Protein AF-0000000080409048 (afdb_homodimer)

Structure (mmCIF, N/CA/C/O backbone):
data_AF-0000000080409048-model_v1
#
loop_
_entity.id
_entity.type
_entity.pdbx_description
1 polymer 'Short-chain dehydrogenase'
#
loop_
_atom_site.group_PDB
_atom_site.id
_atom_site.type_symbol
_atom_site.label_atom_id
_atom_site.label_alt_id
_atom_site.label_comp_id
_atom_site.label_asym_id
_atom_site.label_entity_id
_atom_site.label_seq_id
_atom_site.pdbx_PDB_ins_code
_atom_site.Cartn_x
_atom_site.Cartn_y
_atom_site.Cartn_z
_atom_site.occupancy
_atom_site.B_iso_or_equiv
_atom_site.auth_seq_id
_atom_site.auth_comp_id
_atom_site.auth_asym_id
_atom_site.auth_atom_id
_atom_site.pdbx_PDB_model_num
ATOM 1 N N . MET A 1 1 ? 6.832 -31.562 -14.711 1 90.25 1 MET A N 1
ATOM 2 C CA . MET A 1 1 ? 5.594 -30.922 -14.273 1 90.25 1 MET A CA 1
ATOM 3 C C . MET A 1 1 ? 5.887 -29.734 -13.375 1 90.25 1 MET A C 1
ATOM 5 O O . MET A 1 1 ? 6.777 -29.797 -12.516 1 90.25 1 MET A O 1
ATOM 9 N N . ARG A 1 2 ? 5.117 -28.609 -13.586 1 96.44 2 ARG A N 1
ATOM 10 C CA . ARG A 1 2 ? 5.387 -27.406 -12.812 1 96.44 2 ARG A CA 1
ATOM 11 C C . ARG A 1 2 ? 4.68 -27.453 -11.461 1 96.44 2 ARG A C 1
ATOM 13 O O . ARG A 1 2 ? 3.52 -27.859 -11.375 1 96.44 2 ARG A O 1
ATOM 20 N N . HIS A 1 3 ? 5.379 -27.125 -10.43 1 98.69 3 HIS A N 1
ATOM 21 C CA . HIS A 1 3 ? 4.82 -27.047 -9.086 1 98.69 3 HIS A CA 1
ATOM 22 C C . HIS A 1 3 ? 4.258 -25.641 -8.812 1 98.69 3 HIS A C 1
ATOM 24 O O . HIS A 1 3 ? 5.012 -24.672 -8.742 1 98.69 3 HIS A O 1
ATOM 30 N N . ILE A 1 4 ? 2.949 -25.578 -8.641 1 98.88 4 ILE A N 1
ATOM 31 C CA . ILE A 1 4 ? 2.24 -24.312 -8.414 1 98.88 4 ILE A CA 1
ATOM 32 C C . ILE A 1 4 ? 1.694 -24.281 -6.984 1 98.88 4 ILE A C 1
ATOM 34 O O . ILE A 1 4 ? 1.026 -25.219 -6.547 1 98.88 4 ILE A O 1
ATOM 38 N N . VAL A 1 5 ? 1.997 -23.234 -6.266 1 98.94 5 VAL A N 1
ATOM 39 C CA . VAL A 1 5 ? 1.493 -23.031 -4.91 1 98.94 5 VAL A CA 1
ATOM 40 C C . VAL A 1 5 ? 0.535 -21.828 -4.891 1 98.94 5 VAL A C 1
ATOM 42 O O . VAL A 1 5 ? 0.849 -20.766 -5.422 1 98.94 5 VAL A O 1
ATOM 45 N N . ILE A 1 6 ? -0.643 -22 -4.285 1 98.94 6 ILE A N 1
ATOM 46 C CA . ILE A 1 6 ? -1.663 -20.953 -4.277 1 98.94 6 ILE A CA 1
ATOM 47 C C . ILE A 1 6 ? -2.119 -20.688 -2.844 1 98.94 6 ILE A C 1
ATOM 49 O O . ILE A 1 6 ? -2.568 -21.609 -2.15 1 98.94 6 ILE A O 1
ATOM 53 N N . THR A 1 7 ? -1.986 -19.484 -2.375 1 98.88 7 THR A N 1
ATOM 54 C CA . THR A 1 7 ? -2.592 -19.094 -1.106 1 98.88 7 THR A CA 1
ATOM 55 C C . THR A 1 7 ? -4.043 -18.672 -1.31 1 98.88 7 THR A C 1
ATOM 57 O O . THR A 1 7 ? -4.398 -18.141 -2.365 1 98.88 7 THR A O 1
ATOM 60 N N . GLY A 1 8 ? -4.848 -18.812 -0.235 1 98.06 8 GLY A N 1
ATOM 61 C CA . GLY A 1 8 ? -6.27 -18.531 -0.4 1 98.06 8 GLY A CA 1
ATOM 62 C C . GLY A 1 8 ? -6.93 -19.422 -1.438 1 98.06 8 GLY A C 1
ATOM 63 O O . GLY A 1 8 ? -7.73 -18.938 -2.246 1 98.06 8 GLY A O 1
ATOM 64 N N . ALA A 1 9 ? -6.621 -20.656 -1.425 1 97.94 9 ALA A N 1
ATOM 65 C CA . ALA A 1 9 ? -6.965 -21.562 -2.525 1 97.94 9 ALA A CA 1
ATOM 66 C C . ALA A 1 9 ? -8.312 -22.234 -2.277 1 97.94 9 ALA A C 1
ATOM 68 O O . ALA A 1 9 ? -8.891 -22.828 -3.188 1 97.94 9 ALA A O 1
ATOM 69 N N . SER A 1 10 ? -8.938 -22.094 -1.157 1 93.81 10 SER A N 1
ATOM 70 C CA . SER A 1 10 ? -10.023 -22.984 -0.768 1 93.81 10 SER A CA 1
ATOM 71 C C . SER A 1 10 ? -11.367 -22.469 -1.264 1 93.81 10 SER A C 1
ATOM 73 O O . SER A 1 10 ? -12.398 -23.125 -1.079 1 93.81 10 SER A O 1
ATOM 75 N N . SER A 1 11 ? -11.422 -21.266 -1.813 1 92.38 11 SER A N 1
ATOM 76 C CA . SER A 1 11 ? -12.688 -20.734 -2.307 1 92.38 11 SER A CA 1
ATOM 77 C C . SER A 1 11 ? -12.453 -19.625 -3.34 1 92.38 11 SER A C 1
ATOM 79 O O . SER A 1 11 ? -11.312 -19.266 -3.621 1 92.38 11 SER A O 1
ATOM 81 N N . GLY A 1 12 ? -13.531 -19.312 -4.016 1 94.94 12 GLY A N 1
ATOM 82 C CA . GLY A 1 12 ? -13.531 -18.141 -4.883 1 94.94 12 GLY A CA 1
ATOM 83 C C . GLY A 1 12 ? -12.531 -18.25 -6.02 1 94.94 12 GLY A C 1
ATOM 84 O O . GLY A 1 12 ? -12.484 -19.25 -6.723 1 94.94 12 GLY A O 1
ATOM 85 N N . PHE A 1 13 ? -11.883 -17.141 -6.246 1 97.81 13 PHE A N 1
ATOM 86 C CA . PHE A 1 13 ? -10.953 -17.031 -7.363 1 97.81 13 PHE A CA 1
ATOM 87 C C . PHE A 1 13 ? -9.781 -18 -7.18 1 97.81 13 PHE A C 1
ATOM 89 O O . PHE A 1 13 ? -9.266 -18.547 -8.156 1 97.81 13 PHE A O 1
ATOM 96 N N . GLY A 1 14 ? -9.336 -18.234 -5.926 1 98.44 14 GLY A N 1
ATOM 97 C CA . GLY A 1 14 ? -8.273 -19.188 -5.648 1 98.44 14 GLY A CA 1
ATOM 98 C C . GLY A 1 14 ? -8.609 -20.594 -6.09 1 98.44 14 GLY A C 1
ATOM 99 O O . GLY A 1 14 ? -7.766 -21.281 -6.676 1 98.44 14 GLY A O 1
ATOM 100 N N . ALA A 1 15 ? -9.797 -20.969 -5.824 1 98.25 15 ALA A N 1
ATOM 101 C CA . ALA A 1 15 ? -10.242 -22.281 -6.262 1 98.25 15 ALA A CA 1
ATOM 102 C C . ALA A 1 15 ? -10.305 -22.375 -7.781 1 98.25 15 ALA A C 1
ATOM 104 O O . ALA A 1 15 ? -9.945 -23.391 -8.367 1 98.25 15 ALA A O 1
ATOM 105 N N . ALA A 1 16 ? -10.766 -21.312 -8.406 1 98.56 16 ALA A N 1
ATOM 106 C CA . ALA A 1 16 ? -10.828 -21.266 -9.867 1 98.56 16 ALA A CA 1
ATOM 107 C C . ALA A 1 16 ? -9.43 -21.359 -10.477 1 98.56 16 ALA A C 1
ATOM 109 O O . ALA A 1 16 ? -9.227 -22.047 -11.477 1 98.56 16 ALA A O 1
ATOM 110 N N . LEU A 1 17 ? -8.492 -20.672 -9.867 1 98.81 17 LEU A N 1
ATOM 111 C CA . LEU A 1 17 ? -7.105 -20.734 -10.312 1 98.81 17 LEU A CA 1
ATOM 112 C C . LEU A 1 17 ? -6.566 -22.156 -10.188 1 98.81 17 LEU A C 1
ATOM 114 O O . LEU A 1 17 ? -5.906 -22.656 -11.102 1 98.81 17 LEU A O 1
ATOM 118 N N . ALA A 1 18 ? -6.832 -22.766 -9.055 1 98.81 18 ALA A N 1
ATOM 119 C CA . ALA A 1 18 ? -6.387 -24.141 -8.82 1 98.81 18 ALA A CA 1
ATOM 120 C C . ALA A 1 18 ? -6.902 -25.078 -9.914 1 98.81 18 ALA A C 1
ATOM 122 O O . ALA A 1 18 ? -6.141 -25.859 -10.477 1 98.81 18 ALA A O 1
ATOM 123 N N . HIS A 1 19 ? -8.172 -24.938 -10.219 1 98.69 19 HIS A N 1
ATOM 124 C CA . HIS A 1 19 ? -8.781 -25.766 -11.258 1 98.69 19 HIS A CA 1
ATOM 125 C C . HIS A 1 19 ? -8.102 -25.547 -12.602 1 98.69 19 HIS A C 1
ATOM 127 O O . HIS A 1 19 ? -7.785 -26.516 -13.305 1 98.69 19 HIS A O 1
ATOM 133 N N . SER A 1 20 ? -7.914 -24.312 -12.953 1 98.75 20 SER A N 1
ATOM 134 C CA . SER A 1 20 ? -7.344 -23.969 -14.25 1 98.75 20 SER A CA 1
ATOM 135 C C . SER A 1 20 ? -5.91 -24.469 -14.375 1 98.75 20 SER A C 1
ATOM 137 O O . SER A 1 20 ? -5.523 -25.016 -15.414 1 98.75 20 SER A O 1
ATOM 139 N N . PHE A 1 21 ? -5.098 -24.328 -13.32 1 98.69 21 PHE A N 1
ATOM 140 C CA . PHE A 1 21 ? -3.729 -24.828 -13.328 1 98.69 21 PHE A CA 1
ATOM 141 C C . PHE A 1 21 ? -3.713 -26.359 -13.406 1 98.69 21 PHE A C 1
ATOM 143 O O . PHE A 1 21 ? -2.863 -26.938 -14.078 1 98.69 21 PHE A O 1
ATOM 150 N N . TYR A 1 22 ? -4.629 -27 -12.703 1 98.5 22 TYR A N 1
ATOM 151 C CA . TYR A 1 22 ? -4.758 -28.453 -12.758 1 98.5 22 TYR A CA 1
ATOM 152 C C . TYR A 1 22 ? -5.023 -28.922 -14.188 1 98.5 22 TYR A C 1
ATOM 154 O O . TYR A 1 22 ? -4.391 -29.859 -14.664 1 98.5 22 TYR A O 1
ATOM 162 N N . GLU A 1 23 ? -5.926 -28.234 -14.828 1 98 23 GLU A N 1
ATOM 163 C CA . GLU A 1 23 ? -6.285 -28.578 -16.203 1 98 23 GLU A CA 1
ATOM 164 C C . GLU A 1 23 ? -5.098 -28.422 -17.141 1 98 23 GLU A C 1
ATOM 166 O O . GLU A 1 23 ? -5.012 -29.094 -18.156 1 98 23 GLU A O 1
ATOM 171 N N . SER A 1 24 ? -4.207 -27.547 -16.766 1 97.25 24 SER A N 1
ATOM 172 C CA . SER A 1 24 ? -3.021 -27.312 -17.578 1 97.25 24 SER A CA 1
ATOM 173 C C . SER A 1 24 ? -1.938 -28.344 -17.297 1 97.25 24 SER A C 1
ATOM 175 O O . SER A 1 24 ? -0.854 -28.297 -17.875 1 97.25 24 SER A O 1
ATOM 177 N N . GLY A 1 25 ? -2.139 -29.266 -16.281 1 97.69 25 GLY A N 1
ATOM 178 C CA . GLY A 1 25 ? -1.229 -30.359 -16 1 97.69 25 GLY A CA 1
ATOM 179 C C . GLY A 1 25 ? -0.252 -30.062 -14.883 1 97.69 25 GLY A C 1
ATOM 180 O O . GLY A 1 25 ? 0.752 -30.766 -14.727 1 97.69 25 GLY A O 1
ATOM 181 N N . ALA A 1 26 ? -0.529 -29.094 -14.094 1 98 26 ALA A N 1
ATOM 182 C CA . ALA A 1 26 ? 0.396 -28.688 -13.039 1 98 26 ALA A CA 1
ATOM 183 C C . ALA A 1 26 ? 0.197 -29.516 -11.781 1 98 26 ALA A C 1
ATOM 185 O O . ALA A 1 26 ? -0.887 -30.062 -11.555 1 98 26 ALA A O 1
ATOM 186 N N . ARG A 1 27 ? 1.215 -29.672 -11.016 1 98.44 27 ARG A N 1
ATOM 187 C CA . ARG A 1 27 ? 1.128 -30.141 -9.641 1 98.44 27 ARG A CA 1
ATOM 188 C C . ARG A 1 27 ? 0.823 -29 -8.68 1 98.44 27 ARG A C 1
ATOM 190 O O . ARG A 1 27 ? 1.485 -27.953 -8.719 1 98.44 27 ARG A O 1
ATOM 197 N N . LEU A 1 28 ? -0.117 -29.266 -7.797 1 98.81 28 LEU A N 1
ATOM 198 C CA . LEU A 1 28 ? -0.599 -28.141 -6.992 1 98.81 28 LEU A CA 1
ATOM 199 C C . LEU A 1 28 ? -0.332 -28.375 -5.508 1 98.81 28 LEU A C 1
ATOM 201 O O . LEU A 1 28 ? -0.42 -29.516 -5.035 1 98.81 28 LEU A O 1
ATOM 205 N N . THR A 1 29 ? 0.035 -27.344 -4.773 1 98.88 29 THR A N 1
ATOM 206 C CA . THR A 1 29 ? -0.082 -27.234 -3.324 1 98.88 29 THR A CA 1
ATOM 207 C C . THR A 1 29 ? -1.014 -26.078 -2.945 1 98.88 29 THR A C 1
ATOM 209 O O . THR A 1 29 ? -0.75 -24.922 -3.279 1 98.88 29 THR A O 1
ATOM 212 N N . LEU A 1 30 ? -2.104 -26.422 -2.246 1 98.88 30 LEU A N 1
ATOM 213 C CA . LEU A 1 30 ? -3.143 -25.453 -1.892 1 98.88 30 LEU A CA 1
ATOM 214 C C . LEU A 1 30 ? -3.004 -25.016 -0.438 1 98.88 30 LEU A C 1
ATOM 216 O O . LEU A 1 30 ? -2.867 -25.859 0.457 1 98.88 30 LEU A O 1
ATOM 220 N N . ILE A 1 31 ? -3.023 -23.719 -0.201 1 98.88 31 ILE A N 1
ATOM 221 C CA . ILE A 1 31 ? -2.863 -23.188 1.148 1 98.88 31 ILE A CA 1
ATOM 222 C C . ILE A 1 31 ? -4.066 -22.328 1.507 1 98.88 31 ILE A C 1
ATOM 224 O O . ILE A 1 31 ? -4.469 -21.453 0.729 1 98.88 31 ILE A O 1
ATOM 228 N N . ALA A 1 32 ? -4.652 -22.516 2.627 1 98.56 32 ALA A N 1
ATOM 229 C CA . ALA A 1 32 ? -5.738 -21.719 3.195 1 98.56 32 ALA A CA 1
ATOM 230 C C . ALA A 1 32 ? -5.938 -22.047 4.676 1 98.56 32 ALA A C 1
ATOM 232 O O . ALA A 1 32 ? -5.172 -22.812 5.258 1 98.56 32 ALA A O 1
ATOM 233 N N . ARG A 1 33 ? -6.902 -21.469 5.234 1 97.25 33 ARG A N 1
ATOM 234 C CA . ARG A 1 33 ? -7.133 -21.656 6.664 1 97.25 33 ARG A CA 1
ATOM 235 C C . ARG A 1 33 ? -8.133 -22.781 6.914 1 97.25 33 ARG A C 1
ATOM 237 O O . ARG A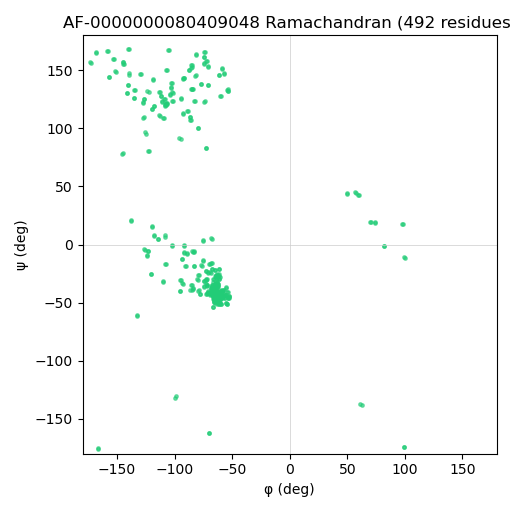 1 33 ? -8.102 -23.422 7.969 1 97.25 33 ARG A O 1
ATOM 244 N N . ASN A 1 34 ? -9.062 -22.969 5.973 1 97 34 ASN A N 1
ATOM 245 C CA . ASN A 1 34 ? -10.133 -23.938 6.152 1 97 34 ASN A CA 1
ATOM 246 C C . ASN A 1 34 ? -9.703 -25.328 5.707 1 97 34 ASN A C 1
ATOM 248 O O . ASN A 1 34 ? -9.68 -25.625 4.508 1 97 34 ASN A O 1
ATOM 252 N N . GLU A 1 35 ? -9.531 -26.203 6.648 1 97.81 35 GLU A N 1
ATOM 253 C CA . GLU A 1 35 ? -8.984 -27.531 6.355 1 97.81 35 GLU A CA 1
ATOM 254 C C . GLU A 1 35 ? -9.977 -28.359 5.551 1 97.81 35 GLU A C 1
ATOM 256 O O . GLU A 1 35 ? -9.586 -29.078 4.617 1 97.81 35 GLU A O 1
ATOM 261 N N . GLU A 1 36 ? -11.18 -28.312 5.906 1 98.25 36 GLU A N 1
ATOM 262 C CA . GLU A 1 36 ? -12.195 -29.125 5.238 1 98.25 36 GLU A CA 1
ATOM 263 C C . GLU A 1 36 ? -12.297 -28.766 3.758 1 98.25 36 GLU A C 1
ATOM 265 O O . GLU A 1 36 ? -12.328 -29.656 2.902 1 98.25 36 GLU A O 1
ATOM 270 N N . ARG A 1 37 ? -12.344 -27.531 3.467 1 97.69 37 ARG A N 1
ATOM 271 C CA . ARG A 1 37 ? -12.422 -27.078 2.082 1 97.69 37 ARG A CA 1
ATOM 272 C C . ARG A 1 37 ? -11.156 -27.438 1.311 1 97.69 37 ARG A C 1
ATOM 274 O O . ARG A 1 37 ? -11.227 -27.781 0.13 1 97.69 37 ARG A O 1
ATOM 281 N N . LEU A 1 38 ? -10.047 -27.359 1.996 1 98.19 38 LEU A N 1
ATOM 282 C CA . LEU A 1 38 ? -8.773 -27.719 1.378 1 98.19 38 LEU A CA 1
ATOM 283 C C . LEU A 1 38 ? -8.742 -29.203 1.029 1 98.19 38 LEU A C 1
ATOM 285 O O . LEU A 1 38 ? -8.312 -29.578 -0.063 1 98.19 38 LEU A O 1
ATOM 289 N N . ARG A 1 39 ? -9.133 -29.969 1.94 1 97.69 39 ARG A N 1
ATOM 290 C CA . ARG A 1 39 ? -9.141 -31.422 1.743 1 97.69 39 ARG A CA 1
ATOM 291 C C . ARG A 1 39 ? -10.047 -31.812 0.578 1 97.69 39 ARG A C 1
ATOM 293 O O . ARG A 1 39 ? -9.664 -32.625 -0.266 1 97.69 39 ARG A O 1
ATOM 300 N N . GLU A 1 40 ? -11.18 -31.25 0.539 1 98.25 40 GLU A N 1
ATOM 301 C CA . GLU A 1 40 ? -12.125 -31.531 -0.536 1 98.25 40 GLU A CA 1
ATOM 302 C C . GLU A 1 40 ? -11.547 -31.156 -1.895 1 98.25 40 GLU A C 1
ATOM 304 O O . GLU A 1 40 ? -11.602 -31.938 -2.844 1 98.25 40 GLU A O 1
ATOM 309 N N . LEU A 1 41 ? -11.047 -29.953 -1.979 1 98.19 41 LEU A N 1
ATOM 310 C CA . LEU A 1 41 ? -10.469 -29.484 -3.232 1 98.19 41 LEU A CA 1
ATOM 311 C C . LEU A 1 41 ? -9.211 -30.281 -3.586 1 98.19 41 LEU A C 1
ATOM 313 O O . LEU A 1 41 ? -8.977 -30.578 -4.758 1 98.19 41 LEU A O 1
ATOM 317 N N . GLY A 1 42 ? -8.391 -30.531 -2.59 1 98.19 42 GLY A N 1
ATOM 318 C CA . GLY A 1 42 ? -7.207 -31.344 -2.801 1 98.19 42 GLY A CA 1
ATOM 319 C C . GLY A 1 42 ? -7.512 -32.719 -3.395 1 98.19 42 GLY A C 1
ATOM 320 O O . GLY A 1 42 ? -6.824 -33.156 -4.312 1 98.19 42 GLY A O 1
ATOM 321 N N . GLN A 1 43 ? -8.508 -33.375 -2.92 1 98.12 43 GLN A N 1
ATOM 322 C CA . GLN A 1 43 ? -8.922 -34.656 -3.439 1 98.12 43 GLN A CA 1
ATOM 323 C C . GLN A 1 43 ? -9.438 -34.562 -4.871 1 98.12 43 GLN A C 1
ATOM 325 O O . GLN A 1 43 ? -9.086 -35.375 -5.73 1 98.12 43 GLN A O 1
ATOM 330 N N . LYS A 1 44 ? -10.203 -33.562 -5.039 1 97.94 44 LYS A N 1
ATOM 331 C CA . LYS A 1 44 ? -10.789 -33.344 -6.355 1 97.94 44 LYS A CA 1
ATOM 332 C C . LYS A 1 44 ? -9.719 -33.094 -7.41 1 97.94 44 LYS A C 1
ATOM 334 O O . LYS A 1 44 ? -9.852 -33.531 -8.555 1 97.94 44 LYS A O 1
ATOM 339 N N . LEU A 1 45 ? -8.633 -32.406 -7.059 1 98.31 45 LEU A N 1
ATOM 340 C CA . LEU A 1 45 ? -7.625 -31.984 -8.016 1 98.31 45 LEU A CA 1
ATOM 341 C C . LEU A 1 45 ? -6.344 -32.781 -7.867 1 98.31 45 LEU A C 1
ATOM 343 O O . LEU A 1 45 ? -5.316 -32.469 -8.461 1 98.31 45 LEU A O 1
ATOM 347 N N . SER A 1 46 ? -6.371 -33.844 -7.02 1 97.81 46 SER A N 1
ATOM 348 C CA . SER A 1 46 ? -5.164 -34.594 -6.707 1 97.81 46 SER A CA 1
ATOM 349 C C . SER A 1 46 ? -4.02 -33.688 -6.301 1 97.81 46 SER A C 1
ATOM 351 O O . SER A 1 46 ? -2.902 -33.812 -6.805 1 97.81 46 SER A O 1
ATOM 353 N N . ALA A 1 47 ? -4.336 -32.719 -5.488 1 98.56 47 ALA A N 1
ATOM 354 C CA . ALA A 1 47 ? -3.389 -31.688 -5.059 1 98.56 47 ALA A CA 1
ATOM 355 C C . ALA A 1 47 ? -2.969 -31.891 -3.605 1 98.56 47 ALA A C 1
ATOM 357 O O . ALA A 1 47 ? -3.727 -32.469 -2.811 1 98.56 47 ALA A O 1
ATOM 358 N N . ASP A 1 48 ? -1.773 -31.484 -3.277 1 98.5 48 ASP A N 1
ATOM 359 C CA . ASP A 1 48 ? -1.371 -31.344 -1.882 1 98.5 48 ASP A CA 1
ATOM 360 C C . ASP A 1 48 ? -2.006 -30.109 -1.25 1 98.5 48 ASP A C 1
ATOM 362 O O . ASP A 1 48 ? -2.447 -29.203 -1.958 1 98.5 48 ASP A O 1
ATOM 366 N N . TRP A 1 49 ? -2.125 -30.156 0.079 1 98.38 49 TRP A N 1
ATOM 367 C CA . TRP A 1 49 ? -2.662 -28.969 0.755 1 98.38 49 TRP A CA 1
ATOM 368 C C . TRP A 1 49 ? -1.988 -28.766 2.107 1 98.38 49 TRP A C 1
ATOM 370 O O . TRP A 1 49 ? -1.405 -29.703 2.666 1 98.38 49 TRP A O 1
ATOM 380 N N . MET A 1 50 ? -1.986 -27.562 2.564 1 98.31 50 MET A N 1
ATOM 381 C CA . MET A 1 50 ? -1.445 -27.156 3.859 1 98.31 50 MET A CA 1
ATOM 382 C C . MET A 1 50 ? -2.322 -26.094 4.508 1 98.31 50 MET A C 1
ATOM 384 O O . MET A 1 50 ? -2.705 -25.109 3.855 1 98.31 50 MET A O 1
ATOM 388 N N . VAL A 1 51 ? -2.68 -26.312 5.781 1 98.56 51 VAL A N 1
ATOM 389 C CA . VAL A 1 51 ? -3.439 -25.328 6.539 1 98.56 51 VAL A CA 1
ATOM 390 C C . VAL A 1 51 ? -2.494 -24.266 7.105 1 98.56 51 VAL A C 1
ATOM 392 O O . VAL A 1 51 ? -1.53 -24.594 7.801 1 98.56 51 VAL A O 1
ATOM 395 N N . ALA A 1 52 ? -2.754 -22.984 6.77 1 98.5 52 ALA A N 1
ATOM 396 C CA . ALA A 1 52 ? -1.924 -21.906 7.289 1 98.5 52 ALA A CA 1
ATOM 397 C C . ALA A 1 52 ? -2.684 -20.578 7.281 1 98.5 52 ALA A C 1
ATOM 399 O O . ALA A 1 52 ? -3.578 -20.375 6.457 1 98.5 52 ALA A O 1
ATOM 400 N N . ASP A 1 53 ? -2.438 -19.828 8.234 1 98.25 53 ASP A N 1
ATOM 401 C CA . ASP A 1 53 ? -2.758 -18.406 8.203 1 98.25 53 ASP A CA 1
ATOM 402 C C . ASP A 1 53 ? -1.57 -17.578 7.715 1 98.25 53 ASP A C 1
ATOM 404 O O . ASP A 1 53 ? -0.579 -17.422 8.43 1 98.25 53 ASP A O 1
ATOM 408 N N . VAL A 1 54 ? -1.717 -16.984 6.586 1 97 54 VAL A N 1
ATOM 409 C CA . VAL A 1 54 ? -0.562 -16.391 5.93 1 97 54 VAL A CA 1
ATOM 410 C C . VAL A 1 54 ? -0.05 -15.211 6.762 1 97 54 VAL A C 1
ATOM 412 O O . VAL A 1 54 ? 1.142 -14.898 6.734 1 97 54 VAL A O 1
ATOM 415 N N . CYS A 1 55 ? -0.905 -14.531 7.5 1 97.69 55 CYS A N 1
ATOM 416 C CA . CYS A 1 55 ? -0.474 -13.383 8.289 1 97.69 55 CYS A CA 1
ATOM 417 C C . CYS A 1 55 ? 0.34 -13.828 9.5 1 97.69 55 CYS A C 1
ATOM 419 O O . CYS A 1 55 ? 1.156 -13.062 10.016 1 97.69 55 CYS A O 1
ATOM 421 N N . THR A 1 56 ? 0.176 -15.039 9.93 1 97.5 56 THR A N 1
ATOM 422 C CA . THR A 1 56 ? 0.893 -15.477 11.125 1 97.5 56 THR A CA 1
ATOM 423 C C . THR A 1 56 ? 2 -16.453 10.758 1 97.5 56 THR A C 1
ATOM 425 O O . THR A 1 56 ? 2.939 -16.656 11.531 1 97.5 56 THR A O 1
ATOM 428 N N . ASP A 1 57 ? 1.93 -17.031 9.523 1 97.94 57 ASP A N 1
ATOM 429 C CA . ASP A 1 57 ? 2.824 -18.141 9.203 1 97.94 57 ASP A CA 1
ATOM 430 C C . ASP A 1 57 ? 3.812 -17.766 8.109 1 97.94 57 ASP A C 1
ATOM 432 O O . ASP A 1 57 ? 4.629 -18.578 7.684 1 97.94 57 ASP A O 1
ATOM 436 N N . TYR A 1 58 ? 3.805 -16.5 7.664 1 98.12 58 TYR A N 1
ATOM 437 C CA . TYR A 1 58 ? 4.551 -16.156 6.461 1 98.12 58 TYR A CA 1
ATOM 438 C C . TYR A 1 58 ? 6.051 -16.344 6.676 1 98.12 58 TYR A C 1
ATOM 440 O O . TYR A 1 58 ? 6.797 -16.578 5.723 1 98.12 58 TYR A O 1
ATOM 448 N N . ASP A 1 59 ? 6.523 -16.344 7.867 1 96.94 59 ASP A N 1
ATOM 449 C CA . ASP A 1 59 ? 7.961 -16.406 8.125 1 96.94 59 ASP A CA 1
ATOM 450 C C . ASP A 1 59 ? 8.523 -17.781 7.789 1 96.94 59 ASP A C 1
ATOM 452 O O . ASP A 1 59 ? 9.711 -17.906 7.48 1 96.94 59 ASP A O 1
ATOM 456 N N . THR A 1 60 ? 7.691 -18.797 7.812 1 97.94 60 THR A N 1
ATOM 457 C CA . THR A 1 60 ? 8.211 -20.156 7.629 1 97.94 60 THR A CA 1
ATOM 458 C C . THR A 1 60 ? 7.477 -20.859 6.492 1 97.94 60 THR A C 1
ATOM 460 O O . THR A 1 60 ? 7.879 -21.953 6.07 1 97.94 60 THR A O 1
ATOM 463 N N . LEU A 1 61 ? 6.508 -20.281 5.93 1 98.69 61 LEU A N 1
ATOM 464 C CA . LEU A 1 61 ? 5.555 -20.953 5.066 1 98.69 61 LEU A CA 1
ATOM 465 C C . LEU A 1 61 ? 6.23 -21.453 3.791 1 98.69 61 LEU A C 1
ATOM 467 O O . LEU A 1 61 ? 6.086 -22.609 3.414 1 98.69 61 LEU A O 1
ATOM 471 N N . VAL A 1 62 ? 6.98 -20.625 3.102 1 98.88 62 VAL A N 1
ATOM 472 C CA . VAL A 1 62 ? 7.637 -20.984 1.848 1 98.88 62 VAL A CA 1
ATOM 473 C C . VAL A 1 62 ? 8.625 -22.125 2.086 1 98.88 62 VAL A C 1
ATOM 475 O O . VAL A 1 62 ? 8.641 -23.109 1.342 1 98.88 62 VAL A O 1
ATOM 478 N N . ALA A 1 63 ? 9.398 -21.969 3.123 1 98.62 63 ALA A N 1
ATOM 479 C CA . ALA A 1 63 ? 10.375 -23.016 3.461 1 98.62 63 ALA A CA 1
ATOM 480 C C . ALA A 1 63 ? 9.68 -24.344 3.748 1 98.62 63 ALA A C 1
ATOM 482 O O . ALA A 1 63 ? 10.172 -25.406 3.35 1 98.62 63 ALA A O 1
ATOM 483 N N . GLN A 1 64 ? 8.602 -24.297 4.469 1 98.69 64 GLN A N 1
ATOM 484 C CA . GLN A 1 64 ? 7.852 -25.516 4.793 1 98.69 64 GLN A CA 1
ATOM 485 C C . GLN A 1 64 ? 7.32 -26.188 3.529 1 98.69 64 GLN A C 1
ATOM 487 O O . GLN A 1 64 ? 7.375 -27.406 3.404 1 98.69 64 GLN A O 1
ATOM 492 N N . VAL A 1 65 ? 6.793 -25.375 2.619 1 98.81 65 VAL A N 1
ATOM 493 C CA . VAL A 1 65 ? 6.27 -25.906 1.367 1 98.81 65 VAL A CA 1
ATOM 494 C C . VAL A 1 65 ? 7.398 -26.578 0.582 1 98.81 65 VAL A C 1
ATOM 496 O O . VAL A 1 65 ? 7.234 -27.688 0.082 1 98.81 65 VAL A O 1
ATOM 499 N N . GLU A 1 66 ? 8.531 -25.953 0.469 1 98.62 66 GLU A N 1
ATOM 500 C CA . GLU A 1 66 ? 9.656 -26.484 -0.292 1 98.62 66 GLU A CA 1
ATOM 501 C C . GLU A 1 66 ? 10.188 -27.766 0.342 1 98.62 66 GLU A C 1
ATOM 503 O O . GLU A 1 66 ? 10.523 -28.719 -0.362 1 98.62 66 GLU A O 1
ATOM 508 N N . ARG A 1 67 ? 10.273 -27.734 1.634 1 98.44 67 ARG A N 1
ATOM 509 C CA . ARG A 1 67 ? 10.773 -28.922 2.344 1 98.44 67 ARG A CA 1
ATOM 510 C C . ARG A 1 67 ? 9.844 -30.109 2.143 1 98.44 67 ARG A C 1
ATOM 512 O O . ARG A 1 67 ? 10.305 -31.234 1.977 1 98.44 67 ARG A O 1
ATOM 519 N N . THR A 1 68 ? 8.617 -29.891 2.172 1 98.5 68 THR A N 1
ATOM 520 C CA . THR A 1 68 ? 7.621 -30.953 2.162 1 98.5 68 THR A CA 1
ATOM 521 C C . THR A 1 68 ? 7.309 -31.391 0.732 1 98.5 68 THR A C 1
ATOM 523 O O . THR A 1 68 ? 7.113 -32.562 0.466 1 98.5 68 THR A O 1
ATOM 526 N N . TYR A 1 69 ? 7.242 -30.406 -0.227 1 98.19 69 TYR A N 1
ATOM 527 C CA . TYR A 1 69 ? 6.668 -30.719 -1.527 1 98.19 69 TYR A CA 1
ATOM 528 C C . TYR A 1 69 ? 7.652 -30.422 -2.65 1 98.19 69 TYR A C 1
ATOM 530 O O . TYR A 1 69 ? 7.367 -30.688 -3.822 1 98.19 69 TYR A O 1
ATOM 538 N N . GLY A 1 70 ? 8.805 -29.828 -2.344 1 97.88 70 GLY A N 1
ATOM 539 C CA . GLY A 1 70 ? 9.844 -29.609 -3.342 1 97.88 70 GLY A CA 1
ATOM 540 C C . GLY A 1 70 ? 9.859 -28.203 -3.895 1 97.88 70 GLY A C 1
ATOM 541 O O . GLY A 1 70 ? 9.125 -27.328 -3.414 1 97.88 70 GLY A O 1
ATOM 542 N N . ALA A 1 71 ? 10.695 -27.984 -4.891 1 98.31 71 ALA A N 1
ATOM 543 C CA . ALA A 1 71 ? 10.945 -26.672 -5.469 1 98.31 71 ALA A CA 1
ATOM 544 C C . ALA A 1 71 ? 9.672 -26.094 -6.074 1 98.31 71 ALA A C 1
ATOM 546 O O . ALA A 1 71 ? 8.883 -26.812 -6.688 1 98.31 71 ALA A O 1
ATOM 547 N N . ILE A 1 72 ? 9.547 -24.781 -5.992 1 98.75 72 ILE A N 1
ATOM 548 C CA . ILE A 1 72 ? 8.352 -24.078 -6.441 1 98.75 72 ILE A CA 1
ATOM 549 C C . ILE A 1 72 ? 8.617 -23.391 -7.777 1 98.75 72 ILE A C 1
ATOM 551 O O . ILE A 1 72 ? 9.562 -22.609 -7.902 1 98.75 72 ILE A O 1
ATOM 555 N N . ASP A 1 73 ? 7.781 -23.609 -8.719 1 98.88 73 ASP A N 1
ATOM 556 C CA . ASP A 1 73 ? 7.914 -22.969 -10.031 1 98.88 73 ASP A CA 1
ATOM 557 C C . ASP A 1 73 ? 7.074 -21.703 -10.109 1 98.88 73 ASP A C 1
ATOM 559 O O . ASP A 1 73 ? 7.473 -20.719 -10.75 1 98.88 73 ASP A O 1
ATOM 563 N N . VAL A 1 74 ? 5.887 -21.766 -9.539 1 98.94 74 VAL A N 1
ATOM 564 C CA . VAL A 1 74 ? 4.98 -20.625 -9.523 1 98.94 74 VAL A CA 1
ATOM 565 C C . VAL A 1 74 ? 4.375 -20.453 -8.125 1 98.94 74 VAL A C 1
ATOM 567 O O . VAL A 1 74 ? 3.879 -21.422 -7.543 1 98.94 74 VAL A O 1
ATOM 570 N N . TRP A 1 75 ? 4.492 -19.312 -7.566 1 98.94 75 TRP A N 1
ATOM 571 C CA . TRP A 1 75 ? 3.826 -18.953 -6.32 1 98.94 75 TRP A CA 1
ATOM 572 C C . TRP A 1 75 ? 2.742 -17.906 -6.574 1 98.94 75 TRP A C 1
ATOM 574 O O . TRP A 1 75 ? 3.012 -16.844 -7.137 1 98.94 75 TRP A O 1
ATOM 584 N N . VAL A 1 76 ? 1.505 -18.219 -6.172 1 98.94 76 VAL A N 1
ATOM 585 C CA . VAL A 1 76 ? 0.373 -17.328 -6.375 1 98.94 76 VAL A CA 1
ATOM 586 C C . VAL A 1 76 ? -0.081 -16.75 -5.031 1 98.94 76 VAL A C 1
ATOM 588 O O . VAL A 1 76 ? -0.665 -17.469 -4.211 1 98.94 76 VAL A O 1
ATOM 591 N N . ASN A 1 77 ? 0.18 -15.5 -4.844 1 98.94 77 ASN A N 1
ATOM 592 C CA . ASN A 1 77 ? -0.433 -14.758 -3.748 1 98.94 77 ASN A CA 1
ATOM 593 C C . ASN A 1 77 ? -1.862 -14.344 -4.082 1 98.94 77 ASN A C 1
ATOM 595 O O . ASN A 1 77 ? -2.08 -13.312 -4.715 1 98.94 77 ASN A O 1
ATOM 599 N N . ASN A 1 78 ? -2.814 -15.094 -3.557 1 98.81 78 ASN A N 1
ATOM 600 C CA . ASN A 1 78 ? -4.219 -14.859 -3.873 1 98.81 78 ASN A CA 1
ATOM 601 C C . ASN A 1 78 ? -5.031 -14.555 -2.617 1 98.81 78 ASN A C 1
ATOM 603 O O . ASN A 1 78 ? -6.086 -13.914 -2.695 1 98.81 78 ASN A O 1
ATOM 607 N N . ALA A 1 79 ? -4.523 -15.055 -1.43 1 98.31 79 ALA A N 1
ATOM 608 C CA . ALA A 1 79 ? -5.242 -14.773 -0.19 1 98.31 79 ALA A CA 1
ATOM 609 C C . ALA A 1 79 ? -5.469 -13.273 -0.015 1 98.31 79 ALA A C 1
ATOM 611 O O . ALA A 1 79 ? -4.555 -12.469 -0.228 1 98.31 79 ALA A O 1
ATOM 612 N N . GLY A 1 80 ? -6.621 -12.891 0.288 1 97 80 GLY A N 1
ATOM 613 C CA . GLY A 1 80 ? -6.961 -11.492 0.487 1 97 80 GLY A CA 1
ATOM 614 C C . GLY A 1 80 ? -8.328 -11.289 1.123 1 97 80 GLY A C 1
ATOM 615 O O . GLY A 1 80 ? -9.117 -12.227 1.204 1 97 80 GLY A O 1
ATOM 616 N N . ILE A 1 81 ? -8.516 -10.078 1.588 1 95.38 81 ILE A N 1
ATOM 617 C CA . ILE A 1 81 ? -9.789 -9.719 2.195 1 95.38 81 ILE A CA 1
ATOM 618 C C . ILE A 1 81 ? -10.117 -8.266 1.865 1 95.38 81 ILE A C 1
ATOM 620 O O . ILE A 1 81 ? -9.25 -7.5 1.438 1 95.38 81 ILE A O 1
ATOM 624 N N . GLY A 1 82 ? -11.367 -7.992 1.942 1 92.94 82 GLY A N 1
ATOM 625 C CA . GLY A 1 82 ? -11.859 -6.629 1.81 1 92.94 82 GLY A CA 1
ATOM 626 C C . GLY A 1 82 ? -12.984 -6.301 2.781 1 92.94 82 GLY A C 1
ATOM 627 O O . GLY A 1 82 ? -13.711 -7.191 3.219 1 92.94 82 GLY A O 1
ATOM 628 N N . GLU A 1 83 ? -13.055 -5.098 3.25 1 91.06 83 GLU A N 1
ATOM 629 C CA . GLU A 1 83 ? -14.172 -4.508 3.98 1 91.06 83 GLU A CA 1
ATOM 630 C C . GLU A 1 83 ? -14.625 -3.199 3.334 1 91.06 83 GLU A C 1
ATOM 632 O O . GLU A 1 83 ? -13.914 -2.189 3.406 1 91.06 83 GLU A O 1
ATOM 637 N N . PHE A 1 84 ? -15.766 -3.254 2.746 1 90.94 84 PHE A N 1
ATOM 638 C CA . PHE A 1 84 ? -16.25 -2.07 2.051 1 90.94 84 PHE A CA 1
ATOM 639 C C . PHE A 1 84 ? -17.188 -1.265 2.949 1 90.94 84 PHE A C 1
ATOM 641 O O . PHE A 1 84 ? -18.391 -1.549 3.025 1 90.94 84 PHE A O 1
ATOM 648 N N . ASP A 1 85 ? -16.672 -0.413 3.594 1 92.44 85 ASP A N 1
ATOM 649 C CA . ASP A 1 85 ? -17.281 0.522 4.539 1 92.44 85 ASP A CA 1
ATOM 650 C C . ASP A 1 85 ? -16.453 1.81 4.633 1 92.44 85 ASP A C 1
ATOM 652 O O . ASP A 1 85 ? -15.32 1.865 4.16 1 92.44 85 ASP A O 1
ATOM 656 N N . ARG A 1 86 ? -17.156 2.855 5.121 1 95.31 86 ARG A N 1
ATOM 657 C CA . ARG A 1 86 ? -16.406 4.082 5.355 1 95.31 86 ARG A CA 1
ATOM 658 C C . ARG A 1 86 ? -15.234 3.83 6.305 1 95.31 86 ARG A C 1
ATOM 660 O O . ARG A 1 86 ? -15.352 3.037 7.242 1 95.31 86 ARG A O 1
ATOM 667 N N . VAL A 1 87 ? -14.188 4.535 6.109 1 97.56 87 VAL A N 1
ATOM 668 C CA . VAL A 1 87 ? -12.984 4.363 6.926 1 97.56 87 VAL A CA 1
ATOM 669 C C . VAL A 1 87 ? -13.32 4.609 8.398 1 97.56 87 VAL A C 1
ATOM 671 O O . VAL A 1 87 ? -12.883 3.855 9.266 1 97.56 87 VAL A O 1
ATOM 674 N N . VAL A 1 88 ? -14.133 5.586 8.703 1 97.44 88 VAL A N 1
ATOM 675 C CA . VAL A 1 88 ? -14.438 5.992 10.07 1 97.44 88 VAL A CA 1
ATOM 676 C C . VAL A 1 88 ? -15.227 4.895 10.773 1 97.44 88 VAL A C 1
ATOM 678 O O . VAL A 1 88 ? -15.312 4.875 12.008 1 97.44 88 VAL A O 1
ATOM 681 N N . ASP A 1 89 ? -15.758 3.984 10 1 96.75 89 ASP A N 1
ATOM 682 C CA . ASP A 1 89 ? -16.594 2.934 10.57 1 96.75 89 ASP A CA 1
ATOM 683 C C . ASP A 1 89 ? -15.828 1.621 10.688 1 96.75 89 ASP A C 1
ATOM 685 O O . ASP A 1 89 ? -16.359 0.625 11.188 1 96.75 89 ASP A O 1
ATOM 689 N N . GLN A 1 90 ? -14.633 1.56 10.312 1 96.75 90 GLN A N 1
ATOM 690 C CA . GLN A 1 90 ? -13.836 0.338 10.367 1 96.75 90 GLN A CA 1
ATOM 691 C C . GLN A 1 90 ? -13.062 0.249 11.68 1 96.75 90 GLN A C 1
ATOM 693 O O . GLN A 1 90 ? -12.562 1.257 12.18 1 96.75 90 GLN A O 1
ATOM 698 N N . THR A 1 91 ? -12.945 -0.96 12.211 1 97.31 91 THR A N 1
ATOM 699 C CA . THR A 1 91 ? -12.188 -1.176 13.438 1 97.31 91 THR A CA 1
ATOM 700 C C . THR A 1 91 ? -10.695 -1.269 13.141 1 97.31 91 THR A C 1
ATOM 702 O O . THR A 1 91 ? -10.297 -1.472 11.992 1 97.31 91 THR A O 1
ATOM 705 N N . THR A 1 92 ? -9.883 -1.137 14.164 1 98.19 92 THR A N 1
ATOM 706 C CA . THR A 1 92 ? -8.438 -1.28 14.031 1 98.19 92 THR A CA 1
ATOM 707 C C . THR A 1 92 ? -8.078 -2.666 13.508 1 98.19 92 THR A C 1
ATOM 709 O O . THR A 1 92 ? -7.246 -2.797 12.609 1 98.19 92 THR A O 1
ATOM 712 N N . ASP A 1 93 ? -8.711 -3.643 14.016 1 97.62 93 ASP A N 1
ATOM 713 C CA . ASP A 1 93 ? -8.43 -5.02 13.617 1 97.62 93 ASP A CA 1
ATOM 714 C C . ASP A 1 93 ? -8.656 -5.223 12.125 1 97.62 93 ASP A C 1
ATOM 716 O O . ASP A 1 93 ? -7.863 -5.891 11.461 1 97.62 93 ASP A O 1
ATOM 720 N N . VAL A 1 94 ? -9.711 -4.656 11.625 1 97.06 94 VAL A N 1
ATOM 721 C CA . VAL A 1 94 ? -10.055 -4.812 10.211 1 97.06 94 VAL A CA 1
ATOM 722 C C . VAL A 1 94 ? -8.984 -4.152 9.344 1 97.06 94 VAL A C 1
ATOM 724 O O . VAL A 1 94 ? -8.547 -4.727 8.352 1 97.06 94 VAL A O 1
ATOM 727 N N . ILE A 1 95 ? -8.578 -2.998 9.727 1 98.44 95 ILE A N 1
ATOM 728 C CA . ILE A 1 95 ? -7.586 -2.256 8.961 1 98.44 95 ILE A CA 1
ATOM 729 C C . ILE A 1 95 ? -6.25 -2.99 9 1 98.44 95 ILE A C 1
ATOM 731 O O . ILE A 1 95 ? -5.617 -3.193 7.965 1 98.44 95 ILE A O 1
ATOM 735 N N . GLU A 1 96 ? -5.867 -3.447 10.156 1 98.44 96 GLU A N 1
ATOM 736 C CA . GLU A 1 96 ? -4.609 -4.172 10.312 1 98.44 96 GLU A CA 1
ATOM 737 C C . GLU A 1 96 ? -4.625 -5.48 9.523 1 98.44 96 GLU A C 1
ATOM 739 O O . GLU A 1 96 ? -3.654 -5.816 8.844 1 98.44 96 GLU A O 1
ATOM 744 N N . GLU A 1 97 ? -5.668 -6.188 9.648 1 97.94 97 GLU A N 1
ATOM 745 C CA . GLU A 1 97 ? -5.773 -7.473 8.969 1 97.94 97 GLU A CA 1
ATOM 746 C C . GLU A 1 97 ? -5.758 -7.289 7.449 1 97.94 97 GLU A C 1
ATOM 748 O O . GLU A 1 97 ? -5.121 -8.07 6.734 1 97.94 97 GLU A O 1
ATOM 753 N N . THR A 1 98 ? -6.527 -6.293 6.973 1 98.44 98 THR A N 1
ATOM 754 C CA . THR A 1 98 ? -6.566 -6.016 5.539 1 98.44 98 THR A CA 1
ATOM 755 C C . THR A 1 98 ? -5.172 -5.695 5.012 1 98.44 98 THR A C 1
ATOM 757 O O . THR A 1 98 ? -4.742 -6.258 4 1 98.44 98 THR A O 1
ATOM 760 N N . MET A 1 99 ? -4.434 -4.875 5.719 1 98.88 99 MET A N 1
ATOM 761 C CA . MET A 1 99 ? -3.092 -4.492 5.293 1 98.88 99 MET A CA 1
ATOM 762 C C . MET A 1 99 ? -2.139 -5.68 5.371 1 98.88 99 MET A C 1
ATOM 764 O O . MET A 1 99 ? -1.284 -5.855 4.5 1 98.88 99 MET A O 1
ATOM 768 N N . CYS A 1 100 ? -2.299 -6.473 6.352 1 98.69 100 CYS A N 1
ATOM 769 C CA . CYS A 1 100 ? -1.438 -7.641 6.492 1 98.69 100 CYS A CA 1
ATOM 770 C C . CYS A 1 100 ? -1.688 -8.641 5.367 1 98.69 100 CYS A C 1
ATOM 772 O O . CYS A 1 100 ? -0.766 -8.992 4.629 1 98.69 100 CYS A O 1
ATOM 774 N N . LEU A 1 101 ? -2.893 -9 5.211 1 98.62 101 LEU A N 1
ATOM 775 C CA . LEU A 1 101 ? -3.238 -10.117 4.332 1 98.62 101 LEU A CA 1
ATOM 776 C C . LEU A 1 101 ? -3.064 -9.727 2.867 1 98.62 101 LEU A C 1
ATOM 778 O O . LEU A 1 101 ? -2.656 -10.547 2.045 1 98.62 101 LEU A O 1
ATOM 782 N N . ASN A 1 102 ? -3.371 -8.438 2.566 1 98.81 102 ASN A N 1
ATOM 783 C CA . ASN A 1 102 ? -3.377 -8.023 1.168 1 98.81 102 ASN A CA 1
ATOM 784 C C . ASN A 1 102 ? -2.016 -7.492 0.734 1 98.81 102 ASN A C 1
ATOM 786 O O . ASN A 1 102 ? -1.739 -7.383 -0.462 1 98.81 102 ASN A O 1
ATOM 790 N N . ALA A 1 103 ? -1.187 -7.121 1.717 1 98.88 103 ALA A N 1
ATOM 791 C CA . ALA A 1 103 ? 0.019 -6.406 1.303 1 98.88 103 ALA A CA 1
ATOM 792 C C . ALA A 1 103 ? 1.258 -6.98 1.985 1 98.88 103 ALA A C 1
ATOM 794 O O . ALA A 1 103 ? 2.08 -7.637 1.344 1 98.88 103 ALA A O 1
ATOM 795 N N . THR A 1 104 ? 1.316 -6.93 3.293 1 98.94 104 THR A N 1
ATOM 796 C CA . THR A 1 104 ? 2.541 -7.273 4.004 1 98.94 104 THR A CA 1
ATOM 797 C C . THR A 1 104 ? 2.881 -8.75 3.816 1 98.94 104 THR A C 1
ATOM 799 O O . THR A 1 104 ? 4.008 -9.094 3.457 1 98.94 104 THR A O 1
ATOM 802 N N . ALA A 1 105 ? 1.94 -9.602 4.02 1 98.88 105 ALA A N 1
ATOM 803 C CA . ALA A 1 105 ? 2.184 -11.039 3.93 1 98.88 105 ALA A CA 1
ATOM 804 C C . ALA A 1 105 ? 2.615 -11.438 2.52 1 98.88 105 ALA A C 1
ATOM 806 O O . ALA A 1 105 ? 3.635 -12.102 2.34 1 98.88 105 ALA A O 1
ATOM 807 N N . PRO A 1 106 ? 1.906 -11.008 1.498 1 98.94 106 PRO A N 1
ATOM 808 C CA . PRO A 1 106 ? 2.354 -11.406 0.159 1 98.94 106 PRO A CA 1
ATOM 809 C C . PRO A 1 106 ? 3.729 -10.844 -0.193 1 98.94 106 PRO A C 1
ATOM 811 O O . PRO A 1 106 ? 4.48 -11.461 -0.948 1 98.94 106 PRO A O 1
ATOM 814 N N . MET A 1 107 ? 4.141 -9.672 0.347 1 98.94 107 MET A N 1
ATOM 815 C CA . MET A 1 107 ? 5.488 -9.148 0.128 1 98.94 107 MET A CA 1
ATOM 816 C C . MET A 1 107 ? 6.535 -10.094 0.71 1 98.94 107 MET A C 1
ATOM 818 O O . MET A 1 107 ? 7.531 -10.406 0.056 1 98.94 107 MET A O 1
ATOM 822 N N . LEU A 1 108 ? 6.273 -10.523 1.905 1 98.94 108 LEU A N 1
ATOM 823 C CA . LEU A 1 108 ? 7.211 -11.406 2.596 1 98.94 108 LEU A CA 1
ATOM 824 C C . LEU A 1 108 ? 7.289 -12.766 1.906 1 98.94 108 LEU A C 1
ATOM 826 O O . LEU A 1 108 ? 8.375 -13.32 1.754 1 98.94 108 LEU A O 1
ATOM 830 N N . LEU A 1 109 ? 6.172 -13.258 1.474 1 98.94 109 LEU A N 1
ATOM 831 C CA . LEU A 1 109 ? 6.148 -14.539 0.763 1 98.94 109 LEU A CA 1
ATOM 832 C C . LEU A 1 109 ? 6.863 -14.422 -0.579 1 98.94 109 LEU A C 1
ATOM 834 O O . LEU A 1 109 ? 7.605 -15.328 -0.967 1 98.94 109 LEU A O 1
ATOM 838 N N . ALA A 1 110 ? 6.613 -13.328 -1.289 1 98.94 110 ALA A N 1
ATOM 839 C CA . ALA A 1 110 ? 7.316 -13.094 -2.547 1 98.94 110 ALA A CA 1
ATOM 840 C C . ALA A 1 110 ? 8.828 -13.055 -2.33 1 98.94 110 ALA A C 1
ATOM 842 O O . ALA A 1 110 ? 9.594 -13.609 -3.121 1 98.94 110 ALA A O 1
ATOM 843 N N . ARG A 1 111 ? 9.25 -12.32 -1.271 1 98.81 111 ARG A N 1
ATOM 844 C CA . ARG A 1 111 ? 10.664 -12.258 -0.921 1 98.81 111 ARG A CA 1
ATOM 845 C C . ARG A 1 111 ? 11.242 -13.656 -0.731 1 98.81 111 ARG A C 1
ATOM 847 O O . ARG A 1 111 ? 12.281 -13.984 -1.301 1 98.81 111 ARG A O 1
ATOM 854 N N . ASP A 1 112 ? 10.586 -14.445 0.063 1 98.88 112 ASP A N 1
ATOM 855 C CA . ASP A 1 112 ? 11.102 -15.766 0.422 1 98.88 112 ASP A CA 1
ATOM 856 C C . ASP A 1 112 ? 11.125 -16.688 -0.792 1 98.88 112 ASP A C 1
ATOM 858 O O . ASP A 1 112 ? 12.047 -17.5 -0.942 1 98.88 112 ASP A O 1
ATOM 862 N N . CYS A 1 113 ? 10.133 -16.578 -1.658 1 98.81 113 CYS A N 1
ATOM 863 C CA . CYS A 1 113 ? 10.141 -17.328 -2.906 1 98.81 113 CYS A CA 1
ATOM 864 C C . CYS A 1 113 ? 11.312 -16.922 -3.787 1 98.81 113 CYS A C 1
ATOM 866 O O . CYS A 1 113 ? 12.031 -17.766 -4.301 1 98.81 113 CYS A O 1
ATOM 868 N N . ALA A 1 114 ? 11.477 -15.609 -3.92 1 98.69 114 ALA A N 1
ATOM 869 C CA . ALA A 1 114 ? 12.516 -15.078 -4.797 1 98.69 114 ALA A CA 1
ATOM 870 C C . ALA A 1 114 ? 13.898 -15.531 -4.344 1 98.69 114 ALA A C 1
ATOM 872 O O . ALA A 1 114 ? 14.812 -15.656 -5.16 1 98.69 114 ALA A O 1
ATOM 873 N N . ARG A 1 115 ? 14.055 -15.789 -3.082 1 98.44 115 ARG A N 1
ATOM 874 C CA . ARG A 1 115 ? 15.336 -16.203 -2.516 1 98.44 115 ARG A CA 1
ATOM 875 C C . ARG A 1 115 ? 15.727 -17.594 -2.99 1 98.44 115 ARG A C 1
ATOM 877 O O . ARG A 1 115 ? 16.922 -17.922 -3.062 1 98.44 115 ARG A O 1
ATOM 884 N N . THR A 1 116 ? 14.758 -18.406 -3.369 1 98.19 116 THR A N 1
ATOM 885 C CA . THR A 1 116 ? 15.086 -19.797 -3.637 1 98.19 116 THR A CA 1
ATOM 886 C C . THR A 1 116 ? 14.664 -20.188 -5.051 1 98.19 116 THR A C 1
ATOM 888 O O . THR A 1 116 ? 15.078 -21.234 -5.559 1 98.19 116 THR A O 1
ATOM 891 N N . MET A 1 117 ? 13.938 -19.359 -5.738 1 98.19 117 MET A N 1
ATOM 892 C CA . MET A 1 117 ? 13.422 -19.656 -7.07 1 98.19 117 MET A CA 1
ATOM 893 C C . MET A 1 117 ? 14.547 -19.672 -8.102 1 98.19 117 MET A C 1
ATOM 895 O O . MET A 1 117 ? 15.562 -18.984 -7.93 1 98.19 117 MET A O 1
ATOM 899 N N . ARG A 1 118 ? 14.273 -20.406 -9.078 1 97.44 118 ARG A N 1
ATOM 900 C CA . ARG A 1 118 ? 15.227 -20.516 -10.188 1 97.44 118 ARG A CA 1
ATOM 901 C C . ARG A 1 118 ? 14.734 -19.734 -11.406 1 97.44 118 ARG A C 1
ATOM 903 O O . ARG A 1 118 ? 13.578 -19.328 -11.461 1 97.44 118 ARG A O 1
ATOM 910 N N . ARG A 1 119 ? 15.695 -19.594 -12.328 1 98 119 ARG A N 1
ATOM 911 C CA . ARG A 1 119 ? 15.336 -18.953 -13.602 1 98 119 ARG A CA 1
ATOM 912 C C . ARG A 1 119 ? 14.141 -19.656 -14.242 1 98 119 ARG A C 1
ATOM 914 O O . ARG A 1 119 ? 14.078 -20.891 -14.273 1 98 119 ARG A O 1
ATOM 921 N N . GLY A 1 120 ? 13.219 -18.859 -14.68 1 97.88 120 GLY A N 1
ATOM 922 C CA . GLY A 1 120 ? 12.023 -19.406 -15.297 1 97.88 120 GLY A CA 1
ATOM 923 C C . GLY A 1 120 ? 10.836 -19.469 -14.359 1 97.88 120 GLY A C 1
ATOM 924 O O . GLY A 1 120 ? 9.703 -19.672 -14.797 1 97.88 120 GLY A O 1
ATOM 925 N N . SER A 1 121 ? 11.023 -19.25 -13.023 1 98.75 121 SER A N 1
ATOM 926 C CA . SER A 1 121 ? 9.938 -19.25 -12.047 1 98.75 121 SER A CA 1
ATOM 927 C C . SER A 1 121 ? 9.109 -17.969 -12.148 1 98.75 121 SER A C 1
ATOM 929 O O . SER A 1 121 ? 9.539 -16.984 -12.766 1 98.75 121 SER A O 1
ATOM 931 N N . THR A 1 122 ? 7.863 -18.031 -11.578 1 98.88 122 THR A N 1
ATOM 932 C CA . THR A 1 122 ? 6.949 -16.906 -11.648 1 98.88 122 THR A CA 1
ATOM 933 C C . THR A 1 122 ? 6.305 -16.656 -10.289 1 98.88 122 THR A C 1
ATOM 935 O O . THR A 1 122 ? 5.91 -17.594 -9.594 1 98.88 122 THR A O 1
ATOM 938 N N . ILE A 1 123 ? 6.293 -15.461 -9.891 1 98.94 123 ILE A N 1
ATOM 939 C CA . ILE A 1 123 ? 5.473 -15 -8.781 1 98.94 123 ILE A CA 1
ATOM 940 C C . ILE A 1 123 ? 4.234 -14.273 -9.312 1 98.94 123 ILE A C 1
ATOM 942 O O . ILE A 1 123 ? 4.352 -13.352 -10.117 1 98.94 123 ILE A O 1
ATOM 946 N N . ILE A 1 124 ? 3.057 -14.727 -8.93 1 98.94 124 ILE A N 1
ATOM 947 C CA . ILE A 1 124 ? 1.799 -14.094 -9.305 1 98.94 124 ILE A CA 1
ATOM 948 C C . ILE A 1 124 ? 1.189 -13.391 -8.094 1 98.94 124 ILE A C 1
ATOM 950 O O . ILE A 1 124 ? 0.955 -14.016 -7.059 1 98.94 124 ILE A O 1
ATOM 954 N N . ASN A 1 125 ? 0.997 -12.125 -8.195 1 98.94 125 ASN A N 1
ATOM 955 C CA . ASN A 1 125 ? 0.299 -11.344 -7.184 1 98.94 125 ASN A CA 1
ATOM 956 C C . ASN A 1 125 ? -1.081 -10.906 -7.668 1 98.94 125 ASN A C 1
ATOM 958 O O . ASN A 1 125 ? -1.195 -10.195 -8.672 1 98.94 125 ASN A O 1
ATOM 962 N N . VAL A 1 126 ? -2.131 -11.336 -6.934 1 98.88 126 VAL A N 1
ATOM 963 C CA . VAL A 1 126 ? -3.492 -10.93 -7.27 1 98.88 126 VAL A CA 1
ATOM 964 C C . VAL A 1 126 ? -3.816 -9.602 -6.605 1 98.88 126 VAL A C 1
ATOM 966 O O . VAL A 1 126 ? -4.031 -9.539 -5.391 1 98.88 126 VAL A O 1
ATOM 969 N N . CYS A 1 127 ? -3.857 -8.594 -7.426 1 98.56 127 CYS A N 1
ATOM 970 C CA . CYS A 1 127 ? -4.156 -7.238 -6.977 1 98.56 127 CYS A CA 1
ATOM 971 C C . CYS A 1 127 ? -5.617 -6.887 -7.238 1 98.56 127 CYS A C 1
ATOM 973 O O . CYS A 1 127 ? -6.52 -7.613 -6.816 1 98.56 127 CYS A O 1
ATOM 975 N N . SER A 1 128 ? -5.844 -5.707 -7.859 1 97.81 128 SER A N 1
ATOM 976 C CA . SER A 1 128 ? -7.203 -5.266 -8.141 1 97.81 128 SER A CA 1
ATOM 977 C C . SER A 1 128 ? -7.211 -3.99 -8.977 1 97.81 128 SER A C 1
ATOM 979 O O . SER A 1 128 ? -6.242 -3.227 -8.961 1 97.81 128 SER A O 1
ATOM 981 N N . GLN A 1 129 ? -8.289 -3.779 -9.664 1 96.06 129 GLN A N 1
ATOM 982 C CA . GLN A 1 129 ? -8.5 -2.475 -10.281 1 96.06 129 GLN A CA 1
ATOM 983 C C . GLN A 1 129 ? -8.633 -1.382 -9.219 1 96.06 129 GLN A C 1
ATOM 985 O O . GLN A 1 129 ? -8.312 -0.219 -9.477 1 96.06 129 GLN A O 1
ATOM 990 N N . AL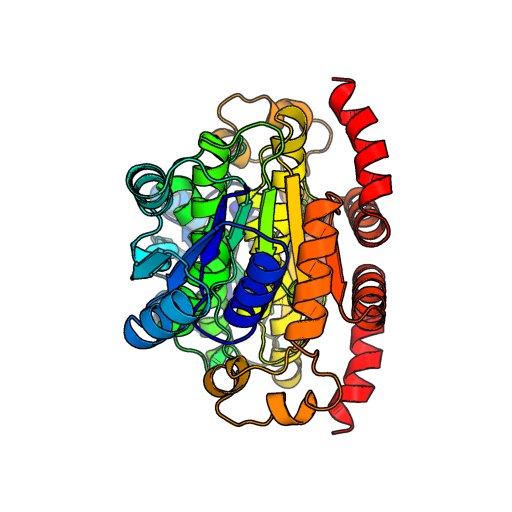A A 1 130 ? -9.07 -1.725 -8.031 1 95.44 130 ALA A N 1
ATOM 991 C CA . ALA A 1 130 ? -9.188 -0.783 -6.922 1 95.44 130 ALA A CA 1
ATOM 992 C C . ALA A 1 130 ? -7.82 -0.208 -6.547 1 95.44 130 ALA A C 1
ATOM 994 O O . ALA A 1 130 ? -7.738 0.829 -5.887 1 95.44 130 ALA A O 1
ATOM 995 N N . ALA A 1 131 ? -6.754 -0.897 -6.922 1 97.75 131 ALA A N 1
ATOM 996 C CA . ALA A 1 131 ? -5.398 -0.404 -6.688 1 97.75 131 ALA A CA 1
ATOM 997 C C . ALA A 1 131 ? -5.109 0.83 -7.535 1 97.75 131 ALA A C 1
ATOM 999 O O . ALA A 1 131 ? -4.203 1.605 -7.227 1 97.75 131 ALA A O 1
ATOM 1000 N N . LYS A 1 132 ? -5.879 0.973 -8.594 1 95.38 132 LYS A N 1
ATOM 1001 C CA . LYS A 1 132 ? -5.578 1.979 -9.609 1 95.38 132 LYS A CA 1
ATOM 1002 C C . LYS A 1 132 ? -6.602 3.111 -9.578 1 95.38 132 LYS A C 1
ATOM 1004 O O . LYS A 1 132 ? -6.277 4.258 -9.891 1 95.38 132 LYS A O 1
ATOM 1009 N N . VAL A 1 133 ? -7.781 2.762 -9.219 1 92.94 133 VAL A N 1
ATOM 1010 C CA . VAL A 1 133 ? -8.859 3.75 -9.203 1 92.94 133 VAL A CA 1
ATOM 1011 C C . VAL A 1 133 ? -9.531 3.748 -7.836 1 92.94 133 VAL A C 1
ATOM 1013 O O . VAL A 1 133 ? -10.055 2.723 -7.395 1 92.94 133 VAL A O 1
ATOM 1016 N N . PRO A 1 134 ? -9.586 4.891 -7.238 1 88.06 134 PRO A N 1
ATOM 1017 C CA . PRO A 1 134 ? -10.242 4.969 -5.934 1 88.06 134 PRO A CA 1
ATOM 1018 C C . PRO A 1 134 ? -11.766 4.961 -6.035 1 88.06 134 PRO A C 1
ATOM 1020 O O . PRO A 1 134 ? -12.328 5.539 -6.973 1 88.06 134 PRO A O 1
ATOM 1023 N N . THR A 1 135 ? -12.414 4.242 -5.16 1 85.31 135 THR A N 1
ATOM 1024 C CA . THR A 1 135 ? -13.859 4.297 -4.973 1 85.31 135 THR A CA 1
ATOM 1025 C C . THR A 1 135 ? -14.203 4.484 -3.496 1 85.31 135 THR A C 1
ATOM 1027 O O . THR A 1 135 ? -13.484 4.004 -2.619 1 85.31 135 THR A O 1
ATOM 1030 N N . PRO A 1 136 ? -15.273 5.195 -3.258 1 85.06 136 PRO A N 1
ATOM 1031 C CA . PRO A 1 136 ? -15.672 5.324 -1.854 1 85.06 136 PRO A CA 1
ATOM 1032 C C . PRO A 1 136 ? -15.938 3.973 -1.189 1 85.06 136 PRO A C 1
ATOM 1034 O O . PRO A 1 136 ? -16.297 3.008 -1.866 1 85.06 136 PRO A O 1
ATOM 1037 N N . LYS A 1 137 ? -15.703 3.9 0.168 1 89.88 137 LYS A N 1
ATOM 1038 C CA . LYS A 1 137 ? -15.977 2.74 1.009 1 89.88 137 LYS A CA 1
ATOM 1039 C C . LYS A 1 137 ? -15.008 1.603 0.713 1 89.88 137 LYS A C 1
ATOM 1041 O O . LYS A 1 137 ? -15.305 0.437 0.986 1 89.88 137 LYS A O 1
ATOM 1046 N N . SER A 1 138 ? -13.922 1.967 0.102 1 93.12 138 SER A N 1
ATOM 1047 C CA . SER A 1 138 ? -12.938 0.932 -0.191 1 93.12 138 SER A CA 1
ATOM 1048 C C . SER A 1 138 ? -11.523 1.42 0.096 1 93.12 138 SER A C 1
ATOM 1050 O O . SER A 1 138 ? -10.555 0.885 -0.448 1 93.12 138 SER A O 1
ATOM 1052 N N . ALA A 1 139 ? -11.414 2.434 0.907 1 97.5 139 ALA A N 1
ATOM 1053 C CA . ALA A 1 139 ? -10.148 3.15 1.045 1 97.5 139 ALA A CA 1
ATOM 1054 C C . ALA A 1 139 ? -9.039 2.217 1.515 1 97.5 139 ALA A C 1
ATOM 1056 O O . ALA A 1 139 ? -7.977 2.145 0.892 1 97.5 139 ALA A O 1
ATOM 1057 N N . VAL A 1 140 ? -9.273 1.466 2.588 1 98.44 140 VAL A N 1
ATOM 1058 C CA . VAL A 1 140 ? -8.234 0.595 3.141 1 98.44 140 VAL A CA 1
ATOM 1059 C C . VAL A 1 140 ? -7.938 -0.536 2.16 1 98.44 140 VAL A C 1
ATOM 1061 O O . VAL A 1 140 ? -6.773 -0.854 1.908 1 98.44 140 VAL A O 1
ATOM 1064 N N . TYR A 1 141 ? -8.945 -1.119 1.54 1 98 141 TYR A N 1
ATOM 1065 C CA . TYR A 1 141 ? -8.781 -2.172 0.545 1 98 141 TYR A CA 1
ATOM 1066 C C . TYR A 1 141 ? -7.98 -1.671 -0.653 1 98 141 TYR A C 1
ATOM 1068 O O . TYR A 1 141 ? -7 -2.301 -1.062 1 98 141 TYR A O 1
ATOM 1076 N N . ALA A 1 142 ? -8.453 -0.519 -1.18 1 98.06 142 ALA A N 1
ATOM 1077 C CA . ALA A 1 142 ? -7.77 0.083 -2.324 1 98.06 142 ALA A CA 1
ATOM 1078 C C . ALA A 1 142 ? -6.305 0.362 -2.006 1 98.06 142 ALA A C 1
ATOM 1080 O O . ALA A 1 142 ? -5.422 0.074 -2.816 1 98.06 142 ALA A O 1
ATOM 1081 N N . GLY A 1 143 ? -6.059 0.902 -0.838 1 98.81 143 GLY A N 1
ATOM 1082 C CA . GLY A 1 143 ? -4.688 1.132 -0.409 1 98.81 143 GLY A CA 1
ATOM 1083 C C . GLY A 1 143 ? -3.867 -0.141 -0.328 1 98.81 143 GLY A C 1
ATOM 1084 O O . GLY A 1 143 ? -2.723 -0.178 -0.786 1 98.81 143 GLY A O 1
ATOM 1085 N N . SER A 1 144 ? -4.387 -1.192 0.215 1 98.81 144 SER A N 1
ATOM 1086 C CA . SER A 1 144 ? -3.67 -2.451 0.386 1 98.81 144 SER A CA 1
ATOM 1087 C C . SER A 1 144 ? -3.311 -3.07 -0.96 1 98.81 144 SER A C 1
ATOM 1089 O O . SER A 1 144 ? -2.199 -3.57 -1.145 1 98.81 144 SER A O 1
ATOM 1091 N N . LYS A 1 145 ? -4.223 -3.018 -1.868 1 98.81 145 LYS A N 1
ATOM 1092 C CA . LYS A 1 145 ? -3.979 -3.594 -3.188 1 98.81 145 LYS A CA 1
ATOM 1093 C C . LYS A 1 145 ? -3.035 -2.719 -4.004 1 98.81 145 LYS A C 1
ATOM 1095 O O . LYS A 1 145 ? -2.244 -3.227 -4.805 1 98.81 145 LYS A O 1
ATOM 1100 N N . ALA A 1 146 ? -3.102 -1.417 -3.768 1 98.81 146 ALA A N 1
ATOM 1101 C CA . ALA A 1 146 ? -2.123 -0.528 -4.391 1 98.81 146 ALA A CA 1
ATOM 1102 C C . ALA A 1 146 ? -0.712 -0.835 -3.896 1 98.81 146 ALA A C 1
ATOM 1104 O O . ALA A 1 146 ? 0.249 -0.768 -4.668 1 98.81 146 ALA A O 1
ATOM 1105 N N . ALA A 1 147 ? -0.608 -1.092 -2.635 1 98.88 147 ALA A N 1
ATOM 1106 C CA . ALA A 1 147 ? 0.686 -1.475 -2.076 1 98.88 147 ALA A CA 1
ATOM 1107 C C . ALA A 1 147 ? 1.266 -2.68 -2.812 1 98.88 147 ALA A C 1
ATOM 1109 O O . ALA A 1 147 ? 2.412 -2.646 -3.262 1 98.88 147 ALA A O 1
ATOM 1110 N N . LEU A 1 148 ? 0.461 -3.689 -2.945 1 98.94 148 LEU A N 1
ATOM 1111 C CA . LEU A 1 148 ? 0.925 -4.922 -3.57 1 98.94 148 LEU A CA 1
ATOM 1112 C C . LEU A 1 148 ? 1.277 -4.691 -5.035 1 98.94 148 LEU A C 1
ATOM 1114 O O . LEU A 1 148 ? 2.271 -5.227 -5.531 1 98.94 148 LEU A O 1
ATOM 1118 N N . LEU A 1 149 ? 0.47 -3.918 -5.695 1 98.75 149 LEU A N 1
ATOM 1119 C CA . LEU A 1 149 ? 0.707 -3.65 -7.109 1 98.75 149 LEU A CA 1
ATOM 1120 C C . LEU A 1 149 ? 2.033 -2.926 -7.309 1 98.75 149 LEU A C 1
ATOM 1122 O O . LEU A 1 149 ? 2.855 -3.346 -8.125 1 98.75 149 LEU A O 1
ATOM 1126 N N . GLN A 1 150 ? 2.258 -1.859 -6.594 1 98.69 150 GLN A N 1
ATOM 1127 C CA . GLN A 1 150 ? 3.473 -1.068 -6.766 1 98.69 150 GLN A CA 1
ATOM 1128 C C . GLN A 1 150 ? 4.703 -1.844 -6.312 1 98.69 150 GLN A C 1
ATOM 1130 O O . GLN A 1 150 ? 5.766 -1.756 -6.934 1 98.69 150 GLN A O 1
ATOM 1135 N N . PHE A 1 151 ? 4.609 -2.6 -5.246 1 98.88 151 PHE A N 1
ATOM 1136 C CA . PHE A 1 151 ? 5.656 -3.531 -4.832 1 98.88 151 PHE A CA 1
ATOM 1137 C C . PHE A 1 151 ? 6.02 -4.473 -5.977 1 98.88 151 PHE A C 1
ATOM 1139 O O . PHE A 1 151 ? 7.203 -4.664 -6.273 1 98.88 151 PHE A O 1
ATOM 1146 N N . SER A 1 152 ? 5.012 -4.992 -6.613 1 98.81 152 SER A N 1
ATOM 1147 C CA . SER A 1 152 ? 5.199 -5.965 -7.684 1 98.81 152 SER A CA 1
ATOM 1148 C C . SER A 1 152 ? 5.91 -5.336 -8.883 1 98.81 152 SER A C 1
ATOM 1150 O O . SER A 1 152 ? 6.762 -5.973 -9.508 1 98.81 152 SER A O 1
ATOM 1152 N N . ASN A 1 153 ? 5.504 -4.145 -9.203 1 97.88 153 ASN A N 1
ATOM 1153 C CA . ASN A 1 153 ? 6.148 -3.434 -10.305 1 97.88 153 ASN A CA 1
ATOM 1154 C C . ASN A 1 153 ? 7.641 -3.244 -10.047 1 97.88 153 ASN A C 1
ATOM 1156 O O . ASN A 1 153 ? 8.461 -3.424 -10.953 1 97.88 153 ASN A O 1
ATOM 1160 N N . ALA A 1 154 ? 7.988 -2.85 -8.836 1 96.88 154 ALA A N 1
ATOM 1161 C CA . ALA A 1 154 ? 9.391 -2.658 -8.477 1 96.88 154 ALA A CA 1
ATOM 1162 C C . ALA A 1 154 ? 10.117 -3.996 -8.383 1 96.88 154 ALA A C 1
ATOM 1164 O O . ALA A 1 154 ? 11.266 -4.125 -8.82 1 96.88 154 ALA A O 1
ATOM 1165 N N . LEU A 1 155 ? 9.469 -4.977 -7.824 1 98.19 155 LEU A N 1
ATOM 1166 C CA . LEU A 1 155 ? 10.047 -6.309 -7.684 1 98.19 155 LEU A CA 1
ATOM 1167 C C . LEU A 1 155 ? 10.406 -6.891 -9.047 1 98.19 155 LEU A C 1
ATOM 1169 O O . LEU A 1 155 ? 11.445 -7.543 -9.195 1 98.19 155 LEU A O 1
ATOM 1173 N N . ARG A 1 156 ? 9.516 -6.703 -9.992 1 97.5 156 ARG A N 1
ATOM 1174 C CA . ARG A 1 156 ? 9.734 -7.188 -11.352 1 97.5 156 ARG A CA 1
ATOM 1175 C C . ARG A 1 156 ? 11.07 -6.699 -11.898 1 97.5 156 ARG A C 1
ATOM 1177 O O . ARG A 1 156 ? 11.828 -7.473 -12.492 1 97.5 156 ARG A O 1
ATOM 1184 N N . LEU A 1 157 ? 11.344 -5.422 -11.688 1 94.62 157 LEU A N 1
ATOM 1185 C CA . LEU A 1 157 ? 12.602 -4.84 -12.148 1 94.62 157 LEU A CA 1
ATOM 1186 C C . LEU A 1 157 ? 13.789 -5.484 -11.445 1 94.62 157 LEU A C 1
ATOM 1188 O O . LEU A 1 157 ? 14.828 -5.723 -12.07 1 94.62 157 LEU A O 1
ATOM 1192 N N . GLU A 1 158 ? 13.664 -5.812 -10.242 1 95.19 158 GLU A N 1
ATOM 1193 C CA . GLU A 1 158 ? 14.75 -6.383 -9.445 1 95.19 158 GLU A CA 1
ATOM 1194 C C . GLU A 1 158 ? 15.031 -7.828 -9.852 1 95.19 158 GLU A C 1
ATOM 1196 O O . GLU A 1 158 ? 16.188 -8.281 -9.805 1 95.19 158 GLU A O 1
ATOM 1201 N N . LEU A 1 159 ? 14 -8.523 -10.219 1 97.69 159 LEU A N 1
ATOM 1202 C CA . LEU A 1 159 ? 14.141 -9.961 -10.414 1 97.69 159 LEU A CA 1
ATOM 1203 C C . LEU A 1 159 ? 14.438 -10.281 -11.875 1 97.69 159 LEU A C 1
ATOM 1205 O O . LEU A 1 159 ? 14.828 -11.406 -12.203 1 97.69 159 LEU A O 1
ATOM 1209 N N . LYS A 1 160 ? 14.266 -9.32 -12.695 1 95.31 160 LYS A N 1
ATOM 1210 C CA . LYS A 1 160 ? 14.438 -9.523 -14.133 1 95.31 160 LYS A CA 1
ATOM 1211 C C . LYS A 1 160 ? 15.797 -10.148 -14.445 1 95.31 160 LYS A C 1
ATOM 1213 O O . LYS A 1 160 ? 15.875 -11.133 -15.18 1 95.31 160 LYS A O 1
ATOM 1218 N N . PRO A 1 161 ? 16.906 -9.672 -13.812 1 94.94 161 PRO A N 1
ATOM 1219 C CA . PRO A 1 161 ? 18.203 -10.273 -14.117 1 94.94 161 PRO A CA 1
ATOM 1220 C C . PRO A 1 161 ? 18.281 -11.742 -13.688 1 94.94 161 PRO A C 1
ATOM 1222 O O . PRO A 1 161 ? 19.031 -12.516 -14.281 1 94.94 161 PRO A O 1
ATOM 1225 N N . ALA A 1 162 ? 17.547 -12.133 -12.727 1 97.12 162 ALA A N 1
ATOM 1226 C CA . ALA A 1 162 ? 17.562 -13.5 -12.219 1 97.12 162 ALA A CA 1
ATOM 1227 C C . ALA A 1 162 ? 16.656 -14.406 -13.047 1 97.12 162 ALA A C 1
ATOM 1229 O O . ALA A 1 162 ? 16.625 -15.625 -12.836 1 97.12 162 ALA A O 1
ATOM 1230 N N . GLY A 1 163 ? 15.914 -13.828 -13.984 1 97.88 163 GLY A N 1
ATOM 1231 C CA . GLY A 1 163 ? 15.023 -14.602 -14.836 1 97.88 163 GLY A CA 1
ATOM 1232 C C . GLY A 1 163 ? 13.766 -15.07 -14.117 1 97.88 163 GLY A C 1
ATOM 1233 O O . GLY A 1 163 ? 13.172 -16.078 -14.484 1 97.88 163 GLY A O 1
ATOM 1234 N N . ILE A 1 164 ? 13.445 -14.445 -13 1 98.5 164 ILE A N 1
ATOM 1235 C CA . ILE A 1 164 ? 12.211 -14.719 -12.273 1 98.5 164 ILE A CA 1
ATOM 1236 C C . ILE A 1 164 ? 11.133 -13.719 -12.703 1 98.5 164 ILE A C 1
ATOM 1238 O O . ILE A 1 164 ? 11.352 -12.508 -12.656 1 98.5 164 ILE A O 1
ATOM 1242 N N . HIS A 1 165 ? 9.977 -14.211 -13.133 1 98.62 165 HIS A N 1
ATOM 1243 C CA . HIS A 1 165 ? 8.914 -13.375 -13.664 1 98.62 165 HIS A CA 1
ATOM 1244 C C . HIS A 1 165 ? 7.938 -12.961 -12.562 1 98.62 165 HIS A C 1
ATOM 1246 O O . HIS A 1 165 ? 7.652 -13.75 -11.656 1 98.62 165 HIS A O 1
ATOM 1252 N N . VAL A 1 166 ? 7.441 -11.75 -12.641 1 98.81 166 VAL A N 1
ATOM 1253 C CA . VAL A 1 166 ? 6.402 -11.258 -11.742 1 98.81 166 VAL A CA 1
ATOM 1254 C C . VAL A 1 166 ? 5.168 -10.859 -12.547 1 98.81 166 VAL A C 1
ATOM 1256 O O . VAL A 1 166 ? 5.23 -9.969 -13.391 1 98.81 166 VAL A O 1
ATOM 1259 N N . LEU A 1 167 ? 4.082 -11.523 -12.328 1 98.88 167 LEU A N 1
ATOM 1260 C CA . LEU A 1 167 ? 2.799 -11.273 -12.977 1 98.88 167 LEU A CA 1
ATOM 1261 C C . LEU A 1 167 ? 1.804 -10.664 -11.992 1 98.88 167 LEU A C 1
ATOM 1263 O O . LEU A 1 167 ? 1.594 -11.195 -10.906 1 98.88 167 LEU A O 1
ATOM 1267 N N . THR A 1 168 ? 1.256 -9.547 -12.344 1 98.81 168 THR A N 1
ATOM 1268 C CA . THR A 1 168 ? 0.173 -8.992 -11.547 1 98.81 168 THR A CA 1
ATOM 1269 C C . THR A 1 168 ? -1.176 -9.227 -12.219 1 98.81 168 THR A C 1
ATOM 1271 O O . THR A 1 168 ? -1.292 -9.125 -13.438 1 98.81 168 THR A O 1
ATOM 1274 N N . VAL A 1 169 ? -2.129 -9.633 -11.453 1 98.88 169 VAL A N 1
ATOM 1275 C CA . VAL A 1 169 ? -3.52 -9.781 -11.867 1 98.88 169 VAL A CA 1
ATOM 1276 C C . VAL A 1 169 ? -4.371 -8.672 -11.242 1 98.88 169 VAL A C 1
ATOM 1278 O O . VAL A 1 169 ? -4.43 -8.547 -10.016 1 98.88 169 VAL A O 1
ATOM 1281 N N . ASN A 1 170 ? -5.012 -7.883 -12.078 1 98.5 170 ASN A N 1
ATOM 1282 C CA . ASN A 1 170 ? -5.781 -6.73 -11.625 1 98.5 170 ASN A CA 1
ATOM 1283 C C . ASN A 1 170 ? -7.234 -6.809 -12.078 1 98.5 170 ASN A C 1
ATOM 1285 O O . ASN A 1 170 ? -7.641 -6.105 -13.008 1 98.5 170 ASN A O 1
ATOM 1289 N N . PRO A 1 171 ? -8 -7.562 -11.375 1 98.12 171 PRO A N 1
ATOM 1290 C CA . PRO A 1 171 ? -9.406 -7.727 -11.75 1 98.12 171 PRO A CA 1
ATOM 1291 C C . PRO A 1 171 ? -10.312 -6.656 -11.148 1 98.12 171 PRO A C 1
ATOM 1293 O O . PRO A 1 171 ? -9.992 -6.098 -10.094 1 98.12 171 PRO A O 1
ATOM 1296 N N . GLY A 1 172 ? -11.414 -6.355 -11.891 1 95.75 172 GLY A N 1
ATOM 1297 C CA . GLY A 1 172 ? -12.578 -5.789 -11.227 1 95.75 172 GLY A CA 1
ATOM 1298 C C . GLY A 1 172 ? -13.297 -6.781 -10.328 1 95.75 172 GLY A C 1
ATOM 1299 O O . GLY A 1 172 ? -12.719 -7.789 -9.922 1 95.75 172 GLY A O 1
ATOM 1300 N N . PRO A 1 173 ? -14.547 -6.461 -9.992 1 93.44 173 PRO A N 1
ATOM 1301 C CA . PRO A 1 173 ? -15.289 -7.379 -9.125 1 93.44 173 PRO A CA 1
ATOM 1302 C C . PRO A 1 173 ? -15.461 -8.766 -9.742 1 93.44 173 PRO A C 1
ATOM 1304 O O . PRO A 1 173 ? -15.859 -8.891 -10.906 1 93.44 173 PRO A O 1
ATOM 1307 N N . ILE A 1 174 ? -15.078 -9.766 -8.984 1 94.5 174 ILE A N 1
ATOM 1308 C CA . ILE A 1 174 ? -15.219 -11.148 -9.414 1 94.5 174 ILE A CA 1
ATOM 1309 C C . ILE A 1 174 ? -16.422 -11.789 -8.727 1 94.5 174 ILE A C 1
ATOM 1311 O O . ILE A 1 174 ? -16.656 -11.57 -7.535 1 94.5 174 ILE A O 1
ATOM 1315 N N . ALA A 1 1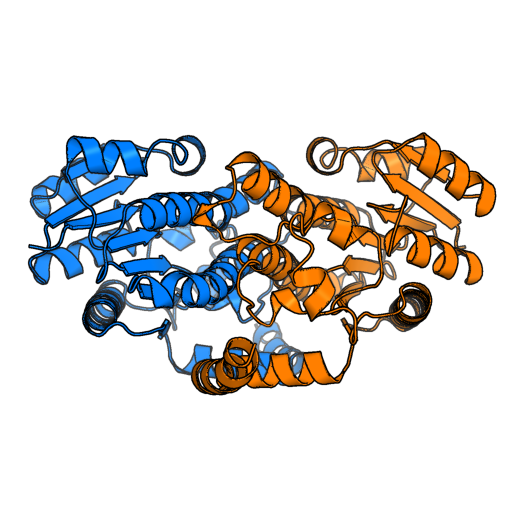75 ? -17.156 -12.547 -9.422 1 90.31 175 ALA A N 1
ATOM 1316 C CA . ALA A 1 175 ? -18.328 -13.219 -8.867 1 90.31 175 ALA A CA 1
ATOM 1317 C C . ALA A 1 175 ? -17.922 -14.359 -7.941 1 90.31 175 ALA A C 1
ATOM 1319 O O . ALA A 1 175 ? -17.859 -15.516 -8.359 1 90.31 175 ALA A O 1
ATOM 1320 N N . THR A 1 176 ? -17.625 -14.039 -6.703 1 89.88 176 THR A N 1
ATOM 1321 C CA . THR A 1 176 ? -17.219 -14.977 -5.664 1 89.88 176 THR A CA 1
ATOM 1322 C C . THR A 1 176 ? -17.844 -14.617 -4.324 1 89.88 176 THR A C 1
ATOM 1324 O O . THR A 1 176 ? -18.438 -13.539 -4.184 1 89.88 176 THR A O 1
ATOM 1327 N N . PRO A 1 177 ? -17.719 -15.531 -3.426 1 85.75 177 PRO A N 1
ATOM 1328 C CA . PRO A 1 177 ? -18.266 -15.227 -2.104 1 85.75 177 PRO A CA 1
ATOM 1329 C C . PRO A 1 177 ? -17.484 -14.117 -1.391 1 85.75 177 PRO A C 1
ATOM 1331 O O . PRO A 1 177 ? -17.812 -13.773 -0.248 1 85.75 177 PRO A O 1
ATOM 1334 N N . PHE A 1 178 ? -16.547 -13.523 -2.029 1 84 178 PHE A N 1
ATOM 1335 C CA . PHE A 1 178 ? -15.711 -12.453 -1.477 1 84 178 PHE A CA 1
ATOM 1336 C C . PHE A 1 178 ? -16.578 -11.312 -0.961 1 84 178 PHE A C 1
ATOM 1338 O O . PHE A 1 178 ? -16.328 -10.773 0.118 1 84 178 PHE A O 1
ATOM 1345 N N . PHE A 1 179 ? -17.609 -11.023 -1.608 1 83.94 179 PHE A N 1
ATOM 1346 C CA . PHE A 1 179 ? -18.406 -9.844 -1.29 1 83.94 179 PHE A CA 1
ATOM 1347 C C . PHE A 1 179 ? -19.375 -10.133 -0.154 1 83.94 179 PHE A C 1
ATOM 1349 O O . PHE A 1 179 ? 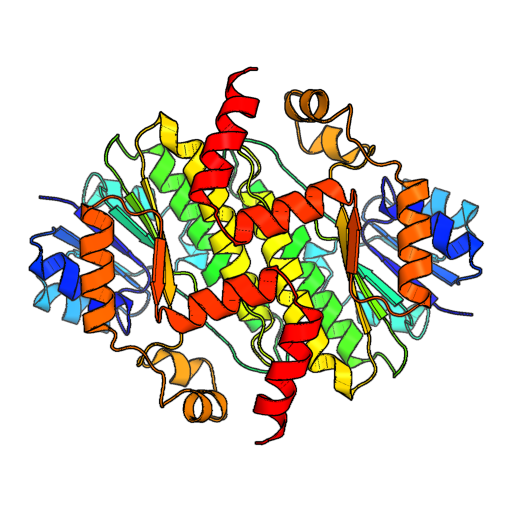-19.906 -9.203 0.473 1 83.94 179 PHE A O 1
ATOM 1356 N N . LEU A 1 180 ? -19.594 -11.43 0.066 1 79.31 180 LEU A N 1
ATOM 1357 C CA . LEU A 1 180 ? -20.422 -11.797 1.208 1 79.31 180 LEU A CA 1
ATOM 1358 C C . LEU A 1 180 ? -19.766 -11.367 2.516 1 79.31 180 LEU A C 1
ATOM 1360 O O . LEU A 1 180 ? -20.453 -10.953 3.453 1 79.31 180 LEU A O 1
ATOM 1364 N N . ARG A 1 181 ? -18.547 -11.391 2.52 1 81.5 181 ARG A N 1
ATOM 1365 C CA . ARG A 1 181 ? -17.781 -11 3.703 1 81.5 181 ARG A CA 1
ATOM 1366 C C . ARG A 1 181 ? -17.391 -9.523 3.641 1 81.5 181 ARG A C 1
ATOM 1368 O O . ARG A 1 181 ? -17.438 -8.82 4.652 1 81.5 181 ARG A O 1
ATOM 1375 N N . ALA A 1 182 ? -17.156 -9.062 2.471 1 81.88 182 ALA A N 1
ATOM 1376 C CA . ALA A 1 182 ? -16.562 -7.734 2.281 1 81.88 182 ALA A CA 1
ATOM 1377 C C . ALA A 1 182 ? -17.625 -6.641 2.42 1 81.88 182 ALA A C 1
ATOM 1379 O O . ALA A 1 182 ? -17.297 -5.504 2.764 1 81.88 182 ALA A O 1
ATOM 1380 N N . ASP A 1 183 ? -18.797 -6.945 2.09 1 83.06 183 ASP A N 1
ATOM 1381 C CA . ASP A 1 183 ? -19.875 -5.965 2.084 1 83.06 183 ASP A CA 1
ATOM 1382 C C . ASP A 1 183 ? -21.047 -6.445 2.932 1 83.06 183 ASP A C 1
ATOM 1384 O O . ASP A 1 183 ? -21.969 -7.078 2.418 1 83.06 183 ASP A O 1
ATOM 1388 N N . LYS A 1 184 ? -21.156 -6.055 4.125 1 77.06 184 LYS A N 1
ATOM 1389 C CA . LYS A 1 184 ? -22.172 -6.543 5.059 1 77.06 184 LYS A CA 1
ATOM 1390 C C . LYS A 1 184 ? -23.547 -6 4.703 1 77.06 184 LYS A C 1
ATOM 1392 O O . LYS A 1 184 ? -24.562 -6.664 4.934 1 77.06 184 LYS A O 1
ATOM 1397 N N . SER A 1 185 ? -23.562 -4.844 4.133 1 75.88 185 SER A N 1
ATOM 1398 C CA . SER A 1 185 ? -24.844 -4.242 3.779 1 75.88 185 SER A CA 1
ATOM 1399 C C . SER A 1 185 ? -25.406 -4.844 2.492 1 75.88 185 SER A C 1
ATOM 1401 O O . SER A 1 185 ? -26.609 -4.785 2.242 1 75.88 185 SER A O 1
ATOM 1403 N N . GLY A 1 186 ? -24.5 -5.348 1.638 1 77.88 186 GLY A N 1
ATOM 1404 C CA . GLY A 1 186 ? -24.859 -5.875 0.334 1 77.88 186 GLY A CA 1
ATOM 1405 C C . GLY A 1 186 ? -25.031 -4.797 -0.719 1 77.88 186 GLY A C 1
ATOM 1406 O O . GLY A 1 186 ? -25.281 -5.098 -1.89 1 77.88 186 GLY A O 1
ATOM 1407 N N . ARG A 1 187 ? -24.875 -3.559 -0.357 1 78.38 187 ARG A N 1
ATOM 1408 C CA . ARG A 1 187 ? -25.109 -2.438 -1.263 1 78.38 187 ARG A CA 1
ATOM 1409 C C . ARG A 1 187 ? -24.047 -2.375 -2.346 1 78.38 187 ARG A C 1
ATOM 1411 O O . ARG A 1 187 ? -24.359 -2.172 -3.521 1 78.38 187 ARG A O 1
ATOM 1418 N N . TYR A 1 188 ? -22.875 -2.59 -2.006 1 78.19 188 TYR A N 1
ATOM 1419 C CA . TYR A 1 188 ? -21.797 -2.561 -2.98 1 78.19 188 TYR A CA 1
ATOM 1420 C C . TYR A 1 188 ? -21.922 -3.701 -3.982 1 78.19 188 TYR A C 1
ATOM 1422 O O . TYR A 1 188 ? -21.797 -3.494 -5.191 1 78.19 188 TYR A O 1
ATOM 1430 N N . GLU A 1 189 ? -22.156 -4.863 -3.436 1 81.88 189 GLU A N 1
ATOM 1431 C CA . GLU A 1 189 ? -22.312 -6.02 -4.316 1 81.88 189 GLU A CA 1
ATOM 1432 C C . GLU A 1 189 ? -23.422 -5.793 -5.344 1 81.88 189 GLU A C 1
ATOM 1434 O O . GLU A 1 189 ? -23.25 -6.102 -6.523 1 81.88 189 GLU A O 1
ATOM 1439 N N . ALA A 1 190 ? -24.469 -5.254 -4.852 1 83.19 190 ALA A N 1
ATOM 1440 C CA . ALA A 1 190 ? -25.594 -4.98 -5.738 1 83.19 190 ALA A CA 1
ATOM 1441 C C . ALA A 1 190 ? -25.219 -3.979 -6.824 1 83.19 190 ALA A C 1
ATOM 1443 O O . ALA A 1 190 ? -25.656 -4.098 -7.969 1 83.19 190 ALA A O 1
ATOM 1444 N N . SER A 1 191 ? -24.375 -3.082 -6.473 1 80.12 191 SER A N 1
ATOM 1445 C CA . SER A 1 191 ? -24 -2 -7.383 1 80.12 191 SER A CA 1
ATOM 1446 C C . SER A 1 191 ? -23.031 -2.484 -8.453 1 80.12 191 SER A C 1
ATOM 1448 O O . SER A 1 191 ? -22.922 -1.871 -9.516 1 80.12 191 SER A O 1
ATOM 1450 N N . VAL A 1 192 ? -22.422 -3.623 -8.172 1 84.62 192 VAL A N 1
ATOM 1451 C CA . VAL A 1 192 ? -21.406 -4.055 -9.125 1 84.62 192 VAL A CA 1
ATOM 1452 C C . VAL A 1 192 ? -21.81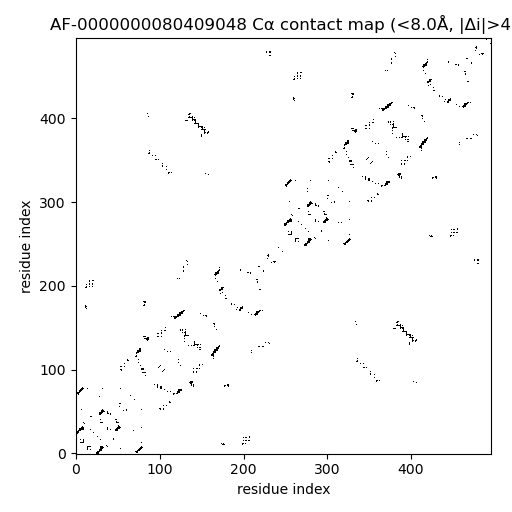2 -5.391 -9.75 1 84.62 192 VAL A C 1
ATOM 1454 O O . VAL A 1 192 ? -21.031 -5.996 -10.492 1 84.62 192 VAL A O 1
ATOM 1457 N N . LYS A 1 193 ? -22.922 -5.914 -9.562 1 84.38 193 LYS A N 1
ATOM 1458 C CA . LYS A 1 193 ? -23.375 -7.23 -10 1 84.38 193 LYS A CA 1
ATOM 1459 C C . LYS A 1 193 ? -23.266 -7.375 -11.516 1 84.38 193 LYS A C 1
ATOM 1461 O O . LYS A 1 193 ? -22.828 -8.414 -12.016 1 84.38 193 LYS A O 1
ATOM 1466 N N . SER A 1 194 ? -23.578 -6.32 -12.188 1 85.94 194 SER A N 1
ATOM 1467 C CA . SER A 1 194 ? -23.688 -6.379 -13.641 1 85.94 194 SER A CA 1
ATOM 1468 C C . SER A 1 194 ? -22.297 -6.43 -14.289 1 85.94 194 SER A C 1
ATOM 1470 O O . SER A 1 194 ? -22.172 -6.805 -15.461 1 85.94 194 SER A O 1
ATOM 1472 N N . ILE A 1 195 ? -21.281 -6.148 -13.562 1 87.06 195 ILE A N 1
ATOM 1473 C CA . ILE A 1 195 ? -19.969 -6.074 -14.188 1 87.06 195 ILE A CA 1
ATOM 1474 C C . ILE A 1 195 ? -19.047 -7.105 -13.555 1 87.06 195 ILE A C 1
ATOM 1476 O O . ILE A 1 195 ? -17.828 -7.031 -13.711 1 87.06 195 ILE A O 1
ATOM 1480 N N . MET A 1 196 ? -19.578 -8.008 -12.875 1 92.19 196 MET A N 1
ATOM 1481 C CA . MET A 1 196 ? -18.766 -9.016 -12.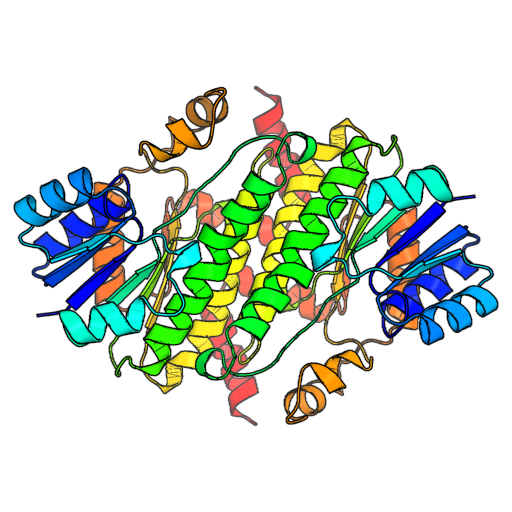195 1 92.19 196 MET A CA 1
ATOM 1482 C C . MET A 1 196 ? -18.141 -9.977 -13.203 1 92.19 196 MET A C 1
ATOM 1484 O O . MET A 1 196 ? -18.797 -10.391 -14.156 1 92.19 196 MET A O 1
ATOM 1488 N N . LEU A 1 197 ? -16.875 -10.258 -12.938 1 95.31 197 LEU A N 1
ATOM 1489 C CA . LEU A 1 197 ? -16.125 -11.18 -13.781 1 95.31 197 LEU A CA 1
ATOM 1490 C C . LEU A 1 197 ? -16.422 -12.625 -13.406 1 95.31 197 LEU A C 1
ATOM 1492 O O . LEU A 1 197 ? -16.594 -12.945 -12.227 1 95.31 197 LEU A O 1
ATOM 1496 N N . ASP A 1 198 ? -16.422 -13.492 -14.445 1 96.56 198 ASP A N 1
ATOM 1497 C CA . ASP A 1 198 ? -16.484 -14.93 -14.219 1 96.56 198 ASP A CA 1
ATOM 1498 C C . ASP A 1 198 ? -15.148 -15.461 -13.719 1 96.56 198 ASP A C 1
ATOM 1500 O O . ASP A 1 198 ? -14.133 -15.328 -14.398 1 96.56 198 ASP A O 1
ATOM 1504 N N . PRO A 1 199 ? -15.156 -16.078 -12.586 1 97.44 199 PRO A N 1
ATOM 1505 C CA . PRO A 1 199 ? -13.875 -16.5 -12.008 1 97.44 199 PRO A CA 1
ATOM 1506 C C . PRO A 1 199 ? -13.156 -17.547 -12.852 1 97.44 199 PRO A C 1
ATOM 1508 O O . PRO A 1 199 ? -11.93 -17.516 -12.953 1 97.44 199 PRO A O 1
ATOM 1511 N N . ASP A 1 200 ? -13.844 -18.453 -13.523 1 97.81 200 ASP A N 1
ATOM 1512 C CA . ASP A 1 200 ? -13.219 -19.516 -14.32 1 97.81 200 ASP A CA 1
ATOM 1513 C C . ASP A 1 200 ? -12.586 -18.938 -15.586 1 97.81 200 ASP A C 1
ATOM 1515 O O . ASP A 1 200 ? -11.484 -19.328 -15.961 1 97.81 200 ASP A O 1
ATOM 1519 N N . ARG A 1 201 ? -13.312 -18.047 -16.172 1 97.94 201 ARG A N 1
ATOM 1520 C CA . ARG A 1 201 ? -12.781 -17.406 -17.375 1 97.94 201 ARG A CA 1
ATOM 1521 C C . ARG A 1 201 ? -11.539 -16.594 -17.047 1 97.94 201 ARG A C 1
ATOM 1523 O O . ARG A 1 201 ? -10.555 -16.625 -17.797 1 97.94 201 ARG A O 1
ATOM 1530 N N . LEU A 1 202 ? -11.609 -15.875 -16 1 98.5 202 LEU A N 1
ATOM 1531 C CA . LEU A 1 202 ? -10.453 -15.078 -15.602 1 98.5 202 LEU A CA 1
ATOM 1532 C C . LEU A 1 202 ? -9.273 -15.984 -15.242 1 98.5 202 LEU A C 1
ATOM 1534 O O . LEU A 1 202 ? -8.133 -15.68 -15.594 1 98.5 202 LEU A O 1
ATOM 1538 N N . ALA A 1 203 ? -9.539 -17.062 -14.57 1 98.81 203 ALA A N 1
ATOM 1539 C CA . ALA A 1 203 ? -8.484 -18 -14.18 1 98.81 203 ALA A CA 1
ATOM 1540 C C . ALA A 1 203 ? -7.754 -18.547 -15.406 1 98.81 203 ALA A C 1
ATOM 1542 O O . ALA A 1 203 ? -6.523 -18.609 -15.414 1 98.81 203 ALA A O 1
ATOM 1543 N N . LYS A 1 204 ? -8.492 -18.906 -16.438 1 98.69 204 LYS A N 1
ATOM 1544 C CA . LYS A 1 204 ? -7.891 -19.406 -17.672 1 98.69 204 LYS A CA 1
ATOM 1545 C C . LYS A 1 204 ? -6.973 -18.359 -18.297 1 98.69 204 LYS A C 1
ATOM 1547 O O . LYS A 1 204 ? -5.891 -18.688 -18.781 1 98.69 204 LYS A O 1
ATOM 1552 N N . ARG A 1 205 ? -7.43 -17.141 -18.234 1 98.69 205 ARG A N 1
ATOM 1553 C CA . ARG A 1 205 ? -6.629 -16.031 -18.766 1 98.69 205 ARG A CA 1
ATOM 1554 C C . ARG A 1 205 ? -5.336 -15.867 -17.969 1 98.69 205 ARG A C 1
ATOM 1556 O O . ARG A 1 205 ? -4.277 -15.609 -18.531 1 98.69 205 ARG A O 1
ATOM 1563 N N . VAL A 1 206 ? -5.395 -16 -16.688 1 98.81 206 VAL A N 1
ATOM 1564 C CA . VAL A 1 206 ? -4.234 -15.836 -15.82 1 98.81 206 VAL A CA 1
ATOM 1565 C C . VAL A 1 206 ? -3.232 -16.953 -16.078 1 98.81 206 VAL A C 1
ATOM 1567 O O . VAL A 1 206 ? -2.027 -16.719 -16.172 1 98.81 206 VAL A O 1
ATOM 1570 N N . VAL A 1 207 ? -3.691 -18.203 -16.219 1 98.75 207 VAL A N 1
ATOM 1571 C CA . VAL A 1 207 ? -2.818 -19.344 -16.484 1 98.75 207 VAL A CA 1
ATOM 1572 C C . VAL A 1 207 ? -2.111 -19.141 -17.812 1 98.75 207 VAL A C 1
ATOM 1574 O O . VAL A 1 207 ? -0.902 -19.359 -17.922 1 98.75 207 VAL A O 1
ATOM 1577 N N . ALA A 1 208 ? -2.869 -18.703 -18.828 1 98.69 208 ALA A N 1
ATOM 1578 C CA . ALA A 1 208 ? -2.281 -18.438 -20.125 1 98.69 208 ALA A CA 1
ATOM 1579 C C . ALA A 1 208 ? -1.232 -17.328 -20.047 1 98.69 208 ALA A C 1
ATOM 1581 O O . ALA A 1 208 ? -0.175 -17.422 -20.672 1 98.69 208 ALA A O 1
ATOM 1582 N N . ALA A 1 209 ? -1.535 -16.328 -19.297 1 98.69 209 ALA A N 1
ATOM 1583 C CA . ALA A 1 209 ? -0.608 -15.211 -19.109 1 98.69 209 ALA A CA 1
ATOM 1584 C C . ALA A 1 209 ? 0.667 -15.664 -18.406 1 98.69 209 ALA A C 1
ATOM 1586 O O . ALA A 1 209 ? 1.761 -15.188 -18.719 1 98.69 209 ALA A O 1
ATOM 1587 N N . CYS A 1 210 ? 0.494 -16.5 -17.422 1 98.44 210 CYS A N 1
ATOM 1588 C CA . CYS A 1 210 ? 1.635 -17.062 -16.703 1 98.44 210 CYS A CA 1
ATOM 1589 C C . CYS A 1 210 ? 2.549 -17.844 -17.656 1 98.44 210 CYS A C 1
ATOM 1591 O O . CYS A 1 210 ? 3.766 -17.656 -17.641 1 98.44 210 CYS A O 1
ATOM 1593 N N . GLU A 1 211 ? 1.992 -18.641 -18.516 1 97.31 211 GLU A N 1
ATOM 1594 C CA . GLU A 1 211 ? 2.746 -19.438 -19.469 1 97.31 211 GLU A CA 1
ATOM 1595 C C . GLU A 1 211 ? 3.453 -18.547 -20.484 1 97.31 211 GLU A C 1
ATOM 1597 O O . GLU A 1 211 ? 4.562 -18.859 -20.938 1 97.31 211 GLU A O 1
ATOM 1602 N N . ALA A 1 212 ? 2.836 -17.422 -20.797 1 97.38 212 ALA A N 1
ATOM 1603 C CA . ALA A 1 212 ? 3.375 -16.531 -21.812 1 97.38 212 ALA A CA 1
ATOM 1604 C C . ALA A 1 212 ? 4.285 -15.477 -21.172 1 97.38 212 ALA A C 1
ATOM 1606 O O . ALA A 1 212 ? 4.797 -14.594 -21.875 1 97.38 212 ALA A O 1
ATOM 1607 N N . SER A 1 213 ? 4.488 -15.461 -19.859 1 96.94 213 SER A N 1
ATOM 1608 C CA . SER A 1 213 ? 5.309 -14.516 -19.109 1 96.94 213 SER A CA 1
ATOM 1609 C C . SER A 1 213 ? 4.859 -13.078 -19.359 1 96.94 213 SER A C 1
ATOM 1611 O O . SER A 1 213 ? 5.68 -12.203 -19.641 1 96.94 213 SER A O 1
ATOM 1613 N N . LYS A 1 214 ? 3.523 -12.945 -19.297 1 97.19 214 LYS A N 1
ATOM 1614 C CA . LYS A 1 214 ? 2.982 -11.594 -19.422 1 97.19 214 LYS A CA 1
ATOM 1615 C C . LYS A 1 214 ? 3.26 -10.781 -18.156 1 97.19 214 LYS A C 1
ATOM 1617 O O . LYS A 1 214 ? 3.451 -11.344 -17.078 1 97.19 214 LYS A O 1
ATOM 1622 N N . ARG A 1 215 ? 3.24 -9.516 -18.328 1 96.62 215 ARG A N 1
ATOM 1623 C CA . ARG A 1 215 ? 3.523 -8.594 -17.234 1 96.62 215 ARG A CA 1
ATOM 1624 C C . ARG A 1 215 ? 2.318 -8.453 -16.312 1 96.62 215 ARG A C 1
ATOM 1626 O O . ARG A 1 215 ? 2.469 -8.398 -15.094 1 96.62 215 ARG A O 1
ATOM 1633 N N . GLU A 1 216 ? 1.115 -8.352 -16.953 1 97.88 216 GLU A N 1
ATOM 1634 C CA . GLU A 1 216 ? -0.108 -8.062 -16.203 1 97.88 216 GLU A CA 1
ATOM 1635 C C . GLU A 1 216 ? -1.328 -8.664 -16.906 1 97.88 216 GLU A C 1
ATOM 1637 O O . GLU A 1 216 ? -1.346 -8.812 -18.125 1 97.88 216 GLU A O 1
ATOM 1642 N N . VAL A 1 217 ? -2.258 -9.016 -16.156 1 98.56 217 VAL A N 1
ATOM 1643 C CA . VAL A 1 217 ? -3.621 -9.297 -16.594 1 98.56 217 VAL A CA 1
ATOM 1644 C C . VAL A 1 217 ? -4.574 -8.25 -16.016 1 98.56 217 VAL A C 1
ATOM 1646 O O . VAL A 1 217 ? -4.723 -8.148 -14.789 1 98.56 217 VAL A O 1
ATOM 1649 N N . ASN A 1 218 ? -5.137 -7.41 -16.797 1 97.69 218 ASN A N 1
ATOM 1650 C CA . ASN A 1 218 ? -6.141 -6.422 -16.422 1 97.69 218 ASN A CA 1
ATOM 1651 C C . ASN A 1 218 ? -7.523 -6.805 -16.953 1 97.69 218 ASN A C 1
ATOM 1653 O O . ASN A 1 218 ? -7.703 -7 -18.156 1 97.69 218 ASN A O 1
ATOM 1657 N N . ALA A 1 219 ? -8.406 -6.926 -16.047 1 96.56 219 ALA A N 1
ATOM 1658 C CA . ALA A 1 219 ? -9.75 -7.336 -16.438 1 96.56 219 ALA A CA 1
ATOM 1659 C C . ALA A 1 219 ? -10.805 -6.574 -15.633 1 96.56 219 ALA A C 1
ATOM 1661 O O . ALA A 1 219 ? -10.68 -6.422 -14.414 1 96.56 219 ALA A O 1
ATOM 1662 N N . PRO A 1 220 ? -11.961 -6.066 -16.266 1 95.12 220 PRO A N 1
ATOM 1663 C CA . PRO A 1 220 ? -12.156 -6 -17.719 1 95.12 220 PRO A CA 1
ATOM 1664 C C . PRO A 1 220 ? -11.328 -4.898 -18.375 1 95.12 220 PRO A C 1
ATOM 1666 O O . PRO A 1 220 ? -10.773 -4.043 -17.688 1 95.12 220 PRO A O 1
ATOM 1669 N N . TRP A 1 221 ? -11.211 -4.941 -19.609 1 93.5 221 TRP A N 1
ATOM 1670 C CA . TRP A 1 221 ? -10.312 -4.043 -20.328 1 93.5 221 TRP A CA 1
ATOM 1671 C C . TRP A 1 221 ? -10.75 -2.59 -20.172 1 93.5 221 TRP A C 1
ATOM 1673 O O . TRP A 1 221 ? -9.914 -1.686 -20.109 1 93.5 221 TRP A O 1
ATOM 1683 N N . TRP A 1 222 ? -12.031 -2.346 -20.094 1 92.75 222 TRP A N 1
ATOM 1684 C CA . TRP A 1 222 ? -12.516 -0.969 -20.047 1 92.75 222 TRP A CA 1
ATOM 1685 C C . TRP A 1 222 ? -12.219 -0.333 -18.688 1 92.75 222 TRP A C 1
ATOM 1687 O O . TRP A 1 222 ? -12.062 0.886 -18.594 1 92.75 222 TRP A O 1
ATOM 1697 N N . MET A 1 223 ? -12.188 -1.128 -17.641 1 92.44 223 MET A N 1
ATOM 1698 C CA . MET A 1 223 ? -11.805 -0.592 -16.328 1 92.44 223 MET A CA 1
ATOM 1699 C C . MET A 1 223 ? -10.328 -0.187 -16.328 1 92.44 223 MET A C 1
ATOM 1701 O O . MET A 1 223 ? -9.961 0.792 -15.672 1 92.44 223 MET A O 1
ATOM 1705 N N . GLU A 1 224 ? -9.508 -0.971 -17.031 1 94.25 224 GLU A N 1
ATOM 1706 C CA . GLU A 1 224 ? -8.094 -0.601 -17.156 1 94.25 224 GLU A CA 1
ATOM 1707 C C . GLU A 1 224 ? -7.938 0.724 -17.906 1 94.25 224 GLU A C 1
ATOM 1709 O O . GLU A 1 224 ? -7.105 1.553 -17.531 1 94.25 224 GLU A O 1
ATOM 1714 N N . LEU A 1 225 ? -8.719 0.905 -18.938 1 92.88 225 LEU A N 1
ATOM 1715 C CA . LEU A 1 225 ? -8.711 2.18 -19.641 1 92.88 225 LEU A CA 1
ATOM 1716 C C . LEU A 1 225 ? -9.109 3.32 -18.719 1 92.88 225 LEU A C 1
ATOM 1718 O O . LEU A 1 225 ? -8.508 4.398 -18.75 1 92.88 225 LEU A O 1
ATOM 1722 N N . GLY A 1 226 ? -10.148 3.055 -17.922 1 92.31 226 GLY A N 1
ATOM 1723 C CA . GLY A 1 226 ? -10.547 4.039 -16.922 1 92.31 226 GLY A CA 1
ATOM 1724 C C . GLY A 1 226 ? -9.445 4.375 -15.945 1 92.31 226 GLY A C 1
ATOM 1725 O O . GLY A 1 226 ? -9.281 5.535 -15.555 1 92.31 226 GLY A O 1
ATOM 1726 N N . ALA A 1 227 ? -8.727 3.346 -15.555 1 93.56 227 ALA A N 1
ATOM 1727 C CA . ALA A 1 227 ? -7.625 3.541 -14.617 1 93.56 227 ALA A CA 1
ATOM 1728 C C . ALA A 1 227 ? -6.543 4.43 -15.219 1 93.56 227 ALA A C 1
ATOM 1730 O O . ALA A 1 227 ? -5.992 5.301 -14.539 1 93.56 227 ALA A O 1
ATOM 1731 N N . LYS A 1 228 ? -6.215 4.207 -16.484 1 93.12 228 LYS A N 1
ATOM 1732 C CA . LYS A 1 228 ? -5.223 5.027 -17.172 1 93.12 228 LYS A CA 1
ATOM 1733 C C . LYS A 1 228 ? -5.699 6.473 -17.312 1 93.12 228 LYS A C 1
ATOM 1735 O O . LYS A 1 228 ? -4.918 7.406 -17.125 1 93.12 228 LYS A O 1
ATOM 1740 N N . LEU A 1 229 ? -6.945 6.672 -17.547 1 91.94 229 LEU A N 1
ATOM 1741 C CA . LEU A 1 229 ? -7.516 8.008 -17.641 1 91.94 229 LEU A CA 1
ATOM 1742 C C . LEU A 1 229 ? -7.492 8.719 -16.297 1 91.94 229 LEU A C 1
ATOM 1744 O O . LEU A 1 229 ? -7.191 9.914 -16.219 1 91.94 229 LEU A O 1
ATOM 1748 N N . TYR A 1 230 ? -7.805 7.949 -15.289 1 92.69 230 TYR A N 1
ATOM 1749 C CA . TYR A 1 230 ? -7.75 8.516 -13.953 1 92.69 230 TYR A CA 1
ATOM 1750 C C . TYR A 1 230 ? -6.344 8.992 -13.609 1 92.69 230 TYR A C 1
ATOM 1752 O O . TYR A 1 230 ? -6.168 10.047 -13 1 92.69 230 TYR A O 1
ATOM 1760 N N . ALA A 1 231 ? -5.379 8.203 -13.969 1 91.44 231 ALA A N 1
ATOM 1761 C CA . ALA A 1 231 ? -3.99 8.555 -13.688 1 91.44 231 ALA A CA 1
ATOM 1762 C C . ALA A 1 231 ? -3.6 9.852 -14.383 1 91.44 231 ALA A C 1
ATOM 1764 O O . ALA A 1 231 ? -2.793 10.625 -13.867 1 91.44 231 ALA A O 1
ATOM 1765 N N . MET A 1 232 ? -4.203 10.141 -15.5 1 89.81 232 MET A N 1
ATOM 1766 C CA . MET A 1 232 ? -3.869 11.312 -16.297 1 89.81 232 MET A CA 1
ATOM 1767 C C . MET A 1 232 ? -4.598 12.547 -15.789 1 89.81 232 MET A C 1
ATOM 1769 O O . MET A 1 232 ? -4.023 13.641 -15.75 1 89.81 232 MET A O 1
ATOM 1773 N N . CYS A 1 233 ? -5.855 12.305 -15.367 1 90.31 233 CYS A N 1
ATOM 1774 C CA . CYS A 1 233 ? -6.66 13.445 -14.953 1 90.31 233 CYS A CA 1
ATOM 1775 C C . CYS A 1 233 ? -7.594 13.07 -13.812 1 90.31 233 CYS A C 1
ATOM 1777 O O . CYS A 1 233 ? -8.812 13 -13.984 1 90.31 233 CYS A O 1
ATOM 1779 N N . PRO A 1 234 ? -7.051 13.008 -12.672 1 83.69 234 PRO A N 1
ATOM 1780 C CA . PRO A 1 234 ? -7.84 12.5 -11.547 1 83.69 234 PRO A CA 1
ATOM 1781 C C . PRO A 1 234 ? -9.008 13.414 -11.188 1 83.69 234 PRO A C 1
ATOM 1783 O O . PRO A 1 234 ? -10.109 12.93 -10.891 1 83.69 234 PRO A O 1
ATOM 1786 N N . VAL A 1 235 ? -8.844 14.672 -11.234 1 83.38 235 VAL A N 1
ATOM 1787 C CA . VAL A 1 235 ? -9.898 15.609 -10.859 1 83.38 235 VAL A CA 1
ATOM 1788 C C . VAL A 1 235 ? -11.062 15.5 -11.836 1 83.38 235 VAL A C 1
ATOM 1790 O O . VAL A 1 235 ? -12.219 15.383 -11.422 1 83.38 235 VAL A O 1
ATOM 1793 N N . MET A 1 236 ? -10.742 15.484 -13.148 1 80.75 236 MET A N 1
ATOM 1794 C CA . MET A 1 236 ? -11.773 15.383 -14.18 1 80.75 236 MET A CA 1
ATOM 1795 C C . MET A 1 236 ? -12.5 14.047 -14.094 1 80.75 236 MET A C 1
ATOM 1797 O O . MET A 1 236 ? -13.727 13.992 -14.219 1 80.75 236 MET A O 1
ATOM 1801 N N . PHE A 1 237 ? -11.766 13.094 -13.828 1 82.69 237 PHE A N 1
ATOM 1802 C CA . PHE A 1 237 ? -12.344 11.758 -13.727 1 82.69 237 PHE A CA 1
ATOM 1803 C C . PHE A 1 237 ? -13.312 11.672 -12.555 1 82.69 237 PHE A C 1
ATOM 1805 O O . PHE A 1 237 ? -14.414 11.133 -12.688 1 82.69 237 PHE A O 1
ATOM 1812 N N . GLU A 1 238 ? -12.938 12.211 -11.445 1 82.75 238 GLU A N 1
ATOM 1813 C CA . GLU A 1 238 ? -13.773 12.156 -10.25 1 82.75 238 GLU A CA 1
ATOM 1814 C C . GLU A 1 238 ? -15.047 12.977 -10.43 1 82.75 238 GLU A C 1
ATOM 1816 O O . GLU A 1 238 ? -16.109 12.602 -9.922 1 82.75 238 GLU A O 1
ATOM 1821 N N . ARG A 1 239 ? -14.922 14 -11.102 1 81.56 239 ARG A N 1
ATOM 1822 C CA . ARG A 1 239 ? -16.094 14.828 -11.375 1 81.56 239 ARG A CA 1
ATOM 1823 C C . ARG A 1 239 ? -17.094 14.094 -12.266 1 81.56 239 ARG A C 1
ATOM 1825 O O . ARG A 1 239 ? -18.297 14.156 -12.031 1 81.56 239 ARG A O 1
ATOM 1832 N N . LEU A 1 240 ? -16.578 13.344 -13.234 1 74.25 240 LEU A N 1
ATOM 1833 C CA . LEU A 1 240 ? -17.422 12.609 -14.172 1 74.25 240 LEU A CA 1
ATOM 1834 C C . LEU A 1 240 ? -18.031 11.383 -13.508 1 74.25 240 LEU A C 1
ATOM 1836 O O . LEU A 1 240 ? -19.203 11.062 -13.758 1 74.25 240 LEU A O 1
ATOM 1840 N N . ALA A 1 241 ? -17.281 10.758 -12.633 1 70.75 241 ALA A N 1
ATOM 1841 C CA . ALA A 1 241 ? -17.734 9.547 -11.953 1 70.75 241 ALA A CA 1
ATOM 1842 C C . ALA A 1 241 ? -18.797 9.875 -10.906 1 70.75 241 ALA A C 1
ATOM 1844 O O . ALA A 1 241 ? -19.734 9.094 -10.703 1 70.75 241 ALA A O 1
ATOM 1845 N N . LYS A 1 242 ? -18.625 10.867 -10.188 1 65.69 242 LYS A N 1
ATOM 1846 C CA . LYS A 1 242 ? -19.594 11.328 -9.203 1 65.69 242 LYS A CA 1
ATOM 1847 C C . LYS A 1 242 ? -20.969 11.523 -9.836 1 65.69 242 LYS A C 1
ATOM 1849 O O . LYS A 1 242 ? -22 11.164 -9.25 1 65.69 242 LYS A O 1
ATOM 1854 N N . ARG A 1 243 ? -20.859 12.039 -10.938 1 52.66 243 ARG A N 1
ATOM 1855 C CA . ARG A 1 243 ? -22.125 12.227 -11.656 1 52.66 243 ARG A CA 1
ATOM 1856 C C . ARG A 1 243 ? -22.797 10.891 -11.93 1 52.66 243 ARG A C 1
ATOM 1858 O O . ARG A 1 243 ? -24.016 10.797 -11.922 1 52.66 243 ARG A O 1
ATOM 1865 N N . GLY A 1 244 ? -21.922 9.906 -11.992 1 47 244 GLY A N 1
ATOM 1866 C CA . GLY A 1 244 ? -22.453 8.562 -12.195 1 47 244 GLY A CA 1
ATOM 1867 C C . GLY A 1 244 ? -22.875 7.883 -10.906 1 47 244 GLY A C 1
ATOM 1868 O O . GLY A 1 244 ? -23.859 7.145 -10.883 1 47 244 GLY A O 1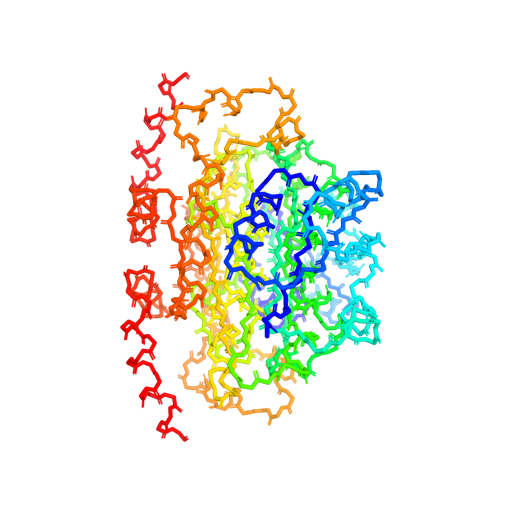
ATOM 1869 N N . PHE A 1 245 ? -22.109 8.164 -9.812 1 51.09 245 PHE A N 1
ATOM 1870 C CA . PHE A 1 245 ? -22.375 7.555 -8.516 1 51.09 245 PHE A CA 1
ATOM 1871 C C . PHE A 1 245 ? -23.531 8.25 -7.809 1 51.09 245 PHE A C 1
ATOM 1873 O O . PHE A 1 245 ? -24.266 7.621 -7.043 1 51.09 245 PHE A O 1
ATOM 1880 N N . ASP A 1 246 ? -23.641 9.664 -7.891 1 44.44 246 ASP A N 1
ATOM 1881 C CA . ASP A 1 246 ? -24.766 10.391 -7.297 1 44.44 246 ASP A CA 1
ATOM 1882 C C . ASP A 1 246 ? -26.047 10.125 -8.062 1 44.44 246 ASP A C 1
ATOM 1884 O O . ASP A 1 246 ? -27.141 10.516 -7.621 1 44.44 246 ASP A O 1
ATOM 1888 N N . LYS A 1 247 ? -26.016 9.695 -9.078 1 34.94 247 LYS A N 1
ATOM 1889 C CA . LYS A 1 247 ? -27.25 9.352 -9.781 1 34.94 247 LYS A CA 1
ATOM 1890 C C . LYS A 1 247 ? -27.859 8.062 -9.227 1 34.94 247 LYS A C 1
ATOM 1892 O O . LYS A 1 247 ? -28.906 7.621 -9.695 1 34.94 247 LYS A O 1
ATOM 1897 N N . LYS A 1 248 ? -27.234 7.602 -8.266 1 32.69 248 LYS A N 1
ATOM 1898 C CA . LYS A 1 248 ? -27.938 6.504 -7.613 1 32.69 248 LYS A CA 1
ATOM 1899 C C . LYS A 1 248 ? -28.609 6.973 -6.32 1 32.69 248 LYS A C 1
ATOM 1901 O O . LYS A 1 248 ? -28.016 7.715 -5.539 1 32.69 248 LYS A O 1
ATOM 1906 N N . MET B 1 1 ? -6.609 30.75 15.914 1 90.25 1 MET B N 1
ATOM 1907 C CA . MET B 1 1 ? -5.375 30.109 15.469 1 90.25 1 MET B CA 1
ATOM 1908 C C . MET B 1 1 ? -5.602 28.625 15.18 1 90.25 1 MET B C 1
ATOM 1910 O O . MET B 1 1 ? -6.316 27.953 15.922 1 90.25 1 MET B O 1
ATOM 1914 N N . ARG B 1 2 ? -4.977 28.141 14.062 1 96.44 2 ARG B N 1
ATOM 1915 C CA . ARG B 1 2 ? -5.203 26.75 13.68 1 96.44 2 ARG B CA 1
ATOM 1916 C C . ARG B 1 2 ? -4.262 25.812 14.43 1 96.44 2 ARG B C 1
ATOM 1918 O O . ARG B 1 2 ? -3.074 26.109 14.586 1 96.44 2 ARG B O 1
ATOM 1925 N N . HIS B 1 3 ? -4.781 24.75 14.953 1 98.69 3 HIS B N 1
ATOM 1926 C CA . HIS B 1 3 ? -3.994 23.719 15.625 1 98.69 3 HIS B CA 1
ATOM 1927 C C . HIS B 1 3 ? -3.514 22.672 14.633 1 98.69 3 HIS B C 1
ATOM 1929 O O . HIS B 1 3 ? -4.32 21.922 14.078 1 98.69 3 HIS B O 1
ATOM 1935 N N . ILE B 1 4 ? -2.211 22.594 14.445 1 98.88 4 ILE B N 1
ATOM 1936 C CA . ILE B 1 4 ? -1.581 21.672 13.508 1 98.88 4 ILE B CA 1
ATOM 1937 C C . ILE B 1 4 ? -0.789 20.609 14.273 1 98.88 4 ILE B C 1
ATOM 1939 O O . ILE B 1 4 ? 0.027 20.953 15.133 1 98.88 4 ILE B O 1
ATOM 1943 N N . VAL B 1 5 ? -1.033 19.359 13.977 1 98.94 5 VAL B N 1
ATOM 1944 C CA . VAL B 1 5 ? -0.309 18.25 14.578 1 98.94 5 VAL B CA 1
ATOM 1945 C C . VAL B 1 5 ? 0.53 17.547 13.516 1 98.94 5 VAL B C 1
ATOM 1947 O O . VAL B 1 5 ? 0.033 17.234 12.43 1 98.94 5 VAL B O 1
ATOM 1950 N N . ILE B 1 6 ? 1.799 17.297 13.797 1 98.94 6 ILE B N 1
ATOM 1951 C CA . ILE B 1 6 ? 2.709 16.703 12.82 1 98.94 6 ILE B CA 1
ATOM 1952 C C . ILE B 1 6 ? 3.396 15.477 13.438 1 98.94 6 ILE B C 1
ATOM 1954 O O . ILE B 1 6 ? 4.039 15.586 14.484 1 98.94 6 ILE B O 1
ATOM 1958 N N . THR B 1 7 ? 3.262 14.336 12.836 1 98.88 7 THR B N 1
ATOM 1959 C CA . THR B 1 7 ? 4.055 13.172 13.219 1 98.88 7 THR B CA 1
ATOM 1960 C C . THR B 1 7 ? 5.402 13.18 12.508 1 98.88 7 THR B C 1
ATOM 1962 O O . THR B 1 7 ? 5.512 13.672 11.383 1 98.88 7 THR B O 1
ATOM 1965 N N . GLY B 1 8 ? 6.395 12.516 13.133 1 98.06 8 GLY B N 1
ATOM 1966 C CA . GLY B 1 8 ? 7.73 12.586 12.562 1 98.06 8 GLY B CA 1
ATOM 1967 C C . GLY B 1 8 ? 8.266 14 12.469 1 98.06 8 GLY B C 1
ATOM 1968 O O . GLY B 1 8 ? 8.867 14.375 11.461 1 98.06 8 GLY B O 1
ATOM 1969 N N . ALA B 1 9 ? 8.062 14.781 13.477 1 97.94 9 ALA B N 1
ATOM 1970 C CA . ALA B 1 9 ? 8.281 16.219 13.406 1 97.94 9 ALA B CA 1
ATOM 1971 C C . ALA B 1 9 ? 9.695 16.578 13.828 1 97.94 9 ALA B C 1
ATOM 1973 O O . ALA B 1 9 ? 10.141 17.719 13.625 1 97.94 9 ALA B O 1
ATOM 1974 N N . SER B 1 10 ? 10.5 15.688 14.312 1 93.94 10 SER B N 1
ATOM 1975 C CA . SER B 1 10 ? 11.711 16.062 15.039 1 93.94 10 SER B CA 1
ATOM 1976 C C . SER B 1 10 ? 12.898 16.219 14.086 1 93.94 10 SER B C 1
ATOM 1978 O O . SER B 1 10 ? 13.992 16.594 14.516 1 93.94 10 SER B O 1
ATOM 1980 N N . SER B 1 11 ? 12.742 15.867 12.82 1 92.5 11 SER B N 1
ATOM 1981 C CA . SER B 1 11 ? 13.844 16 11.875 1 92.5 11 SER B CA 1
ATOM 1982 C C . SER B 1 11 ? 13.336 16.062 10.438 1 92.5 11 SER B C 1
ATOM 1984 O O . SER B 1 11 ? 12.141 15.945 10.188 1 92.5 11 SER B O 1
ATOM 1986 N N . GLY B 1 12 ? 14.242 16.453 9.586 1 95.06 12 GLY B N 1
ATOM 1987 C CA . GLY B 1 12 ? 13.984 16.359 8.156 1 95.06 12 GLY B CA 1
ATOM 1988 C C . GLY B 1 12 ? 12.805 17.188 7.703 1 95.06 12 GLY B C 1
ATOM 1989 O O . GLY B 1 12 ? 12.719 18.375 8.031 1 95.06 12 GLY B O 1
ATOM 1990 N N . PHE B 1 13 ? 12.023 16.594 6.848 1 97.81 13 PHE B N 1
ATOM 1991 C CA . PHE B 1 13 ? 10.898 17.297 6.238 1 97.81 13 PHE B CA 1
ATOM 1992 C C . PHE B 1 13 ? 9.867 17.688 7.293 1 97.81 13 PHE B C 1
ATOM 1994 O O . PHE B 1 13 ? 9.227 18.734 7.195 1 97.81 13 PHE B O 1
ATOM 2001 N N . GLY B 1 14 ? 9.688 16.844 8.344 1 98.44 14 GLY B N 1
ATOM 2002 C CA . GLY B 1 14 ? 8.773 17.156 9.438 1 98.44 14 GLY B CA 1
ATOM 2003 C C . GLY B 1 14 ? 9.148 18.438 10.164 1 98.44 14 GLY B C 1
ATOM 2004 O O . GLY B 1 14 ? 8.273 19.25 10.477 1 98.44 14 GLY B O 1
ATOM 2005 N N . ALA B 1 15 ? 10.398 18.578 10.391 1 98.25 15 ALA B N 1
ATOM 2006 C CA . ALA B 1 15 ? 10.867 19.797 11.039 1 98.25 15 ALA B CA 1
ATOM 2007 C C . ALA B 1 15 ? 10.664 21.016 10.141 1 98.25 15 ALA B C 1
ATOM 2009 O O . ALA B 1 15 ? 10.289 22.094 10.617 1 98.25 15 ALA B O 1
ATOM 2010 N N . ALA B 1 16 ? 10.906 20.828 8.859 1 98.56 16 ALA B N 1
ATOM 2011 C CA . ALA B 1 16 ? 10.695 21.922 7.902 1 98.56 16 ALA B CA 1
ATOM 2012 C C . ALA B 1 16 ? 9.227 22.328 7.844 1 98.56 16 ALA B C 1
ATOM 2014 O O . ALA B 1 16 ? 8.906 23.516 7.785 1 98.56 16 ALA B O 1
ATOM 2015 N N . LEU B 1 17 ? 8.359 21.344 7.879 1 98.81 17 LEU B N 1
ATOM 2016 C CA . LEU B 1 17 ? 6.922 21.609 7.906 1 98.81 17 LEU B CA 1
ATOM 2017 C C . LEU B 1 17 ? 6.539 22.375 9.164 1 98.81 17 LEU B C 1
ATOM 2019 O O . LEU B 1 17 ? 5.773 23.344 9.102 1 98.81 17 LEU B O 1
ATOM 2023 N N . ALA B 1 18 ? 7.062 21.938 10.281 1 98.81 18 ALA B N 1
ATOM 2024 C CA . ALA B 1 18 ? 6.785 22.609 11.555 1 98.81 18 ALA B CA 1
ATOM 2025 C C . ALA B 1 18 ? 7.176 24.078 11.492 1 98.81 18 ALA B C 1
ATOM 2027 O O . ALA B 1 18 ? 6.391 24.953 11.867 1 98.81 18 ALA B O 1
ATOM 2028 N N . HIS B 1 19 ? 8.344 24.328 10.969 1 98.69 19 HIS B N 1
ATOM 2029 C CA . HIS B 1 19 ? 8.82 25.703 10.836 1 98.69 19 HIS B CA 1
ATOM 2030 C C . HIS B 1 19 ? 7.895 26.531 9.945 1 98.69 19 HIS B C 1
ATOM 2032 O O . HIS B 1 19 ? 7.535 27.656 10.297 1 98.69 19 HIS B O 1
ATOM 2038 N N . SER B 1 20 ? 7.539 25.984 8.82 1 98.75 20 SER B N 1
ATOM 2039 C CA . SER B 1 20 ? 6.715 26.703 7.859 1 98.75 20 SER B CA 1
ATOM 2040 C C . SER B 1 20 ? 5.328 27 8.422 1 98.75 20 SER B C 1
ATOM 2042 O O . SER B 1 20 ? 4.805 28.094 8.25 1 98.75 20 SER B O 1
ATOM 2044 N N . PHE B 1 21 ? 4.719 26.031 9.125 1 98.69 21 PHE B N 1
ATOM 2045 C CA . PHE B 1 21 ? 3.418 26.25 9.75 1 98.69 21 PHE B CA 1
ATOM 2046 C C . PHE B 1 21 ? 3.518 27.281 10.859 1 98.69 21 PHE B C 1
ATOM 2048 O O . PHE B 1 21 ? 2.611 28.094 11.039 1 98.69 21 PHE B O 1
ATOM 2055 N N . TYR B 1 22 ? 4.59 27.234 11.609 1 98.5 22 TYR B N 1
ATOM 2056 C CA . TYR B 1 22 ? 4.832 28.234 12.656 1 98.5 22 TYR B CA 1
ATOM 2057 C C . TYR B 1 22 ? 4.875 29.641 12.07 1 98.5 22 TYR B C 1
ATOM 2059 O O . TYR B 1 22 ? 4.246 30.562 12.602 1 98.5 22 TYR B O 1
ATOM 2067 N N . GLU B 1 23 ? 5.582 29.766 10.992 1 98 23 GLU B N 1
ATOM 2068 C CA . GLU B 1 23 ? 5.719 31.062 10.328 1 98 23 GLU B CA 1
ATOM 2069 C C . GLU B 1 23 ? 4.367 31.562 9.828 1 98 23 GLU B C 1
ATOM 2071 O O . GLU B 1 23 ? 4.156 32.781 9.719 1 98 23 GLU B O 1
ATOM 2076 N N . SER B 1 24 ? 3.49 30.641 9.586 1 97.25 24 SER B N 1
ATOM 2077 C CA . SER B 1 24 ? 2.16 31.016 9.102 1 97.25 24 SER B CA 1
ATOM 2078 C C . SER B 1 24 ? 1.236 31.375 10.266 1 97.25 24 SER B C 1
ATOM 2080 O O . SER B 1 24 ? 0.066 31.703 10.055 1 97.25 24 SER B O 1
ATOM 2082 N N . GLY B 1 25 ? 1.695 31.203 11.547 1 97.69 25 GLY B N 1
ATOM 2083 C CA . GLY B 1 25 ? 0.944 31.641 12.719 1 97.69 25 GLY B CA 1
ATOM 2084 C C . GLY B 1 25 ? 0.168 30.516 13.375 1 97.69 25 GLY B C 1
ATOM 2085 O O . GLY B 1 25 ? -0.728 30.75 14.188 1 97.69 25 GLY B O 1
ATOM 2086 N N . ALA B 1 26 ? 0.501 29.297 13.086 1 98 26 ALA B N 1
ATOM 2087 C CA . ALA B 1 26 ? -0.246 28.156 13.602 1 98 26 ALA B CA 1
ATOM 2088 C C . ALA B 1 26 ? 0.249 27.766 14.984 1 98 26 ALA B C 1
ATOM 2090 O O . ALA B 1 26 ? 1.397 28.031 15.344 1 98 26 ALA B O 1
ATOM 2091 N N . ARG B 1 27 ? -0.596 27.188 15.758 1 98.44 27 ARG B N 1
ATOM 2092 C CA . ARG B 1 27 ? -0.218 26.469 16.969 1 98.44 27 ARG B CA 1
ATOM 2093 C C . ARG B 1 27 ? 0.157 25.016 16.641 1 98.44 27 ARG B C 1
ATOM 2095 O O . ARG B 1 27 ? -0.586 24.328 15.945 1 98.44 27 ARG B O 1
ATOM 2102 N N . LEU B 1 28 ? 1.264 24.594 17.219 1 98.81 28 LEU B N 1
ATOM 2103 C CA . LEU B 1 28 ? 1.788 23.297 16.781 1 98.81 28 LEU B CA 1
ATOM 2104 C C . LEU B 1 28 ? 1.816 22.312 17.938 1 98.81 28 LEU B C 1
ATOM 2106 O O . LEU B 1 28 ? 2.082 22.688 19.094 1 98.81 28 LEU B O 1
ATOM 2110 N N . THR B 1 29 ? 1.513 21.062 17.688 1 98.88 29 THR B N 1
ATOM 2111 C CA . THR B 1 29 ? 1.881 19.891 18.484 1 98.88 29 THR B CA 1
ATOM 2112 C C . THR B 1 29 ? 2.766 18.938 17.672 1 98.88 29 THR B C 1
ATOM 2114 O O . THR B 1 29 ? 2.35 18.438 16.641 1 98.88 29 THR B O 1
ATOM 2117 N N . LEU B 1 30 ? 3.98 18.719 18.172 1 98.88 30 LEU B N 1
ATOM 2118 C CA . LEU B 1 30 ? 4.98 17.922 17.469 1 98.88 30 LEU B CA 1
ATOM 2119 C C . LEU B 1 30 ? 5.074 16.516 18.078 1 98.88 30 LEU B C 1
ATOM 2121 O O . LEU B 1 30 ? 5.172 16.375 19.297 1 98.88 30 LEU B O 1
ATOM 2125 N N . ILE B 1 31 ? 5.039 15.5 17.219 1 98.88 31 ILE B N 1
ATOM 2126 C CA . ILE B 1 31 ? 5.082 14.125 17.688 1 98.88 31 ILE B CA 1
ATOM 2127 C C . ILE B 1 31 ? 6.254 13.391 17.031 1 98.88 31 ILE B C 1
ATOM 2129 O O . ILE B 1 31 ? 6.434 13.461 15.812 1 98.88 31 ILE B O 1
ATOM 2133 N N . ALA B 1 32 ? 7.031 12.711 17.766 1 98.56 32 ALA B N 1
ATOM 2134 C CA . ALA B 1 32 ? 8.133 11.859 17.328 1 98.56 32 ALA B CA 1
ATOM 2135 C C . ALA B 1 32 ? 8.625 10.961 18.453 1 98.56 32 ALA B C 1
ATOM 2137 O O . ALA B 1 32 ? 8.055 10.969 19.547 1 98.56 32 ALA B O 1
ATOM 2138 N N . ARG B 1 33 ? 9.625 10.25 18.219 1 97.12 33 ARG B N 1
ATOM 2139 C CA . ARG B 1 33 ? 10.125 9.305 19.203 1 97.12 33 ARG B CA 1
ATOM 2140 C C . ARG B 1 33 ? 11.25 9.922 20.031 1 97.12 33 ARG B C 1
ATOM 2142 O O . ARG B 1 33 ? 11.461 9.539 21.188 1 97.12 33 ARG B O 1
ATOM 2149 N N . ASN B 1 34 ? 12.008 10.844 19.406 1 97 34 ASN B N 1
ATOM 2150 C CA . ASN B 1 34 ? 13.172 11.422 20.062 1 97 34 ASN B CA 1
ATOM 2151 C C . ASN B 1 34 ? 12.789 12.633 20.922 1 97 34 ASN B C 1
ATOM 2153 O O . ASN B 1 34 ? 12.57 13.727 20.391 1 97 34 ASN B O 1
ATOM 2157 N N . GLU B 1 35 ? 12.859 12.469 22.203 1 97.81 35 GLU B N 1
ATOM 2158 C CA . GLU B 1 35 ? 12.383 13.5 23.109 1 97.81 35 GLU B CA 1
ATOM 2159 C C . GLU B 1 35 ? 13.273 14.734 23.062 1 97.81 35 GLU B C 1
ATOM 2161 O O . GLU B 1 35 ? 12.789 15.867 23.094 1 97.81 35 GLU B O 1
ATOM 2166 N N . GLU B 1 36 ? 14.523 14.531 23.047 1 98.25 36 GLU B N 1
ATOM 2167 C CA . GLU B 1 36 ? 15.469 15.648 23.062 1 98.25 36 GLU B CA 1
ATOM 2168 C C . GLU B 1 36 ? 15.266 16.547 21.844 1 98.25 36 GLU B C 1
ATOM 2170 O O . GLU B 1 36 ? 15.219 17.781 21.969 1 98.25 36 GLU B O 1
ATOM 2175 N N . ARG B 1 37 ? 15.141 15.969 20.703 1 97.69 37 ARG B N 1
ATOM 2176 C CA . ARG B 1 37 ? 14.93 16.734 19.484 1 97.69 37 ARG B CA 1
ATOM 2177 C C . ARG B 1 37 ? 13.586 17.453 19.5 1 97.69 37 ARG B C 1
ATOM 2179 O O . ARG B 1 37 ? 13.461 18.578 19.016 1 97.69 37 ARG B O 1
ATOM 2186 N N . LEU B 1 38 ? 12.609 16.781 20.078 1 98.19 38 LEU B N 1
ATOM 2187 C CA . LEU B 1 38 ? 11.281 17.359 20.188 1 98.19 38 LEU B CA 1
ATOM 2188 C C . LEU B 1 38 ? 11.305 18.578 21.109 1 98.19 38 LEU B C 1
ATOM 2190 O O . LEU B 1 38 ? 10.711 19.625 20.797 1 98.19 38 LEU B O 1
ATOM 2194 N N . ARG B 1 39 ? 11.93 18.438 22.203 1 97.69 39 ARG B N 1
ATOM 2195 C CA . ARG B 1 39 ? 12.023 19.531 23.172 1 97.69 39 ARG B CA 1
ATOM 2196 C C . ARG B 1 39 ? 12.727 20.734 22.578 1 97.69 39 ARG B C 1
ATOM 2198 O O . ARG B 1 39 ? 12.266 21.875 22.734 1 97.69 39 ARG B O 1
ATOM 2205 N N . GLU B 1 40 ? 13.789 20.5 21.906 1 98.25 40 GLU B N 1
ATOM 2206 C CA . GLU B 1 40 ? 14.547 21.578 21.281 1 98.25 40 GLU B CA 1
ATOM 2207 C C . GLU B 1 40 ? 13.703 22.312 20.234 1 98.25 40 GLU B C 1
ATOM 2209 O O . GLU B 1 40 ? 13.648 23.547 20.234 1 98.25 40 GLU B O 1
ATOM 2214 N N . LEU B 1 41 ? 13.086 21.562 19.391 1 98.19 41 LEU B N 1
ATOM 2215 C CA . LEU B 1 41 ? 12.25 22.156 18.359 1 98.19 41 LEU B CA 1
ATOM 2216 C C . LEU B 1 41 ? 11.023 22.828 18.969 1 98.19 41 LEU B C 1
ATOM 2218 O O . LEU B 1 41 ? 10.602 23.891 18.5 1 98.19 41 LEU B O 1
ATOM 2222 N N . GLY B 1 42 ? 10.43 22.172 19.938 1 98.12 42 GLY B N 1
ATOM 2223 C CA . GLY B 1 42 ? 9.297 22.75 20.625 1 98.12 42 GLY B CA 1
ATOM 2224 C C . GLY B 1 42 ? 9.602 24.109 21.234 1 98.12 42 GLY B C 1
ATOM 2225 O O . GLY B 1 42 ? 8.797 25.047 21.125 1 98.12 42 GLY B O 1
ATOM 2226 N N . GLN B 1 43 ? 10.719 24.266 21.859 1 98.12 43 GLN B N 1
ATOM 2227 C CA . GLN B 1 43 ? 11.141 25.531 22.453 1 98.12 43 GLN B CA 1
ATOM 2228 C C . GLN B 1 43 ? 11.375 26.578 21.375 1 98.12 43 GLN B C 1
ATOM 2230 O O . GLN B 1 43 ? 10.945 27.734 21.516 1 98.12 43 GLN B O 1
ATOM 2235 N N . LYS B 1 44 ? 12.008 26.141 20.359 1 97.94 44 LYS B N 1
ATOM 2236 C CA . LYS B 1 44 ? 12.328 27.047 19.266 1 97.94 44 LYS B CA 1
ATOM 2237 C C . LYS B 1 44 ? 11.055 27.594 18.625 1 97.94 44 LYS B C 1
ATOM 2239 O O . LYS B 1 44 ? 11.016 28.766 18.219 1 97.94 44 LYS B O 1
ATOM 2244 N N . LEU B 1 45 ? 10 26.797 18.531 1 98.31 45 LEU B N 1
ATOM 2245 C CA . LEU B 1 45 ? 8.805 27.156 17.781 1 98.31 45 LEU B CA 1
ATOM 2246 C C . LEU B 1 45 ? 7.645 27.469 18.734 1 98.31 45 LEU B C 1
ATOM 2248 O O . LEU B 1 45 ? 6.5 27.609 18.281 1 98.31 45 LEU B O 1
ATOM 2252 N N . SER B 1 46 ? 7.914 27.5 20.031 1 97.75 46 SER B N 1
ATOM 2253 C CA . SER B 1 46 ? 6.855 27.641 21.031 1 97.75 46 SER B CA 1
ATOM 2254 C C . SER B 1 46 ? 5.727 26.641 20.797 1 97.75 46 SER B C 1
ATOM 2256 O O . SER B 1 46 ? 4.551 27.016 20.781 1 97.75 46 SER B O 1
ATOM 2258 N N . ALA B 1 47 ? 6.105 25.422 20.516 1 98.56 47 ALA B N 1
ATOM 2259 C CA . ALA B 1 47 ? 5.168 24.344 20.172 1 98.56 47 ALA B CA 1
ATOM 2260 C C . ALA B 1 47 ? 5.043 23.344 21.328 1 98.56 47 ALA B C 1
ATOM 2262 O O . ALA B 1 47 ? 5.977 23.172 22.109 1 98.56 47 ALA B O 1
ATOM 2263 N N . ASP B 1 48 ? 3.902 22.734 21.438 1 98.5 48 ASP B N 1
ATOM 2264 C CA . ASP B 1 48 ? 3.752 21.547 22.266 1 98.5 48 ASP B CA 1
ATOM 2265 C C . ASP B 1 48 ? 4.383 20.328 21.609 1 98.5 48 ASP B C 1
ATOM 2267 O O . ASP B 1 48 ? 4.602 20.312 20.391 1 98.5 48 ASP B O 1
ATOM 2271 N N . TRP B 1 49 ? 4.746 19.359 22.453 1 98.38 49 TRP B N 1
ATOM 2272 C CA . TRP B 1 49 ? 5.289 18.125 21.891 1 98.38 49 TRP B CA 1
ATOM 2273 C C . TRP B 1 49 ? 4.855 16.906 22.688 1 98.38 49 TRP B C 1
ATOM 2275 O O . TRP B 1 49 ? 4.465 17.047 23.859 1 98.38 49 TRP B O 1
ATOM 2285 N N . MET B 1 50 ? 4.836 15.789 22.047 1 98.31 50 MET B N 1
ATOM 2286 C CA . MET B 1 50 ? 4.508 14.5 22.656 1 98.31 50 MET B CA 1
ATOM 2287 C C . MET B 1 50 ? 5.395 13.398 22.094 1 98.31 50 MET B C 1
ATOM 2289 O O . MET B 1 50 ? 5.566 13.297 20.875 1 98.31 50 MET B O 1
ATOM 2293 N N . VAL B 1 51 ? 5.988 12.609 23 1 98.56 51 VAL B N 1
ATOM 2294 C CA . VAL B 1 51 ? 6.789 11.461 22.578 1 98.56 51 VAL B CA 1
ATOM 2295 C C . VAL B 1 51 ? 5.879 10.266 22.312 1 98.56 51 VAL B C 1
ATOM 2297 O O . VAL B 1 51 ? 5.09 9.867 23.172 1 98.56 51 VAL B O 1
ATOM 2300 N N . ALA B 1 52 ? 5.969 9.719 21.078 1 98.5 52 ALA B N 1
ATOM 2301 C CA . ALA B 1 52 ? 5.164 8.555 20.734 1 98.5 52 ALA B CA 1
ATOM 2302 C C . ALA B 1 52 ? 5.793 7.77 19.578 1 98.5 52 ALA B C 1
ATOM 2304 O O . ALA B 1 52 ? 6.5 8.344 18.75 1 98.5 52 ALA B O 1
ATOM 2305 N N . ASP B 1 53 ? 5.672 6.535 19.641 1 98.25 53 ASP B N 1
ATOM 2306 C CA . ASP B 1 53 ? 5.859 5.664 18.5 1 98.25 53 ASP B CA 1
ATOM 2307 C C . ASP B 1 53 ? 4.535 5.406 17.781 1 98.25 53 ASP B C 1
ATOM 2309 O O . ASP B 1 53 ? 3.682 4.672 18.281 1 98.25 53 ASP B O 1
ATOM 2313 N N . VAL B 1 54 ? 4.414 5.898 16.594 1 97 54 VAL B N 1
ATOM 2314 C CA . VAL B 1 54 ? 3.109 5.91 15.938 1 97 54 VAL B CA 1
ATOM 2315 C C . VAL B 1 54 ? 2.658 4.48 15.656 1 97 54 VAL B C 1
ATOM 2317 O O . VAL B 1 54 ? 1.458 4.195 15.609 1 97 54 VAL B O 1
ATOM 2320 N N . CYS B 1 55 ? 3.568 3.547 15.445 1 97.62 55 CYS B N 1
ATOM 2321 C CA . CYS B 1 55 ? 3.189 2.172 15.141 1 97.62 55 CYS B CA 1
ATOM 2322 C C . CYS B 1 55 ? 2.648 1.47 16.391 1 97.62 55 CYS B C 1
ATOM 2324 O O . CYS B 1 55 ? 1.877 0.515 16.281 1 97.62 55 CYS B O 1
ATOM 2326 N N . THR B 1 56 ? 2.998 1.934 17.547 1 97.44 56 THR B N 1
ATOM 2327 C CA . THR B 1 56 ? 2.553 1.251 18.766 1 97.44 56 THR B CA 1
ATOM 2328 C C . THR B 1 56 ? 1.486 2.072 19.484 1 97.44 56 THR B C 1
ATOM 2330 O O . THR B 1 56 ? 0.726 1.536 20.297 1 97.44 56 THR B O 1
ATOM 2333 N N . ASP B 1 57 ? 1.384 3.395 19.125 1 97.94 57 ASP B N 1
ATOM 2334 C CA . ASP B 1 57 ? 0.546 4.277 19.938 1 97.94 57 ASP B CA 1
ATOM 2335 C C . ASP B 1 57 ? -0.656 4.777 19.141 1 97.94 57 ASP B C 1
ATOM 2337 O O . ASP B 1 57 ? -1.461 5.562 19.641 1 97.94 57 ASP B O 1
ATOM 2341 N N . TYR B 1 58 ? -0.837 4.297 17.906 1 98.12 58 TYR B N 1
ATOM 2342 C CA . TYR B 1 58 ? -1.819 4.922 17.031 1 98.12 58 TYR B CA 1
ATOM 2343 C C . TYR B 1 58 ? -3.23 4.75 17.578 1 98.12 58 TYR B C 1
ATOM 2345 O O . TYR B 1 58 ? -4.117 5.555 17.281 1 98.12 58 TYR B O 1
ATOM 2353 N N . ASP B 1 59 ? -3.471 3.801 18.406 1 96.88 59 ASP B N 1
ATOM 2354 C CA . ASP B 1 59 ? -4.824 3.516 18.875 1 96.88 59 ASP B CA 1
ATOM 2355 C C . ASP B 1 59 ? -5.324 4.609 19.812 1 96.88 59 ASP B C 1
ATOM 2357 O O . ASP B 1 59 ? -6.535 4.824 19.938 1 96.88 59 ASP B O 1
ATOM 2361 N N . THR B 1 60 ? -4.434 5.34 20.453 1 97.88 60 THR B N 1
ATOM 2362 C CA . THR B 1 60 ? -4.859 6.309 21.453 1 97.88 60 THR B CA 1
ATOM 2363 C C . THR B 1 60 ? -4.289 7.691 21.156 1 97.88 60 THR B C 1
ATOM 2365 O O . THR B 1 60 ? -4.664 8.68 21.781 1 97.88 60 THR B O 1
ATOM 2368 N N . LEU B 1 61 ? -3.48 7.82 20.172 1 98.69 61 LEU B N 1
ATOM 2369 C CA . LEU B 1 61 ? -2.645 9 19.984 1 98.69 61 LEU B CA 1
ATOM 2370 C C . LEU B 1 61 ? -3.498 10.227 19.688 1 98.69 61 LEU B C 1
ATOM 2372 O O . LEU B 1 61 ? -3.324 11.281 20.312 1 98.69 61 LEU B O 1
ATOM 2376 N N . VAL B 1 62 ? -4.434 10.148 18.766 1 98.88 62 VAL B N 1
ATOM 2377 C CA . VAL B 1 62 ? -5.27 11.273 18.375 1 98.88 62 VAL B CA 1
ATOM 2378 C C . VAL B 1 62 ? -6.102 11.742 19.562 1 98.88 62 VAL B C 1
ATOM 2380 O O . VAL B 1 62 ? -6.172 12.938 19.844 1 98.88 62 VAL B O 1
ATOM 2383 N N . ALA B 1 63 ? -6.68 10.797 20.25 1 98.62 63 ALA B N 1
ATOM 2384 C CA . ALA B 1 63 ? -7.484 11.125 21.422 1 98.62 63 ALA B CA 1
ATOM 2385 C C . ALA B 1 63 ? -6.641 11.828 22.484 1 98.62 63 ALA B C 1
ATOM 2387 O O . ALA B 1 63 ? -7.105 12.773 23.125 1 98.62 63 ALA B O 1
ATOM 2388 N N . GLN B 1 64 ? -5.457 11.352 22.703 1 98.69 64 GLN B N 1
ATOM 2389 C CA . GLN B 1 64 ? -4.559 11.953 23.688 1 98.69 64 GLN B CA 1
ATOM 2390 C C . GLN B 1 64 ? -4.215 13.391 23.312 1 98.69 64 GLN B C 1
ATOM 2392 O O . GLN B 1 64 ? -4.188 14.266 24.172 1 98.69 64 GLN B O 1
ATOM 2397 N N . VAL B 1 65 ? -3.926 13.602 22.031 1 98.81 65 VAL B N 1
ATOM 2398 C CA . VAL B 1 65 ? -3.6 14.945 21.562 1 98.81 65 VAL B CA 1
ATOM 2399 C C . VAL B 1 65 ? -4.789 15.875 21.797 1 98.81 65 VAL B C 1
ATOM 2401 O O . VAL B 1 65 ? -4.629 16.984 22.297 1 98.81 65 VAL B O 1
ATOM 2404 N N . GLU B 1 66 ? -5.969 15.445 21.438 1 98.62 66 GLU B N 1
ATOM 2405 C CA . GLU B 1 66 ? -7.164 16.281 21.578 1 98.62 66 GLU B CA 1
ATOM 2406 C C . GLU B 1 66 ? -7.461 16.578 23.047 1 98.62 66 GLU B C 1
ATOM 2408 O O . GLU B 1 66 ? -7.844 17.703 23.391 1 98.62 66 GLU B O 1
ATOM 2413 N N . ARG B 1 67 ? -7.316 15.578 23.859 1 98.44 67 ARG B N 1
ATOM 2414 C CA . ARG B 1 67 ? -7.574 15.75 25.281 1 98.44 67 ARG B CA 1
ATOM 2415 C C . ARG B 1 67 ? -6.602 16.75 25.891 1 98.44 67 ARG B C 1
ATOM 2417 O O . ARG B 1 67 ? -6.988 17.578 26.734 1 98.44 67 ARG B O 1
ATOM 2424 N N . THR B 1 68 ? -5.414 16.703 25.516 1 98.5 68 THR B N 1
ATOM 2425 C CA . THR B 1 68 ? -4.355 17.484 26.141 1 98.5 68 THR B CA 1
ATOM 2426 C C . THR B 1 68 ? -4.27 18.875 25.516 1 98.5 68 THR B C 1
ATOM 2428 O O . THR B 1 68 ? -4.031 19.859 26.219 1 98.5 68 THR B O 1
ATOM 2431 N N . TYR B 1 69 ? -4.457 18.969 24.156 1 98.19 69 TYR B N 1
ATOM 2432 C CA . TYR B 1 69 ? -4.105 20.203 23.484 1 98.19 69 TYR B CA 1
ATOM 2433 C C . TYR B 1 69 ? -5.301 20.781 22.734 1 98.19 69 TYR B C 1
ATOM 2435 O O . TYR B 1 69 ? -5.215 21.875 22.156 1 98.19 69 TYR B O 1
ATOM 2443 N N . GLY B 1 70 ? -6.43 20.062 22.688 1 97.81 70 GLY B N 1
ATOM 2444 C CA . GLY B 1 70 ? -7.648 20.594 22.094 1 97.81 70 GLY B CA 1
ATOM 2445 C C . GLY B 1 70 ? -7.883 20.109 20.672 1 97.81 70 GLY B C 1
ATOM 2446 O O . GLY B 1 70 ? -7.148 19.25 20.172 1 97.81 70 GLY B O 1
ATOM 2447 N N . ALA B 1 71 ? -8.898 20.656 20.047 1 98.31 71 ALA B N 1
ATOM 2448 C CA . ALA B 1 71 ? -9.367 20.234 18.719 1 98.31 71 ALA B CA 1
ATOM 2449 C C . ALA B 1 71 ? -8.273 20.422 17.672 1 98.31 71 ALA B C 1
ATOM 2451 O O . ALA B 1 71 ? -7.547 21.406 17.688 1 98.31 71 ALA B O 1
ATOM 2452 N N . ILE B 1 72 ? -8.25 19.516 16.703 1 98.75 72 ILE B N 1
ATOM 2453 C CA . ILE B 1 72 ? -7.219 19.5 15.68 1 98.75 72 ILE B CA 1
ATOM 2454 C C . ILE B 1 72 ? -7.785 20.047 14.367 1 98.75 72 ILE B C 1
ATOM 2456 O O . ILE B 1 72 ? -8.797 19.562 13.875 1 98.75 72 ILE B O 1
ATOM 2460 N N . ASP B 1 73 ? -7.117 20.969 13.781 1 98.88 73 ASP B N 1
ATOM 2461 C CA . ASP B 1 73 ? -7.539 21.547 12.508 1 98.88 73 ASP B CA 1
ATOM 2462 C C . ASP B 1 73 ? -6.84 20.859 11.344 1 98.88 73 ASP B C 1
ATOM 2464 O O . ASP B 1 73 ? -7.43 20.688 10.273 1 98.88 73 ASP B O 1
ATOM 2468 N N . VAL B 1 74 ? -5.574 20.562 11.539 1 98.94 74 VAL B N 1
ATOM 2469 C CA . VAL B 1 74 ? -4.777 19.891 10.516 1 98.94 74 VAL B CA 1
ATOM 2470 C C . VAL B 1 74 ? -3.949 18.781 11.148 1 98.94 74 VAL B C 1
ATOM 2472 O O . VAL B 1 74 ? -3.273 19 12.164 1 98.94 74 VAL B O 1
ATOM 2475 N N . TRP B 1 75 ? -4.055 17.625 10.656 1 98.94 75 TRP B N 1
ATOM 2476 C CA . TRP B 1 75 ? -3.207 16.484 11.031 1 98.94 75 TRP B CA 1
ATOM 2477 C C . TRP B 1 75 ? -2.279 16.094 9.883 1 98.94 75 TRP B C 1
ATOM 2479 O O . TRP B 1 75 ? -2.736 15.82 8.773 1 98.94 75 TRP B O 1
ATOM 2489 N N . VAL B 1 76 ? -0.972 16.109 10.148 1 98.94 76 VAL B N 1
ATOM 2490 C CA . VAL B 1 76 ? 0.023 15.781 9.133 1 98.94 76 VAL B CA 1
ATOM 2491 C C . VAL B 1 76 ? 0.666 14.438 9.461 1 98.94 76 VAL B C 1
ATOM 2493 O O . VAL B 1 76 ? 1.449 14.32 10.406 1 98.94 76 VAL B O 1
ATOM 2496 N N . ASN B 1 77 ? 0.336 13.461 8.672 1 98.94 77 ASN B N 1
ATOM 2497 C CA . ASN B 1 77 ? 1.075 12.203 8.68 1 98.94 77 ASN B CA 1
ATOM 2498 C C . ASN B 1 77 ? 2.377 12.312 7.891 1 98.94 77 ASN B C 1
ATOM 2500 O O . ASN B 1 77 ? 2.383 12.141 6.672 1 98.94 77 ASN B O 1
ATOM 2504 N N . ASN B 1 78 ? 3.461 12.477 8.617 1 98.81 78 ASN B N 1
ATOM 2505 C CA . ASN B 1 78 ? 4.762 12.688 7.984 1 98.81 78 ASN B CA 1
ATOM 2506 C C . ASN B 1 78 ? 5.762 11.602 8.383 1 98.81 78 ASN B C 1
ATOM 2508 O O . ASN B 1 78 ? 6.723 11.344 7.656 1 98.81 78 ASN B O 1
ATOM 2512 N N . ALA B 1 79 ? 5.531 10.984 9.594 1 98.31 79 ALA B N 1
ATOM 2513 C CA . ALA B 1 79 ? 6.441 9.93 10.023 1 98.31 79 ALA B CA 1
ATOM 2514 C C . ALA B 1 79 ? 6.566 8.844 8.953 1 98.31 79 ALA B C 1
ATOM 2516 O O . ALA B 1 79 ? 5.562 8.422 8.367 1 98.31 79 ALA B O 1
ATOM 2517 N N . GLY B 1 80 ? 7.719 8.461 8.641 1 97.06 80 GLY B N 1
ATOM 2518 C CA . GLY B 1 80 ? 7.973 7.438 7.645 1 97.06 80 GLY B CA 1
ATOM 2519 C C . GLY B 1 80 ? 9.406 6.938 7.645 1 97.06 80 GLY B C 1
ATOM 2520 O O . GLY B 1 80 ? 10.273 7.543 8.273 1 97.06 80 GLY B O 1
ATOM 2521 N N . ILE B 1 81 ? 9.562 5.824 6.977 1 95.38 81 ILE B N 1
ATOM 2522 C CA . ILE B 1 81 ? 10.891 5.234 6.852 1 95.38 81 ILE B CA 1
ATOM 2523 C C . ILE B 1 81 ? 11.039 4.574 5.484 1 95.38 81 ILE B C 1
ATOM 2525 O O . ILE B 1 81 ? 10.039 4.328 4.797 1 95.38 81 ILE B O 1
ATOM 2529 N N . GLY B 1 82 ? 12.25 4.441 5.102 1 93 82 GLY B N 1
ATOM 2530 C CA . GLY B 1 82 ? 12.594 3.701 3.898 1 93 82 GLY B CA 1
ATOM 2531 C C . GLY B 1 82 ? 13.828 2.84 4.059 1 93 82 GLY B C 1
ATOM 2532 O O . GLY B 1 82 ? 14.695 3.135 4.891 1 93 82 GLY B O 1
ATOM 2533 N N . GLU B 1 83 ? 13.891 1.729 3.412 1 91.19 83 GLU B N 1
ATOM 2534 C CA . GLU B 1 83 ? 15.062 0.885 3.215 1 91.19 83 GLU B CA 1
ATOM 2535 C C . GLU B 1 83 ? 15.281 0.571 1.737 1 91.19 83 GLU B C 1
ATOM 2537 O O . GLU B 1 83 ? 14.523 -0.201 1.146 1 91.19 83 GLU B O 1
ATOM 2542 N N . PHE B 1 84 ? 16.281 1.148 1.212 1 91.19 84 PHE B N 1
ATOM 2543 C CA . PHE B 1 84 ? 16.547 0.961 -0.211 1 91.19 84 PHE B CA 1
ATOM 2544 C C . PHE B 1 84 ? 17.547 -0.161 -0.437 1 91.19 84 PHE B C 1
ATOM 2546 O O . PHE B 1 84 ? 18.766 0.07 -0.407 1 91.19 84 PHE B O 1
ATOM 2553 N N . ASP B 1 85 ? 17.094 -1.238 -0.581 1 92.44 85 ASP B N 1
ATOM 2554 C CA . ASP B 1 85 ? 17.781 -2.508 -0.811 1 92.44 85 ASP B CA 1
ATOM 2555 C C . ASP B 1 85 ? 16.891 -3.48 -1.58 1 92.44 85 ASP B C 1
ATOM 2557 O O . ASP B 1 85 ? 15.688 -3.254 -1.715 1 92.44 85 ASP B O 1
ATOM 2561 N N . ARG B 1 86 ? 17.594 -4.469 -2.189 1 95.38 86 ARG B N 1
ATOM 2562 C CA . ARG B 1 86 ? 16.797 -5.504 -2.836 1 95.38 86 ARG B CA 1
ATOM 2563 C C . ARG B 1 86 ? 15.836 -6.16 -1.843 1 95.38 86 ARG B C 1
ATOM 2565 O O . ARG B 1 86 ? 16.188 -6.359 -0.677 1 95.38 86 ARG B O 1
ATOM 2572 N N . VAL B 1 87 ? 14.703 -6.559 -2.311 1 97.56 87 VAL B N 1
ATOM 2573 C CA . VAL B 1 87 ? 13.688 -7.172 -1.458 1 97.56 87 VAL B CA 1
ATOM 2574 C C . VAL B 1 87 ? 14.266 -8.422 -0.787 1 97.56 87 VAL B C 1
ATOM 2576 O O . VAL B 1 87 ? 14.062 -8.633 0.41 1 97.56 87 VAL B O 1
ATOM 2579 N N . VAL B 1 88 ? 15.039 -9.211 -1.484 1 97.44 88 VAL B N 1
ATOM 2580 C CA . VAL B 1 88 ? 15.547 -10.492 -0.996 1 97.44 88 VAL B CA 1
ATOM 2581 C C . VAL B 1 88 ? 16.547 -10.25 0.136 1 97.44 88 VAL B C 1
ATOM 2583 O O . VAL B 1 88 ? 16.844 -11.164 0.906 1 97.44 88 VAL B O 1
ATOM 2586 N N . ASP B 1 89 ? 17 -9.031 0.247 1 96.69 89 ASP B N 1
ATOM 2587 C CA . ASP B 1 89 ? 18.016 -8.711 1.248 1 96.69 89 ASP B CA 1
ATOM 2588 C C . ASP B 1 89 ? 17.391 -8.023 2.459 1 96.69 89 ASP B C 1
ATOM 2590 O O . ASP B 1 89 ? 18.094 -7.707 3.426 1 96.69 89 ASP B O 1
ATOM 2594 N N . GLN B 1 90 ? 16.172 -7.793 2.488 1 96.69 90 GLN B N 1
ATOM 2595 C CA . GLN B 1 90 ? 15.5 -7.121 3.6 1 96.69 90 GLN B CA 1
ATOM 2596 C C . GLN B 1 90 ? 14.984 -8.125 4.625 1 96.69 90 GLN B C 1
ATOM 2598 O O . GLN B 1 90 ? 14.5 -9.203 4.262 1 96.69 90 GLN B O 1
ATOM 2603 N N . THR B 1 91 ? 15.062 -7.762 5.898 1 97.31 91 THR B N 1
ATOM 2604 C CA . THR B 1 91 ? 14.562 -8.617 6.961 1 97.31 91 THR B CA 1
ATOM 2605 C C . THR B 1 91 ? 13.047 -8.461 7.117 1 97.31 91 THR B C 1
ATOM 2607 O O . THR B 1 91 ? 12.469 -7.488 6.633 1 97.31 91 THR B O 1
ATOM 2610 N N . THR B 1 92 ? 12.43 -9.398 7.793 1 98.25 92 THR B N 1
ATOM 2611 C CA . THR B 1 92 ? 11 -9.328 8.086 1 98.25 92 THR B CA 1
ATOM 2612 C C . THR B 1 92 ? 10.672 -8.062 8.883 1 98.25 92 THR B C 1
ATOM 2614 O O . THR B 1 92 ? 9.703 -7.367 8.57 1 98.25 92 THR B O 1
ATOM 2617 N N . ASP B 1 93 ? 11.477 -7.762 9.82 1 97.62 93 ASP B N 1
ATOM 2618 C CA . ASP B 1 93 ? 11.242 -6.602 10.68 1 97.62 93 ASP B CA 1
ATOM 2619 C C . ASP B 1 93 ? 11.211 -5.312 9.859 1 97.62 93 ASP B C 1
ATOM 2621 O O . ASP B 1 93 ? 10.367 -4.441 10.094 1 97.62 93 ASP B O 1
ATOM 2625 N N . VAL B 1 94 ? 12.102 -5.207 8.922 1 97.06 94 VAL B N 1
ATOM 2626 C CA . VAL B 1 94 ? 12.195 -4.004 8.102 1 97.06 94 VAL B CA 1
ATOM 2627 C C . VAL B 1 94 ? 10.938 -3.861 7.246 1 97.06 94 VAL B C 1
ATOM 2629 O O . VAL B 1 94 ? 10.375 -2.771 7.141 1 97.06 94 VAL B O 1
ATOM 2632 N N . ILE B 1 95 ? 10.508 -4.93 6.688 1 98.44 95 ILE B N 1
ATOM 2633 C CA . ILE B 1 95 ? 9.336 -4.91 5.824 1 98.44 95 ILE B CA 1
ATOM 2634 C C . ILE B 1 95 ? 8.094 -4.582 6.648 1 98.44 95 ILE B C 1
ATOM 2636 O O . ILE B 1 95 ? 7.301 -3.717 6.27 1 98.44 95 ILE B O 1
ATOM 2640 N N . GLU B 1 96 ? 7.961 -5.199 7.781 1 98.44 96 GLU B N 1
ATOM 2641 C CA . GLU B 1 96 ? 6.816 -4.957 8.656 1 98.44 96 GLU B CA 1
ATOM 2642 C C . GLU B 1 96 ? 6.805 -3.514 9.156 1 98.44 96 GLU B C 1
ATOM 2644 O O . GLU B 1 96 ? 5.754 -2.865 9.164 1 98.44 96 GLU B O 1
ATOM 2649 N N . GLU B 1 97 ? 7.91 -3.068 9.586 1 97.94 97 GLU B N 1
ATOM 2650 C CA . GLU B 1 97 ? 8 -1.71 10.117 1 97.94 97 GLU B CA 1
ATOM 2651 C C . GLU B 1 97 ? 7.691 -0.677 9.031 1 97.94 97 GLU B C 1
ATOM 2653 O O . GLU B 1 97 ? 7.004 0.314 9.289 1 97.94 97 GLU B O 1
ATOM 2658 N N . THR B 1 98 ? 8.273 -0.894 7.84 1 98.44 98 THR B N 1
ATOM 2659 C CA . THR B 1 98 ? 8.031 0.019 6.727 1 98.44 98 THR B CA 1
ATOM 2660 C C . THR B 1 98 ? 6.543 0.096 6.406 1 98.44 98 THR B C 1
ATOM 2662 O O . THR B 1 98 ? 5.984 1.188 6.277 1 98.44 98 THR B O 1
ATOM 2665 N N . MET B 1 99 ? 5.875 -1.031 6.359 1 98.88 99 MET B N 1
ATOM 2666 C CA . MET B 1 99 ? 4.449 -1.064 6.051 1 98.88 99 MET B CA 1
ATOM 2667 C C . MET B 1 99 ? 3.633 -0.438 7.176 1 98.88 99 MET B C 1
ATOM 2669 O O . MET B 1 99 ? 2.656 0.269 6.922 1 98.88 99 MET B O 1
ATOM 2673 N N . CYS B 1 100 ? 4.035 -0.664 8.359 1 98.75 100 CYS B N 1
ATOM 2674 C CA . CYS B 1 100 ? 3.318 -0.088 9.492 1 98.75 100 CYS B CA 1
ATOM 2675 C C . CYS B 1 100 ? 3.443 1.431 9.5 1 98.75 100 CYS B C 1
ATOM 2677 O O . CYS B 1 100 ? 2.438 2.141 9.477 1 98.75 100 CYS B O 1
ATOM 2679 N N . LEU B 1 101 ? 4.621 1.895 9.453 1 98.62 101 LEU B N 1
ATOM 2680 C CA . LEU B 1 101 ? 4.895 3.309 9.68 1 98.62 101 LEU B CA 1
ATOM 2681 C C . LEU B 1 101 ? 4.422 4.152 8.5 1 98.62 101 LEU B C 1
ATOM 2683 O O . LEU B 1 101 ? 3.938 5.273 8.688 1 98.62 101 LEU B O 1
ATOM 2687 N N . ASN B 1 102 ? 4.57 3.578 7.289 1 98.81 102 ASN B N 1
ATOM 2688 C CA . ASN B 1 102 ? 4.285 4.375 6.098 1 98.81 102 ASN B CA 1
ATOM 2689 C C . ASN B 1 102 ? 2.826 4.242 5.672 1 98.81 102 ASN B C 1
ATOM 2691 O O . ASN B 1 102 ? 2.328 5.059 4.891 1 98.81 102 ASN B O 1
ATOM 2695 N N . ALA B 1 103 ? 2.156 3.182 6.152 1 98.88 103 ALA B N 1
ATOM 2696 C CA . ALA B 1 103 ? 0.84 2.934 5.574 1 98.88 103 ALA B CA 1
ATOM 2697 C C . ALA B 1 103 ? -0.2 2.676 6.66 1 98.88 103 ALA B C 1
ATOM 2699 O O . ALA B 1 103 ? -1.066 3.518 6.91 1 98.88 103 ALA B O 1
ATOM 2700 N N . THR B 1 104 ? -0.029 1.655 7.449 1 98.94 104 THR B N 1
ATOM 2701 C CA . THR B 1 104 ? -1.068 1.23 8.383 1 98.94 104 THR B CA 1
ATOM 2702 C C . THR B 1 104 ? -1.31 2.297 9.445 1 98.94 104 THR B C 1
ATOM 2704 O O . THR B 1 104 ? -2.451 2.693 9.688 1 98.94 104 THR B O 1
ATOM 2707 N N . ALA B 1 105 ? -0.272 2.768 10.062 1 98.94 105 ALA B N 1
ATOM 2708 C CA . ALA B 1 105 ? -0.404 3.744 11.141 1 98.94 105 ALA B CA 1
ATOM 2709 C C . ALA B 1 105 ? -1.05 5.031 10.633 1 98.94 105 ALA B C 1
ATOM 2711 O O . ALA B 1 105 ? -2.025 5.512 11.219 1 98.94 105 ALA B O 1
ATOM 2712 N N . PRO B 1 106 ? -0.584 5.594 9.539 1 98.94 106 PRO B N 1
ATOM 2713 C CA . PRO B 1 106 ? -1.232 6.824 9.078 1 98.94 106 PRO B CA 1
ATOM 2714 C C . PRO B 1 106 ? -2.691 6.613 8.688 1 98.94 106 PRO B C 1
ATOM 2716 O O . PRO B 1 106 ? -3.512 7.523 8.828 1 98.94 106 PRO B O 1
ATOM 2719 N N . MET B 1 107 ? -3.092 5.41 8.203 1 98.94 107 MET B N 1
ATOM 2720 C CA . MET B 1 107 ? -4.496 5.129 7.922 1 98.94 107 MET B CA 1
ATOM 2721 C C . MET B 1 107 ? -5.336 5.203 9.195 1 98.94 107 MET B C 1
ATOM 2723 O O . MET B 1 107 ? -6.406 5.812 9.203 1 98.94 107 MET B O 1
ATOM 2727 N N . LEU B 1 108 ? -4.824 4.598 10.219 1 98.94 108 LEU B N 1
ATOM 2728 C CA . LEU B 1 108 ? -5.539 4.562 11.492 1 98.94 108 LEU B CA 1
ATOM 2729 C C . LEU B 1 108 ? -5.625 5.953 12.102 1 98.94 108 LEU B C 1
ATOM 2731 O O . LEU B 1 108 ? -6.668 6.34 12.633 1 98.94 108 LEU B O 1
ATOM 2735 N N . LEU B 1 109 ? -4.566 6.703 12.008 1 98.94 109 LEU B N 1
ATOM 2736 C CA . LEU B 1 109 ? -4.562 8.062 12.531 1 98.94 109 LEU B CA 1
ATOM 2737 C C . LEU B 1 109 ? -5.516 8.953 11.734 1 98.94 109 LEU B C 1
ATOM 2739 O O . LEU B 1 109 ? -6.238 9.766 12.32 1 98.94 109 LEU B O 1
ATOM 2743 N N . ALA B 1 110 ? -5.496 8.805 10.414 1 98.94 110 ALA B N 1
ATOM 2744 C CA . ALA B 1 110 ? -6.438 9.555 9.586 1 98.94 110 ALA B CA 1
ATOM 2745 C C . ALA B 1 110 ? -7.879 9.227 9.961 1 98.94 110 ALA B C 1
ATOM 2747 O O . ALA B 1 110 ? -8.727 10.125 10.031 1 98.94 110 ALA B O 1
ATOM 2748 N N . ARG B 1 111 ? -8.164 7.922 10.141 1 98.81 111 ARG B N 1
ATOM 2749 C CA . ARG B 1 111 ? -9.492 7.496 10.57 1 98.81 111 ARG B CA 1
ATOM 2750 C C . ARG B 1 111 ? -9.906 8.203 11.859 1 98.81 111 ARG B C 1
ATOM 2752 O O . ARG B 1 111 ? -11 8.758 11.945 1 98.81 111 ARG B O 1
ATOM 2759 N N . ASP B 1 112 ? -9.047 8.156 12.836 1 98.88 112 ASP B N 1
ATOM 2760 C CA . ASP B 1 112 ? -9.367 8.695 14.156 1 98.88 112 ASP B CA 1
ATOM 2761 C C . ASP B 1 112 ? -9.539 10.211 14.109 1 98.88 112 ASP B C 1
ATOM 2763 O O . ASP B 1 112 ? -10.398 10.766 14.797 1 98.88 112 ASP B O 1
ATOM 2767 N N . CYS B 1 113 ? -8.727 10.883 13.289 1 98.81 113 CYS B N 1
ATOM 2768 C CA . CYS B 1 113 ? -8.898 12.312 13.086 1 98.81 113 CYS B CA 1
ATOM 2769 C C . CYS B 1 113 ? -10.242 12.617 12.438 1 98.81 113 CYS B C 1
ATOM 2771 O O . CYS B 1 113 ? -10.977 13.5 12.898 1 98.81 113 CYS B O 1
ATOM 2773 N N . ALA B 1 114 ? -10.547 11.867 11.398 1 98.69 114 ALA B N 1
ATOM 2774 C CA . ALA B 1 114 ? -11.766 12.102 10.633 1 98.69 114 ALA B CA 1
ATOM 2775 C C . ALA B 1 114 ? -13.008 11.93 11.516 1 98.69 114 ALA B C 1
ATOM 2777 O O . ALA B 1 114 ? -14.039 12.555 11.273 1 98.69 114 ALA B O 1
ATOM 2778 N N . ARG B 1 115 ? -12.898 11.125 12.531 1 98.44 115 ARG B N 1
ATOM 2779 C CA . ARG B 1 115 ? -14.016 10.844 13.422 1 98.44 115 ARG B CA 1
ATOM 2780 C C . ARG B 1 115 ? -14.367 12.07 14.258 1 98.44 115 ARG B C 1
ATOM 2782 O O . ARG B 1 115 ? -15.516 12.227 14.688 1 98.44 115 ARG B O 1
ATOM 2789 N N . THR B 1 116 ? -13.422 12.977 14.461 1 98.19 116 THR B N 1
ATOM 2790 C CA . THR B 1 116 ? -13.664 14.047 15.414 1 98.19 116 THR B CA 1
ATOM 2791 C C . THR B 1 116 ? -13.484 15.414 14.75 1 98.19 116 THR B C 1
ATOM 2793 O O . THR B 1 116 ? -13.891 16.438 15.305 1 98.19 116 THR B O 1
ATOM 2796 N N . MET B 1 117 ? -12.969 15.445 13.555 1 98.19 117 MET B N 1
ATOM 2797 C CA . MET B 1 117 ? -12.68 16.688 12.852 1 98.19 117 MET B CA 1
ATOM 2798 C C . MET B 1 117 ? -13.969 17.391 12.422 1 98.19 117 MET B C 1
ATOM 2800 O O . MET B 1 117 ? -14.992 16.734 12.203 1 98.19 117 MET B O 1
ATOM 2804 N N . ARG B 1 118 ? -13.828 18.641 12.328 1 97.44 118 ARG B N 1
ATOM 2805 C CA . ARG B 1 118 ? -14.945 19.469 11.891 1 97.44 118 ARG B CA 1
ATOM 2806 C C . ARG B 1 118 ? -14.75 19.938 10.445 1 97.44 118 ARG B C 1
ATOM 2808 O O . ARG B 1 118 ? -13.664 19.812 9.891 1 97.44 118 ARG B O 1
ATOM 2815 N N . ARG B 1 119 ? -15.867 20.469 9.922 1 98 119 ARG B N 1
ATOM 2816 C CA . ARG B 1 119 ? -15.805 21.047 8.586 1 98 119 ARG B CA 1
ATOM 2817 C C . ARG B 1 119 ? -14.695 22.094 8.5 1 98 119 ARG B C 1
ATOM 2819 O O . ARG B 1 119 ? -14.531 22.906 9.398 1 98 119 ARG B O 1
ATOM 2826 N N . GLY B 1 120 ? -13.938 21.969 7.449 1 97.88 120 GLY B N 1
ATOM 2827 C CA . GLY B 1 120 ? -12.828 22.906 7.262 1 97.88 120 GLY B CA 1
ATOM 2828 C C . GLY B 1 120 ? -11.492 22.328 7.68 1 97.88 120 GLY B C 1
ATOM 2829 O O . GLY B 1 120 ? -10.438 22.891 7.367 1 97.88 120 GLY B O 1
ATOM 2830 N N . SER B 1 121 ? -11.445 21.172 8.383 1 98.69 121 SER B N 1
ATOM 2831 C CA . SER B 1 121 ? -10.203 20.516 8.789 1 98.69 121 SER B CA 1
ATOM 2832 C C . SER B 1 121 ? -9.523 19.828 7.609 1 98.69 121 SER B C 1
ATOM 2834 O O . SER B 1 121 ? -10.141 19.625 6.562 1 98.69 121 SER B O 1
ATOM 2836 N N . THR B 1 122 ? -8.195 19.547 7.793 1 98.88 122 THR B N 1
ATOM 2837 C CA . THR B 1 122 ? -7.41 18.953 6.723 1 98.88 122 THR B CA 1
ATOM 2838 C C . THR B 1 122 ? -6.551 17.812 7.262 1 98.88 122 THR B C 1
ATOM 2840 O O . THR B 1 122 ? -5.961 17.922 8.336 1 98.88 122 THR B O 1
ATOM 2843 N N . ILE B 1 123 ? -6.57 16.75 6.598 1 98.94 123 ILE B N 1
ATOM 2844 C CA . ILE B 1 123 ? -5.602 15.672 6.793 1 98.94 123 ILE B CA 1
ATOM 2845 C C . ILE B 1 123 ? -4.551 15.711 5.688 1 98.94 123 ILE B C 1
ATOM 2847 O O . ILE B 1 123 ? -4.891 15.719 4.5 1 98.94 123 ILE B O 1
ATOM 2851 N N . ILE B 1 124 ? -3.291 15.812 6.062 1 98.94 124 ILE B N 1
ATOM 2852 C CA . ILE B 1 124 ? -2.184 15.797 5.113 1 98.94 124 ILE B CA 1
ATOM 2853 C C . ILE B 1 124 ? -1.425 14.477 5.223 1 98.94 124 ILE B C 1
ATOM 2855 O O . ILE B 1 124 ? -0.952 14.117 6.301 1 98.94 124 ILE B O 1
ATOM 2859 N N . ASN B 1 125 ? -1.36 13.758 4.164 1 98.94 125 ASN B N 1
ATOM 2860 C CA . ASN B 1 125 ? -0.558 12.539 4.078 1 98.94 125 ASN B CA 1
ATOM 2861 C C . ASN B 1 125 ? 0.667 12.742 3.188 1 98.94 125 ASN B C 1
ATOM 2863 O O . ASN B 1 125 ? 0.535 13.055 2.002 1 98.94 125 ASN B O 1
ATOM 2867 N N . VAL B 1 126 ? 1.864 12.562 3.781 1 98.88 126 VAL B N 1
ATOM 2868 C CA . VAL B 1 126 ? 3.102 12.68 3.018 1 98.88 126 VAL B CA 1
ATOM 2869 C C . VAL B 1 126 ? 3.426 11.336 2.361 1 98.88 126 VAL B C 1
ATOM 2871 O O . VAL B 1 126 ? 3.855 10.398 3.033 1 98.88 126 VAL B O 1
ATOM 2874 N N . CYS B 1 127 ? 3.232 11.312 1.081 1 98.56 127 CYS B N 1
ATOM 2875 C CA . CYS B 1 127 ? 3.496 10.125 0.277 1 98.56 127 CYS B CA 1
ATOM 2876 C C . CYS B 1 127 ? 4.848 10.227 -0.421 1 98.56 127 CYS B C 1
ATOM 2878 O O . CYS B 1 127 ? 5.867 10.469 0.226 1 98.56 127 CYS B O 1
ATOM 2880 N N . SER B 1 128 ? 4.852 9.93 -1.747 1 97.75 128 SER B N 1
ATOM 2881 C CA . SER B 1 128 ? 6.098 9.977 -2.504 1 97.75 128 SER B CA 1
ATOM 2882 C C . SER B 1 128 ? 5.844 9.789 -3.996 1 97.75 128 SER B C 1
ATOM 2884 O O . SER B 1 128 ? 4.832 9.203 -4.395 1 97.75 128 SER B O 1
ATOM 2886 N N . GLN B 1 129 ? 6.754 10.273 -4.777 1 96.06 129 GLN B N 1
ATOM 2887 C CA . GLN B 1 129 ? 6.742 9.922 -6.191 1 96.06 129 GLN B CA 1
ATOM 2888 C C . GLN B 1 129 ? 6.973 8.422 -6.387 1 96.06 129 GLN B C 1
ATOM 2890 O O . GLN B 1 129 ? 6.512 7.84 -7.371 1 96.06 129 GLN B O 1
ATOM 2895 N N . ALA B 1 130 ? 7.645 7.777 -5.473 1 95.44 130 ALA B N 1
ATOM 2896 C CA . ALA B 1 130 ? 7.879 6.336 -5.512 1 95.44 130 ALA B CA 1
ATOM 2897 C C . ALA B 1 130 ? 6.562 5.566 -5.469 1 95.44 130 ALA B C 1
ATOM 2899 O O . ALA B 1 130 ? 6.512 4.387 -5.828 1 95.44 130 ALA B O 1
ATOM 2900 N N . ALA B 1 131 ? 5.504 6.199 -4.977 1 97.75 131 ALA B N 1
ATOM 2901 C CA . ALA B 1 131 ? 4.18 5.586 -4.957 1 97.75 131 ALA B CA 1
ATOM 2902 C C . ALA B 1 131 ? 3.635 5.41 -6.371 1 97.75 131 ALA B C 1
ATOM 2904 O O . ALA B 1 131 ? 2.742 4.59 -6.602 1 97.75 131 ALA B O 1
ATOM 2905 N N . LYS B 1 132 ? 4.18 6.184 -7.277 1 95.38 132 LYS B N 1
ATOM 2906 C CA . LYS B 1 132 ? 3.613 6.281 -8.617 1 95.38 132 LYS B CA 1
ATOM 2907 C C . LYS B 1 132 ? 4.523 5.613 -9.648 1 95.38 132 LYS B C 1
ATOM 2909 O O . LYS B 1 132 ? 4.047 5.082 -10.656 1 95.38 132 LYS B O 1
ATOM 2914 N N . VAL B 1 133 ? 5.773 5.676 -9.383 1 92.94 133 VAL B N 1
ATOM 2915 C CA . VAL B 1 133 ? 6.746 5.117 -10.312 1 92.94 133 VAL B CA 1
ATOM 2916 C C . VAL B 1 133 ? 7.66 4.137 -9.586 1 92.94 133 VAL B C 1
ATOM 2918 O O . VAL B 1 133 ? 8.336 4.512 -8.617 1 92.94 133 VAL B O 1
ATOM 2921 N N . PRO B 1 134 ? 7.723 2.953 -10.094 1 88 134 PRO B N 1
ATOM 2922 C CA . PRO B 1 134 ? 8.602 1.969 -9.453 1 88 134 PRO B CA 1
ATOM 2923 C C . PRO B 1 134 ? 10.07 2.191 -9.781 1 88 134 PRO B C 1
ATOM 2925 O O . PRO B 1 134 ? 10.406 2.582 -10.906 1 88 134 PRO B O 1
ATOM 2928 N N . THR B 1 135 ? 10.93 2.053 -8.797 1 85.06 135 THR B N 1
ATOM 2929 C CA . THR B 1 135 ? 12.375 2.002 -8.984 1 85.06 135 THR B CA 1
ATOM 2930 C C . THR B 1 135 ? 12.961 0.787 -8.273 1 85.06 135 THR B C 1
ATOM 2932 O O . THR B 1 135 ? 12.461 0.363 -7.23 1 85.06 135 THR B O 1
ATOM 2935 N N . PRO B 1 136 ? 14.008 0.243 -8.859 1 84.62 136 PRO B N 1
ATOM 2936 C CA . PRO B 1 136 ? 14.641 -0.877 -8.156 1 84.62 136 PRO B CA 1
ATOM 2937 C C . PRO B 1 136 ? 15.133 -0.497 -6.762 1 84.62 136 PRO B C 1
ATOM 2939 O O . PRO B 1 136 ? 15.445 0.669 -6.512 1 84.62 136 PRO B O 1
ATOM 2942 N N . LYS B 1 137 ? 15.172 -1.499 -5.832 1 89.75 137 LYS B N 1
ATOM 2943 C CA . LYS B 1 137 ? 15.688 -1.374 -4.477 1 89.75 137 LYS B CA 1
ATOM 2944 C C . LYS B 1 137 ? 14.781 -0.499 -3.617 1 89.75 137 LYS B C 1
ATOM 2946 O O . LYS B 1 137 ? 15.219 0.073 -2.619 1 89.75 137 LYS B O 1
ATOM 2951 N N . SER B 1 138 ? 13.57 -0.362 -4.07 1 93.12 138 SER B N 1
ATOM 2952 C CA . SER B 1 138 ? 12.641 0.444 -3.289 1 93.12 138 SER B CA 1
ATOM 2953 C C . SER B 1 138 ? 11.266 -0.209 -3.225 1 93.12 138 SER B C 1
ATOM 2955 O O . SER B 1 138 ? 10.258 0.467 -2.984 1 93.12 138 SER B O 1
ATOM 2957 N N . ALA B 1 139 ? 11.227 -1.487 -3.463 1 97.5 139 ALA B N 1
ATOM 2958 C CA . ALA B 1 139 ? 9.953 -2.162 -3.693 1 97.5 139 ALA B CA 1
ATOM 2959 C C . ALA B 1 139 ? 9.023 -2.016 -2.488 1 97.5 139 ALA B C 1
ATOM 2961 O O . ALA B 1 139 ? 7.875 -1.591 -2.627 1 97.5 139 ALA B O 1
ATOM 2962 N N . VAL B 1 140 ? 9.508 -2.33 -1.288 1 98.44 140 VAL B N 1
ATOM 2963 C CA . VAL B 1 140 ? 8.672 -2.275 -0.093 1 98.44 140 VAL B CA 1
ATOM 2964 C C . VAL B 1 140 ? 8.289 -0.828 0.208 1 98.44 140 VAL B C 1
ATOM 2966 O O . VAL B 1 140 ? 7.133 -0.532 0.501 1 98.44 140 VAL B O 1
ATOM 2969 N N . TYR B 1 141 ? 9.219 0.108 0.078 1 98 141 TYR B N 1
ATOM 2970 C CA . TYR B 1 141 ? 8.969 1.529 0.287 1 98 141 TYR B CA 1
ATOM 2971 C C . TYR B 1 141 ? 7.922 2.049 -0.696 1 98 141 TYR B C 1
ATOM 2973 O O . TYR B 1 141 ? 6.941 2.68 -0.294 1 98 141 TYR B O 1
ATOM 2981 N N . ALA B 1 142 ? 8.188 1.738 -1.982 1 98.12 142 ALA B N 1
ATOM 2982 C CA . ALA B 1 142 ? 7.266 2.164 -3.029 1 98.12 142 ALA B CA 1
ATOM 2983 C C . ALA B 1 142 ? 5.863 1.616 -2.779 1 98.12 142 ALA B C 1
ATOM 2985 O O . ALA B 1 142 ? 4.875 2.342 -2.908 1 98.12 142 ALA B O 1
ATOM 2986 N N . GLY B 1 143 ? 5.785 0.362 -2.42 1 98.81 143 GLY B N 1
ATOM 2987 C CA . GLY B 1 143 ? 4.5 -0.229 -2.076 1 98.81 143 GLY B CA 1
ATOM 2988 C C . GLY B 1 143 ? 3.82 0.461 -0.909 1 98.81 143 GLY B C 1
ATOM 2989 O O . GLY B 1 143 ? 2.621 0.739 -0.961 1 98.81 143 GLY B O 1
ATOM 2990 N N . SER B 1 144 ? 4.516 0.766 0.136 1 98.81 144 SER B N 1
ATOM 2991 C CA . SER B 1 144 ? 3.951 1.389 1.329 1 98.81 144 SER B CA 1
ATOM 2992 C C . SER B 1 144 ? 3.406 2.779 1.021 1 98.81 144 SER B C 1
ATOM 2994 O O . SER B 1 144 ? 2.326 3.145 1.488 1 98.81 144 SER B O 1
ATOM 2996 N N . LYS B 1 145 ? 4.133 3.506 0.25 1 98.81 145 LYS B N 1
ATOM 2997 C CA . LYS B 1 145 ? 3.703 4.859 -0.091 1 98.81 145 LYS B CA 1
ATOM 2998 C C . LYS B 1 145 ? 2.555 4.836 -1.096 1 98.81 145 LYS B C 1
ATOM 3000 O O . LYS B 1 145 ? 1.679 5.703 -1.066 1 98.81 145 LYS B O 1
ATOM 3005 N N . ALA B 1 146 ? 2.549 3.82 -1.949 1 98.81 146 ALA B N 1
ATOM 3006 C CA . ALA B 1 146 ? 1.403 3.637 -2.836 1 98.81 146 ALA B CA 1
ATOM 3007 C C . ALA B 1 146 ? 0.135 3.342 -2.041 1 98.81 146 ALA B C 1
ATOM 3009 O O . ALA B 1 146 ? -0.951 3.805 -2.396 1 98.81 146 ALA B O 1
ATOM 3010 N N . ALA B 1 147 ? 0.284 2.543 -1.041 1 98.88 147 ALA B N 1
ATOM 3011 C CA . ALA B 1 147 ? -0.851 2.256 -0.167 1 98.88 147 ALA B CA 1
ATOM 3012 C C . ALA B 1 147 ? -1.449 3.541 0.395 1 98.88 147 ALA B C 1
ATOM 3014 O O . ALA B 1 147 ? -2.658 3.764 0.3 1 98.88 147 ALA B O 1
ATOM 3015 N N . LEU B 1 148 ? -0.593 4.363 0.934 1 98.94 148 LEU B N 1
ATOM 3016 C CA . LEU B 1 148 ? -1.057 5.594 1.568 1 98.94 148 LEU B CA 1
ATOM 3017 C C . LEU B 1 148 ? -1.688 6.527 0.543 1 98.94 148 LEU B C 1
ATOM 3019 O O . LEU B 1 148 ? -2.709 7.164 0.822 1 98.94 148 LEU B O 1
ATOM 3023 N N . LEU B 1 149 ? -1.083 6.602 -0.604 1 98.75 149 LEU B N 1
ATOM 3024 C CA . LEU B 1 149 ? -1.597 7.484 -1.646 1 98.75 149 LEU B CA 1
ATOM 3025 C C . LEU B 1 149 ? -2.994 7.059 -2.08 1 98.75 149 LEU B C 1
ATOM 3027 O O . LEU B 1 149 ? -3.914 7.879 -2.121 1 98.75 149 LEU B O 1
ATOM 3031 N N . GLN B 1 150 ? -3.178 5.801 -2.395 1 98.69 150 GLN B N 1
ATOM 3032 C CA . GLN B 1 150 ? -4.465 5.32 -2.885 1 98.69 150 GLN B CA 1
ATOM 3033 C C . GLN B 1 150 ? -5.523 5.371 -1.788 1 98.69 150 GLN B C 1
ATOM 3035 O O . GLN B 1 150 ? -6.684 5.695 -2.051 1 98.69 150 GLN B O 1
ATOM 3040 N N . PHE B 1 151 ? -5.172 5.051 -0.566 1 98.88 151 PHE B N 1
ATOM 3041 C CA . PHE B 1 151 ? -6.043 5.25 0.587 1 98.88 151 PHE B CA 1
ATOM 3042 C C . PHE B 1 151 ? -6.527 6.695 0.657 1 98.88 151 PHE B C 1
ATOM 3044 O O . PHE B 1 151 ? -7.723 6.945 0.831 1 98.88 151 PHE B O 1
ATOM 3051 N N . SER B 1 152 ? -5.609 7.605 0.471 1 98.81 152 SER B N 1
ATOM 3052 C CA . SER B 1 152 ? -5.906 9.031 0.575 1 98.81 152 SER B CA 1
ATOM 3053 C C . SER B 1 152 ? -6.875 9.477 -0.518 1 98.81 152 SER B C 1
ATOM 3055 O O . SER B 1 152 ? -7.766 10.289 -0.272 1 98.81 152 SER B O 1
ATOM 3057 N N . ASN B 1 153 ? -6.637 8.984 -1.701 1 97.88 153 ASN B N 1
ATOM 3058 C CA . ASN B 1 153 ? -7.527 9.305 -2.811 1 97.88 153 ASN B CA 1
ATOM 3059 C C . ASN B 1 153 ? -8.961 8.859 -2.525 1 97.88 153 ASN B C 1
ATOM 3061 O O . ASN B 1 153 ? -9.906 9.594 -2.807 1 97.88 153 ASN B O 1
ATOM 3065 N N . ALA B 1 154 ? -9.117 7.664 -2.002 1 96.88 154 ALA B N 1
ATOM 3066 C CA . ALA B 1 154 ? -10.445 7.148 -1.666 1 96.88 154 ALA B CA 1
ATOM 3067 C C . ALA B 1 154 ? -11.023 7.875 -0.454 1 96.88 154 ALA B C 1
ATOM 3069 O O . ALA B 1 154 ? -12.211 8.195 -0.426 1 96.88 154 ALA B O 1
ATOM 3070 N N . LEU B 1 155 ? -10.195 8.141 0.521 1 98.19 155 LEU B N 1
ATOM 3071 C CA . LEU B 1 155 ? -10.625 8.844 1.726 1 98.19 155 LEU B CA 1
ATOM 3072 C C . LEU B 1 155 ? -11.172 10.227 1.382 1 98.19 155 LEU B C 1
ATOM 3074 O O . LEU B 1 155 ? -12.156 10.672 1.976 1 98.19 155 LEU B O 1
ATOM 3078 N N . ARG B 1 156 ? -10.484 10.898 0.478 1 97.5 156 ARG B N 1
ATOM 3079 C CA . ARG B 1 156 ? -10.906 12.219 0.035 1 97.5 156 ARG B CA 1
ATOM 3080 C C . ARG B 1 156 ? -12.359 12.203 -0.43 1 97.5 156 ARG B C 1
ATOM 3082 O O . ARG B 1 156 ? -13.141 13.094 -0.08 1 97.5 156 ARG B O 1
ATOM 3089 N N . LEU B 1 157 ? -12.695 11.203 -1.219 1 94.69 157 LEU B N 1
ATOM 3090 C CA . LEU B 1 157 ? -14.062 11.07 -1.721 1 94.69 157 LEU B CA 1
ATOM 3091 C C . LEU B 1 157 ? -15.047 10.859 -0.576 1 94.69 157 LEU B C 1
ATOM 3093 O O . LEU B 1 157 ? -16.156 11.398 -0.593 1 94.69 157 LEU B O 1
ATOM 3097 N N . GLU B 1 158 ? -14.672 10.156 0.409 1 95.25 158 GLU B N 1
ATOM 3098 C CA . GLU B 1 158 ? -15.531 9.828 1.538 1 95.25 158 GLU B CA 1
ATOM 3099 C C . GLU B 1 158 ? -15.766 11.047 2.428 1 95.25 158 GLU B C 1
ATOM 3101 O O . GLU B 1 158 ? -16.844 11.203 3.016 1 95.25 158 GLU B O 1
ATOM 3106 N N . LEU B 1 159 ? -14.766 11.867 2.537 1 97.69 159 LEU B N 1
ATOM 3107 C CA . LEU B 1 159 ? -14.812 12.938 3.533 1 97.69 159 LEU B CA 1
ATOM 3108 C C . LEU B 1 159 ? -15.344 14.227 2.92 1 97.69 159 LEU B C 1
ATOM 3110 O O . LEU B 1 159 ? -15.688 15.164 3.641 1 97.69 159 LEU B O 1
ATOM 3114 N N . LYS B 1 160 ? -15.414 14.234 1.64 1 95.38 160 LYS B N 1
ATOM 3115 C CA . LYS B 1 160 ? -15.828 15.438 0.926 1 95.38 160 LYS B CA 1
ATOM 3116 C C . LYS B 1 160 ? -17.156 15.961 1.457 1 95.38 160 LYS B C 1
ATOM 3118 O O . LYS B 1 160 ? -17.281 17.156 1.769 1 95.38 160 LYS B O 1
ATOM 3123 N N . PRO B 1 161 ? -18.156 15.094 1.688 1 95.06 161 PRO B N 1
ATOM 3124 C CA . PRO B 1 161 ? -19.438 15.602 2.195 1 95.06 161 PRO B CA 1
ATOM 3125 C C . PRO B 1 161 ? -19.312 16.219 3.59 1 95.06 161 PRO B C 1
ATOM 3127 O O . PRO B 1 161 ? -20.094 17.109 3.947 1 95.06 161 PRO B O 1
ATOM 3130 N N . ALA B 1 162 ? -18.391 15.797 4.355 1 97.12 162 ALA B N 1
ATOM 3131 C CA . ALA B 1 162 ? -18.203 16.281 5.715 1 97.12 162 ALA B CA 1
ATOM 3132 C C . ALA B 1 162 ? -17.391 17.578 5.723 1 97.12 162 ALA B C 1
ATOM 3134 O O . ALA B 1 162 ? -17.203 18.203 6.773 1 97.12 162 ALA B O 1
ATOM 3135 N N . GLY B 1 163 ? -16.875 17.984 4.562 1 97.88 163 GLY B N 1
ATOM 3136 C CA . GLY B 1 163 ? -16.094 19.203 4.457 1 97.88 163 GLY B CA 1
ATOM 3137 C C . GLY B 1 163 ? -14.695 19.062 5.039 1 97.88 163 GLY B C 1
ATOM 3138 O O . GLY B 1 163 ? -14.094 20.047 5.48 1 97.88 163 GLY B O 1
ATOM 3139 N N . ILE B 1 164 ? -14.227 17.844 5.195 1 98.5 164 ILE B N 1
ATOM 3140 C CA . ILE B 1 164 ? -12.859 17.562 5.629 1 98.5 164 ILE B CA 1
ATOM 3141 C C . ILE B 1 164 ? -11.969 17.344 4.41 1 98.5 164 ILE B C 1
ATOM 3143 O O . ILE B 1 164 ? -12.281 16.5 3.559 1 98.5 164 ILE B O 1
ATOM 3147 N N . HIS B 1 165 ? -10.883 18.078 4.305 1 98.62 165 HIS B N 1
ATOM 3148 C CA . HIS B 1 165 ? -10.008 18.031 3.141 1 98.62 165 HIS B CA 1
ATOM 3149 C C . HIS B 1 165 ? -8.883 17.016 3.338 1 98.62 165 HIS B C 1
ATOM 3151 O O . HIS B 1 165 ? -8.383 16.859 4.449 1 98.62 165 HIS B O 1
ATOM 3157 N N . VAL B 1 166 ? -8.523 16.328 2.275 1 98.81 166 VAL B N 1
ATOM 3158 C CA . VAL B 1 166 ? -7.379 15.422 2.273 1 98.81 166 VAL B CA 1
ATOM 3159 C C . VAL B 1 166 ? -6.352 15.883 1.245 1 98.81 166 VAL B C 1
ATOM 3161 O O . VAL B 1 166 ? -6.641 15.945 0.048 1 98.81 166 VAL B O 1
ATOM 3164 N N . LEU B 1 167 ? -5.184 16.25 1.698 1 98.88 167 LEU B N 1
ATOM 3165 C CA . LEU B 1 167 ? -4.066 16.688 0.866 1 98.88 167 LEU B CA 1
ATOM 3166 C C . LEU B 1 167 ? -2.967 15.633 0.833 1 98.88 167 LEU B C 1
ATOM 3168 O O . LEU B 1 167 ? -2.518 15.164 1.881 1 98.88 167 LEU B O 1
ATOM 3172 N N . THR B 1 168 ? -2.592 15.227 -0.345 1 98.81 168 THR B N 1
ATOM 3173 C CA . THR B 1 168 ? -1.435 14.344 -0.467 1 98.81 168 THR B CA 1
ATOM 3174 C C . THR B 1 168 ? -0.216 15.117 -0.957 1 98.81 168 THR B C 1
ATOM 3176 O O . THR B 1 168 ? -0.335 15.992 -1.82 1 98.81 168 THR B O 1
ATOM 3179 N N . VAL B 1 169 ? 0.893 14.891 -0.335 1 98.88 169 VAL B N 1
ATOM 3180 C CA . VAL B 1 169 ? 2.189 15.422 -0.74 1 98.88 169 VAL B CA 1
ATOM 3181 C C . VAL B 1 169 ? 3.043 14.305 -1.342 1 98.88 169 VAL B C 1
ATOM 3183 O O . VAL B 1 169 ? 3.314 13.297 -0.683 1 98.88 169 VAL B O 1
ATOM 3186 N N . ASN B 1 170 ? 3.451 14.469 -2.594 1 98.5 170 ASN B N 1
ATOM 3187 C CA . ASN B 1 170 ? 4.191 13.445 -3.326 1 98.5 170 ASN B CA 1
ATOM 3188 C C . ASN B 1 170 ? 5.539 13.969 -3.812 1 98.5 170 ASN B C 1
ATOM 3190 O O . ASN B 1 170 ? 5.707 14.25 -5 1 98.5 170 ASN B O 1
ATOM 3194 N N . PRO B 1 171 ? 6.484 13.984 -2.932 1 98.19 171 PRO B N 1
ATOM 3195 C CA . PRO B 1 171 ? 7.805 14.5 -3.299 1 98.19 171 PRO B CA 1
ATOM 3196 C C . PRO B 1 171 ? 8.719 13.43 -3.9 1 98.19 171 PRO B C 1
ATOM 3198 O O . PRO B 1 171 ? 8.555 12.242 -3.607 1 98.19 171 PRO B O 1
ATOM 3201 N N . GLY B 1 172 ? 9.625 13.898 -4.789 1 95.75 172 GLY B N 1
ATOM 3202 C CA . GLY B 1 172 ? 10.844 13.133 -5.02 1 95.75 172 GLY B CA 1
ATOM 3203 C C . GLY B 1 172 ? 11.797 13.156 -3.838 1 95.75 172 GLY B C 1
ATOM 3204 O O . GLY B 1 172 ? 11.383 13.445 -2.711 1 95.75 172 GLY B O 1
ATOM 3205 N N . PRO B 1 173 ? 13.055 12.797 -4.102 1 93.56 173 PRO B N 1
ATOM 3206 C CA . PRO B 1 173 ? 14.023 12.797 -3 1 93.56 173 PRO B CA 1
ATOM 3207 C C . PRO B 1 173 ? 14.188 14.172 -2.359 1 93.56 173 PRO B C 1
ATOM 3209 O O . PRO B 1 173 ? 14.383 15.164 -3.066 1 93.56 173 PRO B O 1
ATOM 3212 N N . ILE B 1 174 ? 14.047 14.211 -1.05 1 94.56 174 ILE B N 1
ATOM 3213 C CA . ILE B 1 174 ? 14.219 15.445 -0.292 1 94.56 174 ILE B CA 1
ATOM 3214 C C . ILE B 1 174 ? 15.578 15.438 0.402 1 94.56 174 ILE B C 1
ATOM 3216 O O . ILE B 1 174 ? 16 14.406 0.932 1 94.56 174 ILE B O 1
ATOM 3220 N N . ALA B 1 175 ? 16.234 16.516 0.415 1 90.5 175 ALA B N 1
ATOM 3221 C CA . ALA B 1 175 ? 17.531 16.625 1.06 1 90.5 175 ALA B CA 1
ATOM 3222 C C . ALA B 1 175 ? 17.406 16.625 2.58 1 90.5 175 ALA B C 1
ATOM 3224 O O . ALA B 1 175 ? 17.359 17.688 3.209 1 90.5 175 ALA B O 1
ATOM 3225 N N . THR B 1 176 ? 17.312 15.445 3.156 1 90.06 176 THR B N 1
ATOM 3226 C CA . THR B 1 176 ? 17.172 15.227 4.594 1 90.06 176 THR B CA 1
ATOM 3227 C C . THR B 1 176 ? 18.016 14.031 5.039 1 90.06 176 THR B C 1
ATOM 3229 O O . THR B 1 176 ? 18.531 13.273 4.207 1 90.06 176 THR B O 1
ATOM 3232 N N . PRO B 1 177 ? 18.125 13.938 6.324 1 86.12 177 PRO B N 1
ATOM 3233 C CA . PRO B 1 177 ? 18.875 12.773 6.816 1 86.12 177 PRO B CA 1
ATOM 3234 C C . PRO B 1 177 ? 18.156 11.453 6.555 1 86.12 177 PRO B C 1
ATOM 3236 O O . PRO B 1 177 ? 18.641 10.391 6.945 1 86.12 177 PRO B O 1
ATOM 3239 N N . PHE B 1 178 ? 17.062 11.461 5.879 1 84.25 178 PHE B N 1
ATOM 3240 C CA . PHE B 1 178 ? 16.266 10.289 5.566 1 84.25 178 PHE B CA 1
ATOM 3241 C C . PHE B 1 178 ? 17.094 9.234 4.855 1 84.25 178 PHE B C 1
ATOM 3243 O O . PHE B 1 178 ? 17 8.047 5.164 1 84.25 178 PHE B O 1
ATOM 3250 N N . PHE B 1 179 ? 17.953 9.625 4.043 1 84.38 179 PHE B N 1
ATOM 3251 C CA . PHE B 1 179 ? 18.688 8.695 3.197 1 84.38 179 PHE B CA 1
ATOM 3252 C C . PHE B 1 179 ? 19.875 8.094 3.949 1 84.38 179 PHE B C 1
ATOM 3254 O O . PHE B 1 179 ? 20.422 7.062 3.545 1 84.38 179 PHE B O 1
ATOM 3261 N N . LEU B 1 180 ? 20.25 8.789 5.031 1 79.75 180 LEU B N 1
ATOM 3262 C CA . LEU B 1 180 ? 21.312 8.227 5.859 1 79.75 180 LEU B CA 1
ATOM 3263 C C . LEU B 1 180 ? 20.875 6.902 6.473 1 79.75 180 LEU B C 1
ATOM 3265 O O . LEU B 1 180 ? 21.672 5.977 6.613 1 79.75 180 LEU B O 1
ATOM 3269 N N . ARG B 1 181 ? 19.672 6.816 6.738 1 81.56 181 ARG B N 1
ATOM 3270 C CA . ARG B 1 181 ? 19.109 5.602 7.32 1 81.56 181 ARG B CA 1
ATOM 3271 C C . ARG B 1 181 ? 18.594 4.664 6.234 1 81.56 181 ARG B C 1
ATOM 3273 O O . ARG B 1 181 ? 18.766 3.445 6.328 1 81.56 181 ARG B O 1
ATOM 3280 N N . ALA B 1 182 ? 18.094 5.219 5.195 1 82.12 182 ALA B N 1
ATOM 3281 C CA . ALA B 1 182 ? 17.375 4.457 4.184 1 82.12 182 ALA B CA 1
ATOM 3282 C C . ALA B 1 182 ? 18.344 3.736 3.246 1 82.12 182 ALA B C 1
ATOM 3284 O O . ALA B 1 182 ? 18 2.711 2.654 1 82.12 182 ALA B O 1
ATOM 3285 N N . ASP B 1 183 ? 19.453 4.293 3.057 1 83.25 183 ASP B N 1
ATOM 3286 C CA . ASP B 1 183 ? 20.422 3.764 2.111 1 83.25 183 ASP B CA 1
ATOM 3287 C C . ASP B 1 183 ? 21.781 3.529 2.789 1 83.25 183 ASP B C 1
ATOM 3289 O O . ASP B 1 183 ? 22.641 4.402 2.771 1 83.25 183 ASP B O 1
ATOM 3293 N N . LYS B 1 184 ? 22.062 2.387 3.23 1 77.62 184 LYS B N 1
ATOM 3294 C CA . LYS B 1 184 ? 23.266 2.084 3.996 1 77.62 184 LYS B CA 1
ATOM 3295 C C . LYS B 1 184 ? 24.516 2.119 3.107 1 77.62 184 LYS B C 1
ATOM 3297 O O . LYS B 1 184 ? 25.609 2.463 3.566 1 77.62 184 LYS B O 1
ATOM 3302 N N . SER B 1 185 ? 24.312 1.806 1.861 1 76.38 185 SER B N 1
ATOM 3303 C CA . SER B 1 185 ? 25.453 1.795 0.948 1 76.38 185 SER B CA 1
ATOM 3304 C C . SER B 1 185 ? 25.812 3.207 0.494 1 76.38 185 SER B C 1
ATOM 3306 O O . SER B 1 185 ? 26.938 3.461 0.073 1 76.38 185 SER B O 1
ATOM 3308 N N . GLY B 1 186 ? 24.812 4.098 0.503 1 78.62 186 GLY B N 1
ATOM 3309 C CA . GLY B 1 186 ? 24.984 5.457 0.02 1 78.62 186 GLY B CA 1
ATOM 3310 C C . GLY B 1 186 ? 24.875 5.574 -1.488 1 78.62 186 GLY B C 1
ATOM 3311 O O . GLY B 1 186 ? 24.922 6.68 -2.037 1 78.62 186 GLY B O 1
ATOM 3312 N N . ARG B 1 187 ? 24.672 4.48 -2.164 1 79.12 187 ARG B N 1
ATOM 3313 C CA . ARG B 1 187 ? 24.641 4.465 -3.623 1 79.12 187 ARG B CA 1
ATOM 3314 C C . ARG B 1 187 ? 23.391 5.156 -4.152 1 79.12 187 ARG B C 1
ATOM 3316 O O . ARG B 1 187 ? 23.469 5.945 -5.098 1 79.12 187 ARG B O 1
ATOM 3323 N N . TYR B 1 188 ? 22.328 4.926 -3.568 1 79 188 TYR B N 1
ATOM 3324 C CA . TYR B 1 188 ? 21.094 5.562 -4.004 1 79 188 TYR B CA 1
ATOM 3325 C C . TYR B 1 188 ? 21.141 7.07 -3.783 1 79 188 TYR B C 1
ATOM 3327 O O . TYR B 1 188 ? 20.781 7.844 -4.672 1 79 188 TYR B O 1
ATOM 3335 N N . GLU B 1 189 ? 21.578 7.422 -2.605 1 82.31 189 GLU B N 1
ATOM 3336 C CA . GLU B 1 189 ? 21.656 8.844 -2.303 1 82.31 189 GLU B CA 1
ATOM 3337 C C . GLU B 1 189 ? 22.531 9.578 -3.314 1 82.31 189 GLU B C 1
ATOM 3339 O O . GLU B 1 189 ? 22.188 10.664 -3.783 1 82.31 189 GLU B O 1
ATOM 3344 N N . ALA B 1 190 ? 23.609 8.945 -3.617 1 83.56 190 ALA B N 1
ATOM 3345 C CA . ALA B 1 190 ? 24.531 9.539 -4.582 1 83.56 190 ALA B CA 1
ATOM 3346 C C . ALA B 1 190 ? 23.859 9.688 -5.949 1 83.56 190 ALA B C 1
ATOM 3348 O O . ALA B 1 190 ? 24.094 10.672 -6.656 1 83.56 190 ALA B O 1
ATOM 3349 N N . SER B 1 191 ? 23.016 8.766 -6.258 1 80.62 191 SER B N 1
ATOM 3350 C CA . SER B 1 191 ? 22.406 8.734 -7.578 1 80.62 191 SER B CA 1
ATOM 3351 C C . SER B 1 191 ? 21.297 9.781 -7.699 1 80.62 191 SER B C 1
ATOM 3353 O O . SER B 1 191 ? 20.953 10.188 -8.812 1 80.62 191 SER B O 1
ATOM 3355 N N . VAL B 1 192 ? 20.844 10.242 -6.543 1 85.06 192 VAL B N 1
ATOM 3356 C CA . VAL B 1 192 ? 19.719 11.164 -6.625 1 85.06 192 VAL B CA 1
ATOM 3357 C C . VAL B 1 192 ? 20.109 12.523 -6.07 1 85.06 192 VAL B C 1
ATOM 3359 O O . VAL B 1 192 ? 19.266 13.414 -5.93 1 85.06 192 VAL B O 1
ATOM 3362 N N . LYS B 1 193 ? 21.281 12.82 -5.758 1 84.81 193 LYS B N 1
ATOM 3363 C CA . LYS B 1 193 ? 21.766 14.039 -5.109 1 84.81 193 LYS B CA 1
ATOM 3364 C C . LYS B 1 193 ? 21.391 15.273 -5.926 1 84.81 193 LYS B C 1
ATOM 3366 O O . LYS B 1 193 ? 20.969 16.281 -5.371 1 84.81 193 LYS B O 1
ATOM 3371 N N . SER B 1 194 ? 21.484 15.133 -7.207 1 86.25 194 SER B N 1
ATOM 3372 C CA . SER B 1 194 ? 21.328 16.281 -8.086 1 86.25 194 SER B CA 1
ATOM 3373 C C . SER B 1 194 ? 19.859 16.703 -8.211 1 86.25 194 SER B C 1
ATOM 3375 O O . SER B 1 194 ? 19.562 17.812 -8.641 1 86.25 194 SER B O 1
ATOM 3377 N N . ILE B 1 195 ? 18.984 15.875 -7.773 1 87.19 195 ILE B N 1
ATOM 3378 C CA . ILE B 1 195 ? 17.578 16.188 -7.98 1 87.19 195 ILE B CA 1
ATOM 3379 C C . ILE B 1 195 ? 16.859 16.297 -6.633 1 87.19 195 ILE B C 1
ATOM 3381 O O . ILE B 1 195 ? 15.633 16.266 -6.57 1 87.19 195 ILE B O 1
ATOM 3385 N N . MET B 1 196 ? 17.578 16.406 -5.625 1 92.38 196 MET B N 1
ATOM 3386 C CA . MET B 1 196 ? 17 16.469 -4.293 1 92.38 196 MET B CA 1
ATOM 3387 C C . MET B 1 196 ? 16.281 17.797 -4.078 1 92.38 196 MET B C 1
ATOM 3389 O O . MET B 1 196 ? 16.781 18.844 -4.477 1 92.38 196 MET B O 1
ATOM 3393 N N . LEU B 1 197 ? 15.125 17.672 -3.467 1 95.38 197 LEU B N 1
ATOM 3394 C CA . LEU B 1 197 ? 14.32 18.844 -3.164 1 95.38 197 LEU B CA 1
ATOM 3395 C C . LEU B 1 197 ? 14.797 19.531 -1.884 1 95.38 197 LEU B C 1
ATOM 3397 O O . LEU B 1 197 ? 15.195 18.844 -0.933 1 95.38 197 LEU B O 1
ATOM 3401 N N . ASP B 1 198 ? 14.695 20.875 -1.874 1 96.62 198 ASP B N 1
ATOM 3402 C CA . ASP B 1 198 ? 14.914 21.625 -0.646 1 96.62 198 ASP B CA 1
ATOM 3403 C C . ASP B 1 198 ? 13.734 21.469 0.312 1 96.62 198 ASP B C 1
ATOM 3405 O O . ASP B 1 198 ? 12.602 21.812 -0.032 1 96.62 198 ASP B O 1
ATOM 3409 N N . PRO B 1 199 ? 13.992 21.016 1.485 1 97.5 199 PRO B N 1
ATOM 3410 C CA . PRO B 1 199 ? 12.883 20.734 2.396 1 97.5 199 PRO B CA 1
ATOM 3411 C C . PRO B 1 199 ? 12.109 21.984 2.793 1 97.5 199 PRO B C 1
ATOM 3413 O O . PRO B 1 199 ? 10.891 21.953 2.938 1 97.5 199 PRO B O 1
ATOM 3416 N N . ASP B 1 200 ? 12.75 23.141 2.938 1 97.81 200 ASP B N 1
ATOM 3417 C CA . ASP B 1 200 ? 12.086 24.375 3.355 1 97.81 200 ASP B CA 1
ATOM 3418 C C . ASP B 1 200 ? 11.188 24.922 2.248 1 97.81 200 ASP B C 1
ATOM 3420 O O . ASP B 1 200 ? 10.07 25.375 2.51 1 97.81 200 ASP B O 1
ATOM 3424 N N . ARG B 1 201 ? 11.711 24.844 1.062 1 98 201 ARG B N 1
ATOM 3425 C CA . ARG B 1 201 ? 10.922 25.312 -0.073 1 98 201 ARG B CA 1
ATOM 3426 C C . ARG B 1 201 ? 9.688 24.422 -0.269 1 98 201 ARG B C 1
ATOM 3428 O O . ARG B 1 201 ? 8.594 24.938 -0.526 1 98 201 ARG B O 1
ATOM 3435 N N . LEU B 1 202 ? 9.883 23.172 -0.168 1 98.5 202 LEU B N 1
ATOM 3436 C CA . LEU B 1 202 ? 8.758 22.25 -0.305 1 98.5 202 LEU B CA 1
ATOM 3437 C C . LEU B 1 202 ? 7.746 22.469 0.817 1 98.5 202 LEU B C 1
ATOM 3439 O O . LEU B 1 202 ? 6.539 22.438 0.58 1 98.5 202 LEU B O 1
ATOM 3443 N N . ALA B 1 203 ? 8.219 22.672 2.012 1 98.81 203 ALA B N 1
ATOM 3444 C CA . ALA B 1 203 ? 7.336 22.891 3.158 1 98.81 203 ALA B CA 1
ATOM 3445 C C . ALA B 1 203 ? 6.441 24.109 2.941 1 98.81 203 ALA B C 1
ATOM 3447 O O . ALA B 1 203 ? 5.242 24.062 3.215 1 98.81 203 ALA B O 1
ATOM 3448 N N . LYS B 1 204 ? 7.016 25.203 2.434 1 98.69 204 LYS B N 1
ATOM 3449 C CA . LYS B 1 204 ? 6.242 26.406 2.156 1 98.69 204 LYS B CA 1
ATOM 3450 C C . LYS B 1 204 ? 5.141 26.125 1.134 1 98.69 204 LYS B C 1
ATOM 3452 O O . LYS B 1 204 ? 4.02 26.625 1.273 1 98.69 204 LYS B O 1
ATOM 3457 N N . ARG B 1 205 ? 5.492 25.328 0.165 1 98.69 205 ARG B N 1
ATOM 3458 C CA . ARG B 1 205 ? 4.516 24.953 -0.853 1 98.69 205 ARG B CA 1
ATOM 3459 C C . ARG B 1 205 ? 3.381 24.125 -0.248 1 98.69 205 ARG B C 1
ATOM 3461 O O . ARG B 1 205 ? 2.215 24.312 -0.608 1 98.69 205 ARG B O 1
ATOM 3468 N N . VAL B 1 206 ? 3.682 23.25 0.645 1 98.81 206 VAL B N 1
ATOM 3469 C CA . VAL B 1 206 ? 2.689 22.375 1.273 1 98.81 206 VAL B CA 1
ATOM 3470 C C . VAL B 1 206 ? 1.756 23.219 2.148 1 98.81 206 VAL B C 1
ATOM 3472 O O . VAL B 1 206 ? 0.538 23.031 2.123 1 98.81 206 VAL B O 1
ATOM 3475 N N . VAL B 1 207 ? 2.287 24.156 2.914 1 98.75 207 VAL B N 1
ATOM 3476 C CA . VAL B 1 207 ? 1.48 25.031 3.773 1 98.75 207 VAL B CA 1
ATOM 3477 C C . VAL B 1 207 ? 0.526 25.859 2.92 1 98.75 207 VAL B C 1
ATOM 3479 O O . VAL B 1 207 ? -0.659 25.984 3.242 1 98.75 207 VAL B O 1
ATOM 3482 N N . ALA B 1 208 ? 1.046 26.391 1.818 1 98.69 208 ALA B N 1
ATOM 3483 C CA . ALA B 1 208 ? 0.206 27.172 0.903 1 98.69 208 ALA B CA 1
ATOM 3484 C C . ALA B 1 208 ? -0.898 26.297 0.309 1 98.69 208 ALA B C 1
ATOM 3486 O O . ALA B 1 208 ? -2.041 26.734 0.176 1 98.69 208 ALA B O 1
ATOM 3487 N N . ALA B 1 209 ? -0.553 25.094 -0.04 1 98.69 209 ALA B N 1
ATOM 3488 C CA . ALA B 1 209 ? -1.521 24.156 -0.605 1 98.69 209 ALA B CA 1
ATOM 3489 C C . ALA B 1 209 ? -2.604 23.812 0.412 1 98.69 209 ALA B C 1
ATOM 3491 O O . ALA B 1 209 ? -3.773 23.656 0.054 1 98.69 209 ALA B O 1
ATOM 3492 N N . CYS B 1 210 ? -2.188 23.625 1.638 1 98.44 210 CYS B N 1
ATOM 3493 C CA . CYS B 1 210 ? -3.125 23.344 2.719 1 98.44 210 CYS B CA 1
ATOM 3494 C C . CYS B 1 210 ? -4.129 24.484 2.873 1 98.44 210 CYS B C 1
ATOM 3496 O O . CYS B 1 210 ? -5.336 24.234 2.967 1 98.44 210 CYS B O 1
ATOM 3498 N N . GLU B 1 211 ? -3.674 25.703 2.852 1 97.31 211 GLU B N 1
ATOM 3499 C CA . GLU B 1 211 ? -4.52 26.891 2.988 1 97.31 211 GLU B CA 1
ATOM 3500 C C . GLU B 1 211 ? -5.477 27.016 1.807 1 97.31 211 GLU B C 1
ATOM 3502 O O . GLU B 1 211 ? -6.617 27.453 1.97 1 97.31 211 GLU B O 1
ATOM 3507 N N . ALA B 1 212 ? -5.023 26.578 0.664 1 97.38 212 ALA B N 1
ATOM 3508 C CA . ALA B 1 212 ? -5.812 26.719 -0.558 1 97.38 212 ALA B CA 1
ATOM 3509 C C . ALA B 1 212 ? -6.68 25.484 -0.792 1 97.38 212 ALA B C 1
ATOM 3511 O O . ALA B 1 212 ? -7.383 25.391 -1.802 1 97.38 212 ALA B O 1
ATOM 3512 N N . SER B 1 213 ? -6.629 24.453 0.052 1 96.94 213 SER B N 1
ATOM 3513 C CA . SER B 1 213 ? -7.375 23.219 -0.053 1 96.94 213 SER B CA 1
ATOM 3514 C C . SER B 1 213 ? -7.098 22.516 -1.38 1 96.94 213 SER B C 1
ATOM 3516 O O . SER B 1 213 ? -8.031 22.078 -2.064 1 96.94 213 SER B O 1
ATOM 3518 N N . LYS B 1 214 ? -5.793 22.5 -1.686 1 97.19 214 LYS B N 1
ATOM 3519 C CA . LYS B 1 214 ? -5.398 21.766 -2.883 1 97.19 214 LYS B CA 1
ATOM 3520 C C . LYS B 1 214 ? -5.512 20.266 -2.662 1 97.19 214 LYS B C 1
ATOM 3522 O O . LYS B 1 214 ? -5.461 19.781 -1.525 1 97.19 214 LYS B O 1
ATOM 3527 N N . ARG B 1 215 ? -5.629 19.578 -3.736 1 96.69 215 ARG B N 1
ATOM 3528 C CA . ARG B 1 215 ? -5.785 18.125 -3.705 1 96.69 215 ARG B CA 1
ATOM 3529 C C . ARG B 1 215 ? -4.449 17.438 -3.455 1 96.69 215 ARG B C 1
ATOM 3531 O O . ARG B 1 215 ? -4.375 16.469 -2.705 1 96.69 215 ARG B O 1
ATOM 3538 N N . GLU B 1 216 ? -3.398 17.969 -4.16 1 97.88 216 GLU B N 1
ATOM 3539 C CA . GLU B 1 216 ? -2.092 17.312 -4.141 1 97.88 216 GLU B CA 1
ATOM 3540 C C . GLU B 1 216 ? -0.969 18.328 -4.328 1 97.88 216 GLU B C 1
ATOM 3542 O O . GLU B 1 216 ? -1.158 19.359 -4.984 1 97.88 216 GLU B O 1
ATOM 3547 N N . VAL B 1 217 ? 0.115 18.078 -3.758 1 98.56 217 VAL B N 1
ATOM 3548 C CA . VAL B 1 217 ? 1.396 18.703 -4.066 1 98.56 217 VAL B CA 1
ATOM 3549 C C . VAL B 1 217 ? 2.346 17.672 -4.668 1 98.56 217 VAL B C 1
ATOM 3551 O O . VAL B 1 217 ? 2.707 16.688 -4.012 1 98.56 217 VAL B O 1
ATOM 3554 N N . ASN B 1 218 ? 2.668 17.766 -5.914 1 97.75 218 ASN B N 1
ATOM 3555 C CA . ASN B 1 218 ? 3.639 16.938 -6.609 1 97.75 218 ASN B CA 1
ATOM 3556 C C . ASN B 1 218 ? 4.93 17.703 -6.898 1 97.75 218 ASN B C 1
ATOM 3558 O O . ASN B 1 218 ? 4.902 18.75 -7.535 1 97.75 218 ASN B O 1
ATOM 3562 N N . ALA B 1 219 ? 5.984 17.172 -6.398 1 96.56 219 ALA B N 1
ATOM 3563 C CA . ALA B 1 219 ? 7.266 17.844 -6.578 1 96.56 219 ALA B CA 1
ATOM 3564 C C . ALA B 1 219 ? 8.383 16.828 -6.848 1 96.56 219 ALA B C 1
ATOM 3566 O O . ALA B 1 219 ? 8.469 15.797 -6.184 1 96.56 219 ALA B O 1
ATOM 3567 N N . PRO B 1 220 ? 9.344 17.078 -7.84 1 95.19 220 PRO B N 1
ATOM 3568 C CA . PRO B 1 220 ? 9.266 18.156 -8.828 1 95.19 220 PRO B CA 1
ATOM 3569 C C . PRO B 1 220 ? 8.234 17.875 -9.922 1 95.19 220 PRO B C 1
ATOM 3571 O O . PRO B 1 220 ? 7.73 16.75 -10.031 1 95.19 220 PRO B O 1
ATOM 3574 N N . TRP B 1 221 ? 7.898 18.828 -10.648 1 93.56 221 TRP B N 1
ATOM 3575 C CA . TRP B 1 221 ? 6.809 18.703 -11.609 1 93.56 221 TRP B CA 1
ATOM 3576 C C . TRP B 1 221 ? 7.141 17.688 -12.695 1 93.56 221 TRP B C 1
ATOM 3578 O O . TRP B 1 221 ? 6.254 16.984 -13.188 1 93.56 221 TRP B O 1
ATOM 3588 N N . TRP B 1 222 ? 8.391 17.578 -13.07 1 92.88 222 TRP B N 1
ATOM 3589 C CA . TRP B 1 222 ? 8.758 16.703 -14.172 1 92.88 222 TRP B CA 1
ATOM 3590 C C . TRP B 1 222 ? 8.648 15.234 -13.75 1 92.88 222 TRP B C 1
ATOM 3592 O O . TRP B 1 222 ? 8.406 14.359 -14.586 1 92.88 222 TRP B O 1
ATOM 3602 N N . MET B 1 223 ? 8.875 14.945 -12.484 1 92.44 223 MET B N 1
ATOM 3603 C CA . MET B 1 223 ? 8.688 13.578 -12.008 1 92.44 223 MET B CA 1
ATOM 3604 C C . MET B 1 223 ? 7.215 13.188 -12.039 1 92.44 223 MET B C 1
ATOM 3606 O O . MET B 1 223 ? 6.879 12.031 -12.297 1 92.44 223 MET B O 1
ATOM 3610 N N . GLU B 1 224 ? 6.336 14.164 -11.742 1 94.19 224 GLU B N 1
ATOM 3611 C CA . GLU B 1 224 ? 4.902 13.898 -11.844 1 94.19 224 GLU B CA 1
ATOM 3612 C C . GLU B 1 224 ? 4.5 13.594 -13.289 1 94.19 224 GLU B C 1
ATOM 3614 O O . GLU B 1 224 ? 3.686 12.703 -13.531 1 94.19 224 GLU B O 1
ATOM 3619 N N . LEU B 1 225 ? 5.062 14.328 -14.211 1 92.88 225 LEU B N 1
ATOM 3620 C CA . LEU B 1 225 ? 4.816 14.039 -15.617 1 92.88 225 LEU B CA 1
ATOM 3621 C C . LEU B 1 225 ? 5.281 12.633 -15.977 1 92.88 225 LEU B C 1
ATOM 3623 O O . LEU B 1 225 ? 4.594 11.914 -16.703 1 92.88 225 LEU B O 1
ATOM 3627 N N . GLY B 1 226 ? 6.465 12.281 -15.469 1 92.31 226 GLY B N 1
ATOM 3628 C CA . GLY B 1 226 ? 6.957 10.93 -15.672 1 92.31 226 GLY B CA 1
ATOM 3629 C C . GLY B 1 226 ? 6.027 9.867 -15.109 1 92.31 226 GLY B C 1
ATOM 3630 O O . GLY B 1 226 ? 5.836 8.812 -15.711 1 92.31 226 GLY B O 1
ATOM 3631 N N . ALA B 1 227 ? 5.48 10.18 -13.953 1 93.56 227 ALA B N 1
ATOM 3632 C CA . ALA B 1 227 ? 4.555 9.25 -13.312 1 93.56 227 ALA B CA 1
ATOM 3633 C C . ALA B 1 227 ? 3.309 9.039 -14.164 1 93.56 227 ALA B C 1
ATOM 3635 O O . ALA B 1 227 ? 2.818 7.918 -14.297 1 93.56 227 ALA B O 1
ATOM 3636 N N . LYS B 1 228 ? 2.773 10.109 -14.727 1 93.12 228 LYS B N 1
ATOM 3637 C CA . LYS B 1 228 ? 1.609 10.023 -15.602 1 93.12 228 LYS B CA 1
ATOM 3638 C C . LYS B 1 228 ? 1.93 9.234 -16.859 1 93.12 228 LYS B C 1
ATOM 3640 O O . LYS B 1 228 ? 1.116 8.43 -17.328 1 93.12 228 LYS B O 1
ATOM 3645 N N . LEU B 1 229 ? 3.094 9.391 -17.391 1 91.94 229 LEU B N 1
ATOM 3646 C CA . LEU B 1 229 ? 3.52 8.648 -18.578 1 91.94 229 LEU B CA 1
ATOM 3647 C C . LEU B 1 229 ? 3.678 7.164 -18.266 1 91.94 229 LEU B C 1
ATOM 3649 O O . LEU B 1 229 ? 3.293 6.312 -19.062 1 91.94 229 LEU B O 1
ATOM 3653 N N . TYR B 1 230 ? 4.242 6.918 -17.125 1 92.75 230 TYR B N 1
ATOM 3654 C CA . TYR B 1 230 ? 4.387 5.527 -16.703 1 92.75 230 TYR B CA 1
ATOM 3655 C C . TYR B 1 230 ? 3.029 4.848 -16.594 1 92.75 230 TYR B C 1
ATOM 3657 O O . TYR B 1 230 ? 2.879 3.686 -16.969 1 92.75 230 TYR B O 1
ATOM 3665 N N . ALA B 1 231 ? 2.082 5.547 -16.031 1 91.56 231 ALA B N 1
ATOM 3666 C CA . ALA B 1 231 ? 0.743 4.988 -15.867 1 91.56 231 ALA B CA 1
ATOM 3667 C C . ALA B 1 231 ? 0.121 4.648 -17.219 1 91.56 231 ALA B C 1
ATOM 3669 O O . ALA B 1 231 ? -0.638 3.682 -17.328 1 91.56 231 ALA B O 1
ATOM 3670 N N . MET B 1 232 ? 0.484 5.363 -18.234 1 89.88 232 MET B N 1
ATOM 3671 C CA . MET B 1 232 ? -0.096 5.188 -19.562 1 89.88 232 MET B CA 1
ATOM 3672 C C . MET B 1 232 ? 0.607 4.062 -20.312 1 89.88 232 MET B C 1
ATOM 3674 O O . MET B 1 232 ? -0.038 3.281 -21.016 1 89.88 232 MET B O 1
ATOM 3678 N N . CYS B 1 233 ? 1.928 4.016 -20.109 1 90.38 233 CYS B N 1
ATOM 3679 C CA . CYS B 1 233 ? 2.701 3.037 -20.859 1 90.38 233 CYS B CA 1
ATOM 3680 C C . CYS B 1 233 ? 3.854 2.488 -20.031 1 90.38 233 CYS B C 1
ATOM 3682 O O . CYS B 1 233 ? 5.02 2.773 -20.312 1 90.38 233 CYS B O 1
ATOM 3684 N N . PRO B 1 234 ? 3.539 1.621 -19.188 1 84.12 234 PRO B N 1
ATOM 3685 C CA . PRO B 1 234 ? 4.559 1.159 -18.234 1 84.12 234 PRO B CA 1
ATOM 3686 C C . PRO B 1 234 ? 5.691 0.397 -18.922 1 84.12 234 PRO B C 1
ATOM 3688 O O . PRO B 1 234 ? 6.863 0.577 -18.578 1 84.12 234 PRO B O 1
ATOM 3691 N N . VAL B 1 235 ? 5.414 -0.389 -19.875 1 83.56 235 VAL B N 1
ATOM 3692 C CA . VAL B 1 235 ? 6.43 -1.192 -20.547 1 83.56 235 VAL B CA 1
ATOM 3693 C C . VAL B 1 235 ? 7.402 -0.28 -21.297 1 83.56 235 VAL B C 1
ATOM 3695 O O . VAL B 1 235 ? 8.617 -0.426 -21.172 1 83.56 235 VAL B O 1
ATOM 3698 N N . MET B 1 236 ? 6.84 0.686 -22.047 1 81.12 236 MET B N 1
ATOM 3699 C CA . MET B 1 236 ? 7.668 1.616 -22.797 1 81.12 236 MET B CA 1
ATOM 3700 C C . MET B 1 236 ? 8.516 2.477 -21.875 1 81.12 236 MET B C 1
ATOM 3702 O O . MET B 1 236 ? 9.695 2.713 -22.141 1 81.12 236 MET B O 1
ATOM 3706 N N . PHE B 1 237 ? 7.934 2.836 -20.844 1 83 237 PHE B N 1
ATOM 3707 C CA . PHE B 1 237 ? 8.633 3.672 -19.875 1 83 237 PHE B CA 1
ATOM 3708 C C . PHE B 1 237 ? 9.805 2.92 -19.266 1 83 237 PHE B C 1
ATOM 3710 O O . PHE B 1 237 ? 10.906 3.461 -19.156 1 83 237 PHE B O 1
ATOM 3717 N N . GLU B 1 238 ? 9.602 1.695 -18.906 1 83.12 238 GLU B N 1
ATOM 3718 C CA . GLU B 1 238 ? 10.648 0.897 -18.266 1 83.12 238 GLU B CA 1
ATOM 3719 C C . GLU B 1 238 ? 11.789 0.608 -19.234 1 83.12 238 GLU B C 1
ATOM 3721 O O . GLU B 1 238 ? 12.953 0.554 -18.844 1 83.12 238 GLU B O 1
ATOM 3726 N N . ARG B 1 239 ? 11.453 0.446 -20.406 1 81.69 239 ARG B N 1
ATOM 3727 C CA . ARG B 1 239 ? 12.469 0.214 -21.438 1 81.69 239 ARG B CA 1
ATOM 3728 C C . ARG B 1 239 ? 13.352 1.443 -21.609 1 81.69 239 ARG B C 1
ATOM 3730 O O . ARG B 1 239 ? 14.578 1.325 -21.734 1 81.69 239 ARG B O 1
ATOM 3737 N N . LEU B 1 240 ? 12.727 2.615 -21.562 1 74.56 240 LEU B N 1
ATOM 3738 C CA . LEU B 1 240 ? 13.453 3.869 -21.75 1 74.56 240 LEU B CA 1
ATOM 3739 C C . LEU B 1 240 ? 14.289 4.207 -20.516 1 74.56 240 LEU B C 1
ATOM 3741 O O . LEU B 1 240 ? 15.414 4.699 -20.641 1 74.56 240 LEU B O 1
ATOM 3745 N N . ALA B 1 241 ? 13.758 3.895 -19.359 1 71.25 241 ALA B N 1
ATOM 3746 C CA . ALA B 1 241 ? 14.438 4.203 -18.094 1 71.25 241 ALA B CA 1
ATOM 3747 C C . ALA B 1 241 ? 15.641 3.289 -17.891 1 71.25 241 ALA B C 1
ATOM 3749 O O . ALA B 1 241 ? 16.656 3.715 -17.344 1 71.25 241 ALA B O 1
ATOM 3750 N N . LYS B 1 242 ? 15.508 2.088 -18.172 1 66.19 242 LYS B N 1
ATOM 3751 C CA . LYS B 1 242 ? 16.609 1.124 -18.078 1 66.19 242 LYS B CA 1
ATOM 3752 C C . LYS B 1 242 ? 17.812 1.591 -18.875 1 66.19 242 LYS B C 1
ATOM 3754 O O . LYS B 1 242 ? 18.953 1.464 -18.422 1 66.19 242 LYS B O 1
ATOM 3759 N N . ARG B 1 243 ? 17.453 2.084 -19.953 1 53.19 243 ARG B N 1
ATOM 3760 C CA . ARG B 1 243 ? 18.531 2.607 -20.766 1 53.19 243 ARG B CA 1
ATOM 3761 C C . ARG B 1 243 ? 19.266 3.736 -20.047 1 53.19 243 ARG B C 1
ATOM 3763 O O . ARG B 1 243 ? 20.484 3.891 -20.203 1 53.19 243 ARG B O 1
ATOM 3770 N N . GLY B 1 244 ? 18.516 4.348 -19.156 1 47.56 244 GLY B N 1
ATOM 3771 C CA . GLY B 1 244 ? 19.109 5.414 -18.359 1 47.56 244 GLY B CA 1
ATOM 3772 C C . GLY B 1 244 ? 19.812 4.906 -17.125 1 47.56 244 GLY B C 1
ATOM 3773 O O . GLY B 1 244 ? 20.859 5.438 -16.734 1 47.56 244 GLY B O 1
ATOM 3774 N N . PHE B 1 245 ? 19.234 3.811 -16.516 1 51.47 245 PHE B N 1
ATOM 3775 C CA . PHE B 1 245 ? 19.781 3.242 -15.289 1 51.47 245 PHE B CA 1
ATOM 3776 C C . PHE B 1 245 ? 20.984 2.352 -15.594 1 51.47 245 PHE B C 1
ATOM 3778 O O . PHE B 1 245 ? 21.891 2.23 -14.766 1 51.47 245 PHE B O 1
ATOM 3785 N N . ASP B 1 246 ? 20.938 1.511 -16.734 1 45.06 246 ASP B N 1
ATOM 3786 C CA . ASP B 1 246 ? 22.078 0.683 -17.125 1 45.06 246 ASP B CA 1
ATOM 3787 C C . ASP B 1 246 ? 23.234 1.542 -17.625 1 45.06 246 ASP B C 1
ATOM 3789 O O . ASP B 1 246 ? 24.344 1.037 -17.844 1 45.06 246 ASP B O 1
ATOM 3793 N N . LYS B 1 247 ? 23.062 2.596 -17.922 1 35.19 247 LYS B N 1
ATOM 3794 C CA . LYS B 1 247 ? 24.172 3.459 -18.312 1 35.19 247 LYS B CA 1
ATOM 3795 C C . LYS B 1 247 ? 24.984 3.912 -17.094 1 35.19 247 LYS B C 1
ATOM 3797 O O . LYS B 1 247 ? 25.953 4.652 -17.234 1 35.19 247 LYS B O 1
ATOM 3802 N N . LYS B 1 248 ? 24.594 3.395 -16.031 1 32.53 248 LYS B N 1
ATOM 3803 C CA . LYS B 1 248 ? 25.5 3.66 -14.914 1 32.53 248 LYS B CA 1
ATOM 3804 C C . LYS B 1 248 ? 26.375 2.451 -14.625 1 32.53 248 LYS B C 1
ATOM 3806 O O . LYS B 1 248 ? 25.891 1.316 -14.594 1 32.53 248 LYS B O 1
#

Foldseek 3Di:
DAEEEEEPLLWDLNVLLLVLVLVVPYAYEYEEQDPVSQVVSCVVSVHHYDHDDLLVCLVCVLVVCCVVPNQHQEYELDFAAAAQAAPVPDDPVRLVVRLRSLAVSLLSNVVVNLVRYAANGEYEHEAALLCQDPDHSGVSNNVSSVNRVVSQVVVQVVCVVRNYAYEYEYEYAAPTCRCVRRPVPCVVVVVCVVQHHYSNVSSNVVVVCSVVSHHYHYPPPVSVVLSVVCVVPVVVSVVVVCVVVVVD/DAEEEEEPLLWDLNVLLLVLVLVVVYAYEYEEQDPVSQVVSCVVSVHHYDHDDLLVCLVCVLVVCCVVPNQHQEYELDFAAAAQAAPVPDDPVRLVVRLRSLAVSLLSNVVVNLVRHAANGEYEHEAALLCQDPDHSGVSNNVSSVNRVVSQVVVQVVCVVRNYAYEYEYEYAAPICRCVRRPVPCVVVVVCVVQHHYSNVSSNVVVVCSVVSHHYHYPPPVSVVLSVVCVVPVVVSVVVVCVVVVVD

Solvent-accessible surface area (backbone atoms only — not comparable to full-atom values): 24572 Å² total; per-residue (Å²): 123,51,31,36,37,33,32,34,22,57,46,52,57,28,34,26,35,51,51,41,42,43,74,73,58,39,43,43,37,36,26,25,69,56,56,69,48,32,52,54,51,17,63,76,63,73,29,47,64,48,75,45,51,57,72,80,37,42,91,50,45,63,62,52,47,36,72,75,74,38,77,61,37,30,44,34,42,49,41,63,61,52,60,55,42,51,65,72,74,55,51,70,68,57,54,51,48,34,37,30,40,36,22,52,28,45,52,51,42,50,28,56,43,62,69,69,45,48,67,74,18,36,40,34,41,58,46,28,40,45,32,62,39,68,46,67,32,27,22,68,40,16,6,17,22,13,14,37,45,34,22,46,57,9,43,32,64,60,29,46,86,59,39,34,45,46,29,38,36,24,40,51,58,55,69,41,68,63,47,67,70,17,23,83,84,43,59,62,53,64,73,42,56,92,65,40,37,58,38,58,64,51,23,46,52,50,52,52,33,59,77,66,68,41,62,65,47,61,36,55,61,68,59,49,52,50,28,36,47,31,59,70,35,49,69,63,42,50,58,58,45,44,59,61,59,66,70,101,124,52,33,36,37,32,32,34,24,58,46,50,56,28,33,27,34,50,51,41,41,42,74,72,58,39,44,44,38,37,25,26,68,55,55,69,46,32,52,54,51,17,63,74,62,74,28,47,64,47,73,45,50,57,73,81,37,40,90,49,43,63,60,51,47,34,72,75,74,39,78,61,36,30,42,33,43,48,41,64,62,54,60,54,42,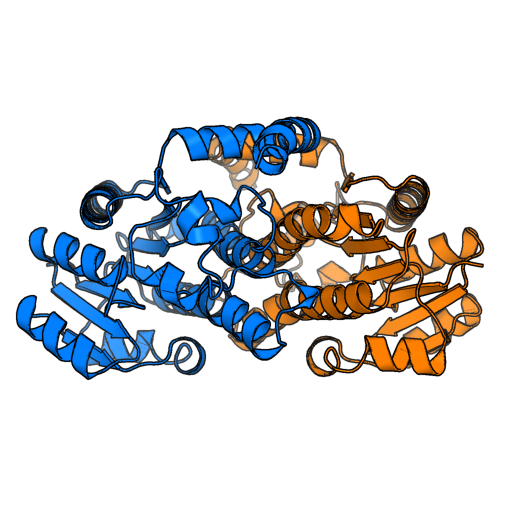51,64,70,74,56,54,69,65,56,54,52,48,34,37,30,40,35,21,52,29,46,52,51,42,49,28,55,43,61,68,71,46,50,68,75,18,36,40,34,42,58,44,28,41,44,31,62,37,66,45,67,33,27,22,68,41,17,6,17,22,13,14,38,45,34,20,45,56,8,44,31,65,60,29,47,86,59,40,33,45,45,28,39,35,24,38,51,57,56,68,40,68,62,46,67,69,15,23,82,83,43,59,62,51,65,73,42,56,91,65,41,37,58,37,58,64,51,22,47,51,51,53,53,34,59,77,66,67,40,61,64,47,62,36,54,62,68,58,49,53,49,28,38,47,34,59,69,35,50,68,63,42,52,57,57,46,44,59,60,60,66,69,101

Nearest PDB structures (foldseek):
  8ij6-assembly1_C  TM=8.890E-01  e=4.298E-21  Burkholderia gladioli BSR3
  8ijg-assembly1_D  TM=8.972E-01  e=2.589E-20  Burkholderia gladioli BSR3
  8ij8-assembly2_H  TM=8.846E-01  e=1.469E-19  Burkholderia gladioli BSR3
  8ij8-assembly1_D  TM=8.765E-01  e=1.981E-19  Burkholderia gladioli BSR3
  4fgs-assembly1_A  TM=8.739E-01  e=5.480E-19  Rhizobium etli CFN 42

Radius of gyration: 22.24 Å; Cα contacts (8 Å, |Δi|>4): 1017; chains: 2; bounding box: 53×66×49 Å

Organism: NCBI:txid1345023

pLDDT: mean 94.0, std 9.9, range [32.53, 98.94]

InterPro domains:
  IPR002347 Short-chain dehydrogenase/reductase SDR [PF00106] (3-179)
  IPR002347 Short-chain dehydrogenase/reductase SDR [PR00080] (70-81)
  IPR002347 Short-chain dehydrogenase/reductase SDR [PR00080] (121-129)
  IPR002347 Short-chain dehydrogenase/reductase SDR [PR00080] (141-160)
  IPR002347 Short-chain dehydrogenase/reductase SDR [PR00081] (3-20)
  IPR002347 Short-chain dehydrogenase/reductase SDR [PR00081] (70-81)
  IPR002347 Short-chain dehydrogenase/reductase SDR [PR00081] (115-131)
  IPR002347 Short-chain dehydrogenase/reductase SDR [PR00081] (141-160)
  IPR002347 Short-chain dehydrogenase/reductase SDR [PR00081] (162-179)
  IPR020904 Short-chain dehydrogenase/reductase, conserved site [PS00061] (128-156)
  IPR036291 NAD(P)-binding domain superfamily [SSF51735] (2-239)

Secondary structure (DSSP, 8-state):
--EEEEES-SSHHHHHHHHHHHHTT-EEEEEES-HHHHHHHHHHTT-EEEE--HHHHHHHHHHHHHHHH---SEEEE-------S-GGG--HHHHHHHHIIIIIHHHHHHHHHHHH--TT-EEEEE--GGGTS--TT-HHHHHHHHHHHHHHHHHHHHHGGGT-EEEEEEES-BSSTHHHHH-TTSHHHHHHGGGPBPHHHHHHHHHHHHHTT-SEEEESHHHHHHHHHHHH-HHHHHHHHHHHHTT-/--EEEEESTTSHHHHHHHHHHHHTT-EEEEEES-HHHHHHHHHHTT-EEEE--HHHHHHHHHHHHHHHH---SEEEE-------S-GGG--HHHHHHHHIIIIIHHHHHHHHHHHH--TT-EEEEE--GGGTS--TT-HHHHHHHHHHHHHHHHHHHHHGGGT-EEEEEEES-BSSTHHHHH-TTSHHHHHHGGGPBPHHHHHHHHHHHHHTT-SEEEESHHHHHHHHHHHH-HHHHHHHHHHHHTT-

Sequence (496 aa):
MRHIVITGASSGFGAALAHSFYESGARLTLIARNEERLRELGQKLSADWMVADVCTDYDTLVAQVERTYGAIDVWVNNAGIGEFDRVVDQTTDVIEETMCLNATAPMLLARDCARTMRRGSTIINVCSQAAKVPTPKSAVYAGSKAALLQFSNALRLELKPAGIHVLTVNPGPIATPFFLRADKSGRYEASVKSIMLDPDRLAKRVVAACEASKREVNAPWWMELGAKLYAMCPVMFERLAKRGFDKKMRHIVITGASSGFGAALAHSFYESGARLTLIARNEERLRELGQKLSADWMVADVCTDYDTLVAQVERTYGAIDVWVNNAGIGEFDRVVDQTTDVIEETMCLNATAPMLLARDCARTMRRGSTIINVCSQAAKVPTPKSAVYAGSKAALLQFSNALRLELKPAGIHVLTVNPGPIATPFFLRADKSGRYEASVKSIMLDPDRLAKRVVAACEASKREVNAPWWMELGAKLYAMCPVMFERLAKRGFDKK